Protein 4DO7 (pdb70)

Sequence (568 aa):
ALRIDSHQHFWRYRAADYPWIGAGMGVLARDYLPDDALHPLMHAQALGASIAVQARAGRDETAFLLELACDEARIAAVVGWEDLRAPQLAERVAEWRGTKLRGFRHQLQDEADVRAFVDDADFARGVAWLQANDYVYDVLVFERQLPDVQAFCARHDAHWLVLDHAGKPALAEFDTALARWRAALRELAALPHVVCKLSGLVTEADWRRGLRASDLRHIEQCLDAALDDAFGPQRLMMFGSDWPVCLLAASYDDEVASLVERWAESRLSAAERSSALWGGTAARCYALPALRIDSHQHFWRYRAADYPWIGAGMGVLARDYLPDDALHPLMHAQALGASIAVQARAGRDETAFLLEELACDEARIAAVVGWEDLRAPQLAERVAEWRGTKLRGFRHQLQDEADVRAFVDDADFARGVAWLQANDYVYDVLVFERQLPDVQAFCARHDAHWLVLDHAGKPALAEFDTALARWRAALRELAALPHVVCKLSGLVTEADWRRGLRASDLRHIEQCLDAALDAFGPQRLMFGSDWPVCLLAASYDEVASLVERWAESRLSAAERSSALWGGTAARCYALP

Organism: Burkholderia multivorans (strain ATCC 17616 / 249) (NCBI:txid395019)

Foldseek 3Di:
DAFEQEEEEWDQADCVQQVVCDPLNVVVRHGGAPVNCVVLCVVVVHQAYEYEQRGADQVSVVVVVVSPPVPVRHQAYAAHDPLLDPCLVVSVVPDDDDRHQAYEDQLQPDPQSLCVLVDPSNLNSLLVCLVVRHEYEDHHALVCLVSCLVSLVPSQSAAYEYPQLRLQQLQVPCVRLVSSLVSSLSNLVRLRYAYENEDQQVSHPQSVADDPSSLVSSLSSVVSNCVRNNLQRYEYHYHPPVCVSHDDSCVSVVSVVVSCVPPHDPVSVVSHRPVSSCVRSVGD/DAFEQEEEEWDQADCVQQVVCDPLNVVVRHGDAVVNCVVLCVVVVHQAYEYEQRGADVVSVVVVLVSCVVPVRHQAYAAHDDLLDPCLVVSVVPDDDDRHQAYEDQLQPDPQSLCVLVDPSNLVSLLVCLVVRHEYEDHHALVCLVSCLVSLVVNQSAAYEYEQLRLQQLQPPCVRLVSSLVSSLSNLVRLRYAYENEDQQVSHPLSVADDPSSLVVSLVSVVSNCVRNNLQRYEYHHHPPSCVSHDDSVVSVVSVVVSCVVPHDPVSVVNHRPVNSCVRSVGD

B-factor: mean 25.81, std 10.6, range [9.23, 74.25]

Nearest PDB structures (foldseek):
  4do7-assembly2_B  TM=1.003E+00  e=1.966E-54  Burkholderia multivorans ATCC 17616
  4dnm-assembly1_A  TM=9.983E-01  e=3.423E-52  Burkholderia multivorans ATCC 17616
  6uvz-assembly3_C  TM=8.158E-01  e=6.978E-14  Bifidobacterium longum subsp. infantis ATCC 15697 = JCM 1222 = DSM 20088
  4i6k-assembly1_A  TM=8.015E-01  e=9.205E-12  Acinetobacter baumannii AB0057
  5w3w-assembly2_B  TM=6.053E-01  e=1.318E-04  Saccharolobus solfataricus

CATH classification: 3.20.20.140

Secondary structure (DSSP, 8-state):
---EEEEE--B---GGG-TT--TT-GGGSS-B-HHHHHHHHHHTT--EEEEE--SSSHHHHHHHHHHHTT-TTEEEEEE---TT-TTHHHHHTT--SS-EEEEE--GGGSS-HHHHHH-HHHHHHHHHHHHTT-EEEE---GGGHHHHHHHHHH--SS-EEEGGGG---GGG---HHHHHHHHHHHHHTSTTEEEEE-S-GGGS-TTT---HHHHHHHHHHHHHHHHHH-GGGEEE---BTGGGGT--HHHHHHHHHHHHHHH--HHHHHIIIIIHHHHHTT--/---EEEEE--B---GGG-TT--TT-GGGSS-B-HHHHHHHHHHTT--EEEEE--SSSHHHHHHHHHHHTT-TTEEEEEE---TTSTTHHHHHHT--SS-EEEEEE-GGGSS-HHHHHH-HHHHHHHHHHHHTT-EEEE---GGGHHHHHHHHHH--SS-EEEGGGG---GGG---HHHHHHHHHHHHHTSTTEEEEE-S-TTTS-TTT---HHHHHHHHHHHHHHHHHH-GGGEEE---BTGGGGT--HHHHHHHHHHHHHHHS-HHHHHIIIIIHHHHHTT--

InterPro domains:
  IPR006680 Amidohydrolase-related [PF04909] (6-287)
  IPR032466 Metal-dependent hydrolase [SSF51556] (5-287)
  IPR052350 Metallo-dependent Lactonases [PTHR43569] (5-290)

GO terms:
  GO:0047815 D-arabinonolactonase activity (F, EXP)

Radius of gyration: 26.88 Å; Cα contacts (8 Å, |Δi|>4): 1112; chains: 2; bounding box: 64×62×82 Å

Solvent-accessible surface area: 22540 Å² total; per-residue (Å²): 103,79,95,3,0,0,0,0,9,0,0,144,58,146,61,72,51,9,112,81,15,44,86,60,32,41,1,0,38,60,76,16,33,19,30,24,0,8,12,25,3,105,42,28,68,8,49,10,0,0,0,0,0,3,56,56,11,71,88,5,0,28,34,1,20,125,37,0,93,155,34,89,98,0,17,0,0,0,0,30,2,52,4,94,9,100,89,6,27,127,71,5,82,103,50,217,69,100,51,16,56,0,1,11,26,28,0,29,92,55,117,84,5,112,59,41,0,54,45,82,48,2,18,110,3,0,48,70,0,4,82,68,100,42,1,0,0,2,10,0,87,8,162,27,1,84,44,0,34,38,0,1,48,116,9,91,71,35,58,0,0,1,0,7,1,0,25,0,20,3,64,101,36,157,148,5,44,65,68,0,57,62,15,0,126,103,1,4,83,34,104,16,1,0,0,0,1,5,5,9,7,19,43,4,43,41,144,199,24,39,147,87,48,17,68,144,6,0,54,61,1,0,45,1,0,30,98,23,9,19,38,93,36,0,1,2,0,1,6,4,0,24,0,16,12,24,15,44,3,30,102,11,0,28,14,5,76,140,0,0,102,75,96,11,58,70,77,46,59,46,11,1,16,1,20,2,2,18,115,1,2,58,18,129,59,79,67,4,0,0,0,0,8,0,0,143,58,146,65,72,50,8,113,88,16,45,91,64,19,45,60,0,41,132,76,17,39,17,123,49,0,13,83,60,3,81,17,21,25,6,50,12,0,0,0,0,0,4,57,57,12,66,90,4,0,45,37,0,21,108,23,0,93,154,32,89,107,0,17,0,0,0,0,31,2,57,5,95,12,105,74,6,31,113,76,6,81,105,49,215,69,101,51,16,58,0,0,12,28,30,0,30,96,55,117,78,3,122,59,39,0,58,42,82,46,2,19,109,3,0,50,71,0,5,80,66,100,41,1,0,0,1,10,0,84,12,149,29,0,80,41,0,31,43,0,1,48,99,9,94,70,37,61,0,0,2,0,7,1,0,27,0,16,1,59,104,35,143,139,6,36,51,59,0,92,64,16,0,120,110,1,4,81,31,105,18,1,0,0,0,1,4,4,8,7,20,44,3,55,43,156,190,28,48,156,86,41,13,67,139,8,0,53,64,1,0,42,5,0,29,106,20,9,21,37,90,40,0,0,1,0,0,6,3,0,26,0,50,24,23,12,47,4,59,100,10,1,26,11,5,58,132,0,0,71,84,93,7,58,12,36,43,21,18,12,1,16,1,23,0,0,17,119,1,1,60,18,132

Structure (mmCIF, N/CA/C/O backbone):
data_4DO7
#
_entry.id   4DO7
#
_cell.length_a   103.332
_cell.length_b   76.728
_cell.length_c   82.862
_cell.angle_alpha   90.000
_cell.angle_beta   117.670
_cell.angle_gamma   90.000
#
_symmetry.space_group_name_H-M   'C 1 2 1'
#
loop_
_entity.id
_entity.type
_entity.pdbx_description
1 polymer 'Amidohydrolase 2'
2 non-polymer 'ZINC ION'
3 non-polymer 'SULFATE ION'
4 water water
#
loop_
_atom_site.group_PDB
_atom_site.id
_atom_site.type_symbol
_atom_site.label_atom_id
_atom_site.label_alt_id
_atom_site.label_comp_id
_atom_site.label_asym_id
_atom_site.label_entity_id
_atom_site.label_seq_id
_atom_site.pdbx_PDB_ins_code
_atom_site.Cartn_x
_atom_site.Cartn_y
_atom_site.Cartn_z
_atom_site.occupancy
_atom_site.B_iso_or_equiv
_atom_site.auth_seq_id
_atom_site.auth_comp_id
_atom_site.auth_asym_id
_atom_site.auth_atom_id
_atom_site.pdbx_PDB_model_num
ATOM 1 N N . ALA A 1 3 ? 16.551 16.956 23.860 1.00 39.32 3 ALA A N 1
ATOM 2 C CA . ALA A 1 3 ? 16.259 16.015 24.940 1.00 39.18 3 ALA A CA 1
ATOM 3 C C . ALA A 1 3 ? 16.906 14.660 24.694 1.00 35.22 3 ALA A C 1
ATOM 4 O O . ALA A 1 3 ? 17.048 14.231 23.549 1.00 39.03 3 ALA A O 1
ATOM 6 N N . LEU A 1 4 ? 17.274 13.982 25.777 1.00 27.49 4 LEU A N 1
ATOM 7 C CA . LEU A 1 4 ? 17.796 12.622 25.693 1.00 29.20 4 LEU A CA 1
ATOM 8 C C . LEU A 1 4 ? 16.739 11.713 25.072 1.00 25.71 4 LEU A C 1
ATOM 9 O O . LEU A 1 4 ? 15.548 11.967 25.220 1.00 25.70 4 LEU A O 1
ATOM 14 N N . ARG A 1 5 ? 17.169 10.690 24.338 1.00 22.77 5 ARG A N 1
ATOM 15 C CA . ARG A 1 5 ? 16.247 9.633 23.912 1.00 18.14 5 ARG A CA 1
ATOM 16 C C . ARG A 1 5 ? 16.559 8.386 24.717 1.00 19.17 5 ARG A C 1
ATOM 17 O O . ARG A 1 5 ? 17.649 7.809 24.603 1.00 17.41 5 ARG A O 1
ATOM 25 N N . ILE A 1 6 ? 15.596 7.974 25.539 1.00 16.02 6 ILE A N 1
ATOM 26 C CA . ILE A 1 6 ? 15.855 6.999 26.591 1.00 13.03 6 ILE A CA 1
ATOM 27 C C . ILE A 1 6 ? 14.871 5.843 26.493 1.00 10.73 6 ILE A C 1
ATOM 28 O O . ILE A 1 6 ? 13.673 6.064 26.359 1.00 14.52 6 ILE A O 1
ATOM 33 N N . ASP A 1 7 ? 15.376 4.615 26.555 1.00 11.89 7 ASP A N 1
ATOM 34 C CA . ASP A 1 7 ? 14.507 3.465 26.811 1.00 15.12 7 ASP A CA 1
ATOM 35 C C . ASP A 1 7 ? 14.395 3.361 28.328 1.00 11.81 7 ASP A C 1
ATOM 36 O O . ASP A 1 7 ? 15.331 2.916 28.992 1.00 13.01 7 ASP A O 1
ATOM 41 N N . SER A 1 8 ? 13.249 3.748 28.890 1.00 10.79 8 SER A N 1
ATOM 42 C CA . SER A 1 8 ? 13.137 3.862 30.349 1.00 13.18 8 SER A CA 1
ATOM 43 C C . SER A 1 8 ? 12.894 2.560 31.102 1.00 15.30 8 SER A C 1
ATOM 44 O O . SER A 1 8 ? 12.803 2.572 32.331 1.00 12.85 8 SER A O 1
ATOM 47 N N . HIS A 1 9 ? 12.795 1.437 30.400 1.00 12.03 9 HIS A N 1
ATOM 48 C CA . HIS A 1 9 ? 12.488 0.194 31.108 1.00 10.80 9 HIS A CA 1
ATOM 49 C C . HIS A 1 9 ? 13.013 -1.025 30.381 1.00 9.77 9 HIS A C 1
ATOM 50 O O . HIS A 1 9 ? 12.416 -1.500 29.415 1.00 13.88 9 HIS A O 1
ATOM 57 N N . GLN A 1 10 ? 14.141 -1.534 30.855 1.00 12.15 10 GLN A N 1
ATOM 58 C CA . GLN A 1 10 ? 14.658 -2.794 30.347 1.00 11.49 10 GLN A CA 1
ATOM 59 C C . GLN A 1 10 ? 15.354 -3.557 31.446 1.00 12.34 10 GLN A C 1
ATOM 60 O O . GLN A 1 10 ? 15.653 -3.005 32.511 1.00 14.09 10 GLN A O 1
ATOM 66 N N . HIS A 1 11 ? 15.569 -4.843 31.197 1.00 12.44 11 HIS A N 1
ATOM 67 C CA . HIS A 1 11 ? 16.201 -5.727 32.180 1.00 14.03 11 HIS A CA 1
ATOM 68 C C . HIS A 1 11 ? 17.472 -6.331 31.588 1.00 12.56 11 HIS A C 1
ATOM 69 O O . HIS A 1 11 ? 17.661 -6.331 30.367 1.00 14.30 11 HIS A O 1
ATOM 76 N N . PHE A 1 12 ? 18.354 -6.829 32.456 1.00 12.46 12 PHE A N 1
ATOM 77 C CA . PHE A 1 12 ? 19.493 -7.649 32.028 1.00 12.20 12 PHE A CA 1
ATOM 78 C C . PHE A 1 12 ? 19.536 -8.850 32.950 1.00 14.73 12 PHE A C 1
ATOM 79 O O . PHE A 1 12 ? 19.104 -8.766 34.101 1.00 16.15 12 PHE A O 1
ATOM 87 N N . TRP A 1 13 ? 20.105 -9.955 32.480 1.00 15.47 13 TRP A N 1
ATOM 88 C CA . TRP A 1 13 ? 20.380 -11.078 33.372 1.00 15.56 13 TRP A CA 1
ATOM 89 C C . TRP A 1 13 ? 21.363 -12.100 32.838 1.00 15.12 13 TRP A C 1
ATOM 90 O O . TRP A 1 13 ? 21.463 -12.314 31.627 1.00 18.08 13 TRP A O 1
ATOM 101 N N . ARG A 1 14 ? 22.092 -12.706 33.767 1.00 17.51 14 ARG A N 1
ATOM 102 C CA . ARG A 1 14 ? 22.780 -13.964 33.518 1.00 14.82 14 ARG A CA 1
ATOM 103 C C . ARG A 1 14 ? 21.781 -15.004 33.966 1.00 19.43 14 ARG A C 1
ATOM 104 O O . ARG A 1 14 ? 21.477 -15.122 35.163 1.00 17.65 14 ARG A O 1
ATOM 112 N N . TYR A 1 15 ? 21.241 -15.732 33.000 1.00 18.84 15 TYR A N 1
ATOM 113 C CA . TYR A 1 15 ? 20.121 -16.620 33.278 1.00 22.83 15 TYR A CA 1
ATOM 114 C C . TYR A 1 15 ? 20.481 -17.869 34.089 1.00 19.90 15 TYR A C 1
ATOM 115 O O . TYR A 1 15 ? 21.436 -18.605 33.779 1.00 20.65 15 TYR A O 1
ATOM 124 N N . ARG A 1 16 ? 19.709 -18.091 35.150 1.00 19.79 16 ARG A N 1
ATOM 125 C CA . ARG A 1 16 ? 19.706 -19.352 35.875 1.00 21.25 16 ARG A CA 1
ATOM 126 C C . ARG A 1 16 ? 18.261 -19.589 36.283 1.00 19.26 16 ARG A C 1
ATOM 127 O O . ARG A 1 16 ? 17.661 -18.737 36.934 1.00 21.15 16 ARG A O 1
ATOM 135 N N . ALA A 1 17 ? 17.708 -20.737 35.899 1.00 24.95 17 ALA A N 1
ATOM 136 C CA . ALA A 1 17 ? 16.265 -20.951 35.996 1.00 20.05 17 ALA A CA 1
ATOM 137 C C . ALA A 1 17 ? 15.707 -20.685 37.392 1.00 20.12 17 ALA A C 1
ATOM 138 O O . ALA A 1 17 ? 14.734 -19.952 37.538 1.00 21.07 17 ALA A O 1
ATOM 140 N N . ALA A 1 18 ? 16.337 -21.264 38.411 1.00 25.12 18 ALA A N 1
ATOM 141 C CA . ALA A 1 18 ? 15.876 -21.097 39.789 1.00 25.98 18 ALA A CA 1
ATOM 142 C C . ALA A 1 18 ? 15.894 -19.643 40.277 1.00 24.45 18 ALA A C 1
ATOM 143 O O . ALA A 1 18 ? 15.121 -19.280 41.169 1.00 29.93 18 ALA A O 1
ATOM 145 N N . ASP A 1 19 ? 16.764 -18.812 39.701 1.00 20.81 19 ASP A N 1
ATOM 146 C CA . ASP A 1 19 ? 16.874 -17.416 40.126 1.00 22.88 19 ASP A CA 1
ATOM 147 C C . ASP A 1 19 ? 15.786 -16.524 39.529 1.00 21.56 19 ASP A C 1
ATOM 148 O O . ASP A 1 19 ? 15.611 -15.377 39.953 1.00 22.42 19 ASP A O 1
ATOM 153 N N . TYR A 1 20 ? 15.080 -17.038 38.524 1.00 21.43 20 TYR A N 1
ATOM 154 C CA . TYR A 1 20 ? 14.040 -16.275 37.833 1.00 20.29 20 TYR A CA 1
ATOM 155 C C . TYR A 1 20 ? 12.768 -17.111 37.720 1.00 19.35 20 TYR A C 1
ATOM 156 O O . TYR A 1 20 ? 12.435 -17.601 36.645 1.00 19.21 20 TYR A O 1
ATOM 165 N N . PRO A 1 21 ? 12.056 -17.291 38.847 1.00 18.66 21 PRO A N 1
ATOM 166 C CA . PRO A 1 21 ? 10.891 -18.181 38.903 1.00 24.19 21 PRO A CA 1
ATOM 167 C C . PRO A 1 21 ? 9.767 -17.748 37.968 1.00 20.91 21 PRO A C 1
ATOM 168 O O . PRO A 1 21 ? 8.944 -18.591 37.598 1.00 23.98 21 PRO A O 1
ATOM 172 N N . TRP A 1 22 ? 9.733 -16.467 37.602 1.00 19.59 22 TRP A N 1
ATOM 173 C CA . TRP A 1 22 ? 8.676 -15.943 36.737 1.00 21.23 22 TRP A CA 1
ATOM 174 C C . TRP A 1 22 ? 8.900 -16.286 35.265 1.00 21.64 22 TRP A C 1
ATOM 175 O O . TRP A 1 22 ? 7.992 -16.124 34.441 1.00 21.43 22 TRP A O 1
ATOM 186 N N . ILE A 1 23 ? 10.101 -16.751 34.932 1.00 14.97 23 ILE A N 1
ATOM 187 C CA . ILE A 1 23 ? 10.334 -17.318 33.597 1.00 15.20 23 ILE A CA 1
ATOM 188 C C . ILE A 1 23 ? 9.939 -18.791 33.662 1.00 18.69 23 ILE A C 1
ATOM 189 O O . ILE A 1 23 ? 10.646 -19.620 34.256 1.00 21.47 23 ILE A O 1
ATOM 194 N N . GLY A 1 24 ? 8.785 -19.109 33.076 1.00 20.96 24 GLY A N 1
ATOM 195 C CA . GLY A 1 24 ? 8.188 -20.423 33.209 1.00 19.26 24 GLY A CA 1
ATOM 196 C C . GLY A 1 24 ? 8.148 -21.151 31.879 1.00 23.02 24 GLY A C 1
ATOM 197 O O . GLY A 1 24 ? 9.090 -21.066 31.094 1.00 27.77 24 GLY A O 1
ATOM 198 N N . ALA A 1 25 ? 7.052 -21.856 31.617 1.00 22.85 25 ALA A N 1
ATOM 199 C CA . ALA A 1 25 ? 6.926 -22.637 30.387 1.00 19.05 25 ALA A CA 1
ATOM 200 C C . ALA A 1 25 ? 6.457 -21.760 29.226 1.00 28.29 25 ALA A C 1
ATOM 201 O O . ALA A 1 25 ? 5.757 -20.766 29.432 1.00 27.28 25 ALA A O 1
ATOM 203 N N . GLY A 1 26 ? 6.853 -22.123 28.008 1.00 24.69 26 GLY A N 1
ATOM 204 C CA . GLY A 1 26 ? 6.447 -21.373 26.827 1.00 24.03 26 GLY A CA 1
ATOM 205 C C . GLY A 1 26 ? 7.153 -20.045 26.704 1.00 23.15 26 GLY A C 1
ATOM 206 O O . GLY A 1 26 ? 6.729 -19.164 25.937 1.00 20.87 26 GLY A O 1
ATOM 207 N N . MET A 1 27 ? 8.245 -19.898 27.452 1.00 17.83 27 MET A N 1
ATOM 208 C CA . MET A 1 27 ? 8.989 -18.655 27.480 1.00 16.21 27 MET A CA 1
ATOM 209 C C . MET A 1 27 ? 10.457 -18.839 27.118 1.00 21.37 27 MET A C 1
ATOM 210 O O . MET A 1 27 ? 11.312 -18.124 27.633 1.00 18.63 27 MET A O 1
ATOM 215 N N . GLY A 1 28 ? 10.738 -19.778 26.215 1.00 19.40 28 GLY A N 1
ATOM 216 C CA . GLY A 1 28 ? 12.102 -20.134 25.856 1.00 19.80 28 GLY A CA 1
ATOM 217 C C . GLY A 1 28 ? 13.012 -18.993 25.462 1.00 16.19 28 GLY A C 1
ATOM 218 O O . GLY A 1 28 ? 14.209 -19.014 25.779 1.00 16.26 28 GLY A O 1
ATOM 219 N N . VAL A 1 29 ? 12.458 -17.983 24.792 1.00 17.98 29 VAL A N 1
ATOM 220 C CA . VAL A 1 29 ? 13.260 -16.830 24.379 1.00 16.84 29 VAL A CA 1
ATOM 221 C C . VAL A 1 29 ? 13.923 -16.138 25.575 1.00 15.95 29 VAL A C 1
ATOM 222 O O . VAL A 1 29 ? 15.011 -15.570 25.452 1.00 16.30 29 VAL A O 1
ATOM 226 N N . LEU A 1 30 ? 13.297 -16.210 26.745 1.00 13.77 30 LEU A N 1
ATOM 227 C CA . LEU A 1 30 ? 13.853 -15.504 27.895 1.00 15.34 30 LEU A CA 1
ATOM 228 C C . LEU A 1 30 ? 14.917 -16.310 28.641 1.00 18.03 30 LEU A C 1
ATOM 229 O O . LEU A 1 30 ? 15.681 -15.753 29.436 1.00 16.15 30 LEU A O 1
ATOM 234 N N . ALA A 1 31 ? 14.966 -17.611 28.371 1.00 15.67 31 ALA A N 1
ATOM 235 C CA . ALA A 1 31 ? 15.795 -18.551 29.136 1.00 15.95 31 ALA A CA 1
ATOM 236 C C . ALA A 1 31 ? 17.237 -18.597 28.634 1.00 15.99 31 ALA A C 1
ATOM 237 O O . ALA A 1 31 ? 17.749 -19.658 28.241 1.00 18.81 31 ALA A O 1
ATOM 239 N N . ARG A 1 32 ? 17.882 -17.432 28.676 1.00 18.71 32 ARG A N 1
ATOM 240 C CA . ARG A 1 32 ? 19.262 -17.265 28.229 1.00 17.58 32 ARG A CA 1
ATOM 241 C C . ARG A 1 32 ? 19.760 -15.917 28.733 1.00 17.36 32 ARG A C 1
ATOM 242 O O . ARG A 1 32 ? 18.973 -15.097 29.229 1.00 15.89 32 ARG A O 1
ATOM 250 N N . ASP A 1 33 ? 21.065 -15.682 28.626 1.00 18.96 33 ASP A N 1
ATOM 251 C CA . ASP A 1 33 ? 21.611 -14.403 29.077 1.00 21.32 33 ASP A CA 1
ATOM 252 C C . ASP A 1 33 ? 21.135 -13.249 28.211 1.00 19.62 33 ASP A C 1
ATOM 253 O O . ASP A 1 33 ? 21.046 -13.371 26.982 1.00 18.98 33 ASP A O 1
ATOM 258 N N . TYR A 1 34 ? 20.825 -12.128 28.859 1.00 16.85 34 TYR A N 1
ATOM 259 C CA . TYR A 1 34 ? 20.583 -10.876 28.160 1.00 15.85 34 TYR A CA 1
ATOM 260 C C . TYR A 1 34 ? 21.448 -9.798 28.796 1.00 15.23 34 TYR A C 1
ATOM 261 O O . TYR A 1 34 ? 21.227 -9.404 29.944 1.00 16.66 34 TYR A O 1
ATOM 270 N N . LEU A 1 35 ? 22.457 -9.357 28.052 1.00 17.13 35 LEU A N 1
ATOM 271 C CA . LEU A 1 35 ? 23.461 -8.438 28.584 1.00 18.50 35 LEU A CA 1
ATOM 272 C C . LEU A 1 35 ? 23.516 -7.215 27.685 1.00 16.32 35 LEU A C 1
ATOM 273 O O . LEU A 1 35 ? 22.858 -7.198 26.648 1.00 15.39 35 LEU A O 1
ATOM 278 N N . PRO A 1 36 ? 24.255 -6.166 28.095 1.00 17.12 36 PRO A N 1
ATOM 279 C CA . PRO A 1 36 ? 24.195 -4.924 27.317 1.00 16.38 36 PRO A CA 1
ATOM 280 C C . PRO A 1 36 ? 24.543 -5.072 25.834 1.00 14.22 36 PRO A C 1
ATOM 281 O O . PRO A 1 36 ? 23.956 -4.384 25.014 1.00 17.00 36 PRO A O 1
ATOM 285 N N A ASP A 1 37 ? 25.469 -5.968 25.506 0.52 15.17 37 ASP A N 1
ATOM 286 N N B ASP A 1 37 ? 25.475 -5.952 25.483 0.48 15.51 37 ASP A N 1
ATOM 287 C CA A ASP A 1 37 ? 25.838 -6.202 24.111 0.52 17.69 37 ASP A CA 1
ATOM 288 C CA B ASP A 1 37 ? 25.821 -6.100 24.068 0.48 16.31 37 ASP A CA 1
ATOM 289 C C A ASP A 1 37 ? 24.628 -6.530 23.241 0.52 17.77 37 ASP A C 1
ATOM 290 C C B ASP A 1 37 ? 24.640 -6.571 23.208 0.48 17.98 37 ASP A C 1
ATOM 291 O O A ASP A 1 37 ? 24.588 -6.181 22.065 0.52 17.64 37 ASP A O 1
ATOM 292 O O B ASP A 1 37 ? 24.621 -6.337 22.002 0.48 17.53 37 ASP A O 1
ATOM 301 N N . ALA A 1 38 ? 23.652 -7.223 23.817 1.00 17.63 38 ALA A N 1
ATOM 302 C CA . ALA A 1 38 ? 22.505 -7.706 23.051 1.00 16.70 38 ALA A CA 1
ATOM 303 C C . ALA A 1 38 ? 21.507 -6.579 22.802 1.00 17.25 38 ALA A C 1
ATOM 304 O O . ALA A 1 38 ? 20.765 -6.608 21.816 1.00 17.59 38 ALA A O 1
ATOM 306 N N . LEU A 1 39 ? 21.485 -5.602 23.707 1.00 15.18 39 LEU A N 1
ATOM 307 C CA . LEU A 1 39 ? 20.507 -4.511 23.658 1.00 11.54 39 LEU A CA 1
ATOM 308 C C . LEU A 1 39 ? 20.965 -3.371 22.773 1.00 14.15 39 LEU A C 1
ATOM 309 O O . LEU A 1 39 ? 20.165 -2.755 22.066 1.00 14.15 39 LEU A O 1
ATOM 314 N N . HIS A 1 40 ? 22.257 -3.087 22.814 1.00 11.03 40 HIS A N 1
ATOM 315 C CA . HIS A 1 40 ? 22.776 -1.916 22.119 1.00 13.07 40 HIS A CA 1
ATOM 316 C C . HIS A 1 40 ? 22.505 -1.821 20.610 1.00 15.82 40 HIS A C 1
ATOM 317 O O . HIS A 1 40 ? 22.263 -0.719 20.110 1.00 17.22 40 HIS A O 1
ATOM 324 N N . PRO A 1 41 ? 22.548 -2.951 19.875 1.00 16.54 41 PRO A N 1
ATOM 325 C CA . PRO A 1 41 ? 22.220 -2.783 18.452 1.00 16.35 41 PRO A CA 1
ATOM 326 C C . PRO A 1 41 ? 20.762 -2.379 18.256 1.00 16.11 41 PRO A C 1
ATOM 327 O O . PRO A 1 41 ? 20.442 -1.638 17.329 1.00 16.43 41 PRO A O 1
ATOM 331 N N . LEU A 1 42 ? 19.890 -2.862 19.131 1.00 16.20 42 LEU A N 1
ATOM 332 C CA . LEU A 1 42 ? 18.467 -2.576 19.014 1.00 14.04 42 LEU A CA 1
ATOM 333 C C . LEU A 1 42 ? 18.210 -1.113 19.318 1.00 14.35 42 LEU A C 1
ATOM 334 O O . LEU A 1 42 ? 17.388 -0.473 18.656 1.00 15.63 42 LEU A O 1
ATOM 339 N N . MET A 1 43 ? 18.909 -0.584 20.321 1.00 14.81 43 MET A N 1
ATOM 340 C CA . MET A 1 43 ? 18.792 0.829 20.657 1.00 13.85 43 MET A CA 1
ATOM 341 C C . MET A 1 43 ? 19.337 1.679 19.528 1.00 15.55 43 MET A C 1
ATOM 342 O O . MET A 1 43 ? 18.770 2.724 19.200 1.00 19.28 43 MET A O 1
ATOM 347 N N . HIS A 1 44 ? 20.437 1.234 18.927 1.00 14.37 44 HIS A N 1
ATOM 348 C CA . HIS A 1 44 ? 21.014 1.973 17.806 1.00 17.83 44 HIS A CA 1
ATOM 349 C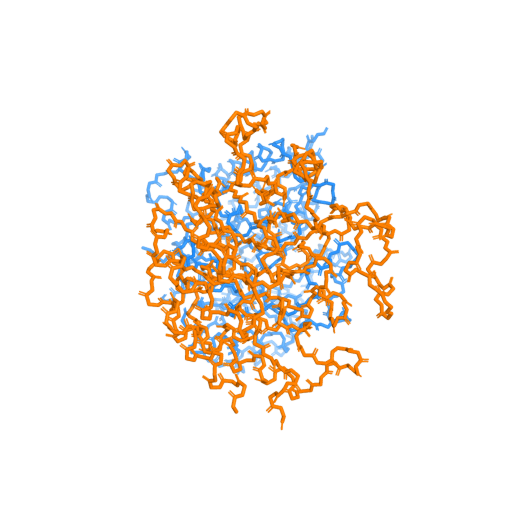 C . HIS A 1 44 ? 20.015 2.102 16.654 1.00 18.39 44 HIS A C 1
ATOM 350 O O . HIS A 1 44 ? 19.884 3.171 16.050 1.00 19.23 44 HIS A O 1
ATOM 357 N N . ALA A 1 45 ? 19.321 1.009 16.346 1.00 18.45 45 ALA A N 1
ATOM 358 C CA . ALA A 1 45 ? 18.372 0.991 15.233 1.00 17.55 45 ALA A CA 1
ATOM 359 C C . ALA A 1 45 ? 17.191 1.918 15.495 1.00 15.97 45 ALA A C 1
ATOM 360 O O . ALA A 1 45 ? 16.543 2.379 14.546 1.00 18.68 45 ALA A O 1
ATOM 362 N N . GLN A 1 46 ? 16.915 2.171 16.773 1.00 16.09 46 GLN A N 1
ATOM 363 C CA . GLN A 1 46 ? 15.834 3.069 17.181 1.00 14.42 46 GLN A CA 1
ATOM 364 C C . GLN A 1 46 ? 16.324 4.450 17.563 1.00 18.96 46 GLN A C 1
ATOM 365 O O . GLN A 1 46 ? 15.529 5.303 17.981 1.00 20.49 46 GLN A O 1
ATOM 371 N N . ALA A 1 47 ? 17.630 4.669 17.407 1.00 19.56 47 ALA A N 1
ATOM 372 C CA . ALA A 1 47 ? 18.264 5.947 17.747 1.00 20.04 47 ALA A CA 1
ATOM 373 C C . ALA A 1 47 ? 17.995 6.360 19.190 1.00 19.21 47 ALA A C 1
ATOM 374 O O . ALA A 1 47 ? 17.832 7.552 19.485 1.00 18.20 47 ALA A O 1
ATOM 376 N N . LEU A 1 48 ? 17.984 5.365 20.078 1.00 16.31 48 LEU A N 1
ATOM 377 C CA . LEU A 1 48 ? 17.888 5.595 21.513 1.00 12.38 48 LEU A CA 1
ATOM 378 C C . LEU A 1 48 ? 19.294 5.599 22.093 1.00 18.05 48 LEU A C 1
ATOM 379 O O . LEU A 1 48 ? 20.066 4.653 21.897 1.00 20.93 48 LEU A O 1
ATOM 384 N N . GLY A 1 49 ? 19.624 6.674 22.806 1.00 15.71 49 GLY A N 1
ATOM 385 C CA . GLY A 1 49 ? 20.984 6.896 23.274 1.00 16.45 49 GLY A CA 1
ATOM 386 C C . GLY A 1 49 ? 21.336 6.190 24.560 1.00 17.85 49 GLY A C 1
ATOM 387 O O . GLY A 1 49 ? 22.508 5.886 24.794 1.00 18.27 49 GLY A O 1
ATOM 388 N N . ALA A 1 50 ? 20.333 5.930 25.400 1.00 15.57 50 ALA A N 1
ATOM 389 C CA . ALA A 1 50 ? 20.570 5.325 26.700 1.00 15.70 50 ALA A CA 1
ATOM 390 C C . ALA A 1 50 ? 19.327 4.613 27.217 1.00 16.66 50 ALA A C 1
ATOM 391 O O . ALA A 1 50 ? 18.214 4.867 26.752 1.00 18.88 50 ALA A O 1
ATOM 393 N N . SER A 1 51 ? 19.528 3.730 28.182 1.00 13.38 51 SER A N 1
ATOM 394 C CA . SER A 1 51 ? 18.427 2.970 28.764 1.00 13.53 51 SER A CA 1
ATOM 395 C C . SER A 1 51 ? 18.468 3.027 30.289 1.00 15.72 51 SER A C 1
ATOM 396 O O . SER A 1 51 ? 19.472 3.432 30.890 1.00 15.60 51 SER A O 1
ATOM 399 N N . ILE A 1 52 ? 17.364 2.636 30.916 1.00 15.12 52 ILE A N 1
ATOM 400 C CA . ILE A 1 52 ? 17.323 2.498 32.370 1.00 11.34 52 ILE A CA 1
ATOM 401 C C . ILE A 1 52 ? 17.097 1.033 32.689 1.00 14.78 52 ILE A C 1
ATOM 402 O O . ILE A 1 52 ? 16.107 0.434 32.254 1.00 13.51 52 ILE A O 1
ATOM 407 N N . ALA A 1 53 ? 18.026 0.446 33.436 1.00 12.31 53 ALA A N 1
ATOM 408 C CA . ALA A 1 53 ? 17.974 -0.982 33.730 1.00 11.81 53 ALA A CA 1
ATOM 409 C C . ALA A 1 53 ? 17.295 -1.198 35.065 1.00 14.20 53 ALA A C 1
ATOM 410 O O . ALA A 1 53 ? 17.680 -0.593 36.062 1.00 16.18 53 ALA A O 1
ATOM 412 N N . VAL A 1 54 ? 16.312 -2.092 35.077 1.00 10.90 54 VAL A N 1
ATOM 413 C CA . VAL A 1 54 ? 15.425 -2.264 36.214 1.00 11.42 54 VAL A CA 1
ATOM 414 C C . VAL A 1 54 ? 15.586 -3.661 36.795 1.00 13.28 54 VAL A C 1
ATOM 415 O O . VAL A 1 54 ? 15.711 -4.626 36.048 1.00 13.88 54 VAL A O 1
ATOM 419 N N . GLN A 1 55 ? 15.584 -3.764 38.121 1.00 11.40 55 GLN A N 1
ATOM 420 C CA . GLN A 1 55 ? 15.728 -5.057 38.797 1.00 12.55 55 GLN A CA 1
ATOM 421 C C . GLN A 1 55 ? 14.773 -6.110 38.242 1.00 18.15 55 GLN A C 1
ATOM 422 O O . GLN A 1 55 ? 13.581 -5.853 38.038 1.00 15.93 55 GLN A O 1
ATOM 428 N N . ALA A 1 56 ? 15.316 -7.299 37.989 1.00 14.79 56 ALA A N 1
ATOM 429 C CA . ALA A 1 56 ? 14.532 -8.401 37.425 1.00 14.55 56 ALA A CA 1
ATOM 430 C C . ALA A 1 56 ? 14.294 -9.513 38.438 1.00 17.75 56 ALA A C 1
ATOM 431 O O . ALA A 1 56 ? 13.560 -10.469 38.163 1.00 20.56 56 ALA A O 1
ATOM 433 N N . ARG A 1 57 ? 14.934 -9.395 39.590 1.00 19.31 57 ARG A N 1
ATOM 434 C CA . ARG A 1 57 ? 14.723 -10.334 40.693 1.00 19.87 57 ARG A CA 1
ATOM 435 C C . ARG A 1 57 ? 14.994 -9.645 42.009 1.00 16.92 57 ARG A C 1
ATOM 436 O O . ARG A 1 57 ? 15.613 -8.570 42.037 1.00 18.67 57 ARG A O 1
ATOM 444 N N . ALA A 1 58 ? 14.542 -10.256 43.098 1.00 18.12 58 ALA A N 1
ATOM 445 C CA . ALA A 1 58 ? 14.563 -9.617 44.412 1.00 20.79 58 ALA A CA 1
ATOM 446 C C . ALA A 1 58 ? 15.771 -9.974 45.252 1.00 27.81 58 ALA A C 1
ATOM 447 O O . ALA A 1 58 ? 15.702 -10.881 46.082 1.00 34.60 58 ALA A O 1
ATOM 449 N N . GLY A 1 59 ? 16.859 -9.234 45.081 1.00 23.54 59 GLY A N 1
ATOM 450 C CA . GLY A 1 59 ? 18.033 -9.421 45.918 1.00 24.94 59 GLY A CA 1
ATOM 451 C C . GLY A 1 59 ? 18.997 -8.265 45.757 1.00 24.07 59 GLY A C 1
ATOM 452 O O . GLY A 1 59 ? 19.028 -7.627 44.705 1.00 23.33 59 GLY A O 1
ATOM 453 N N . ARG A 1 60 ? 19.790 -7.996 46.795 1.00 26.35 60 ARG A N 1
ATOM 454 C CA . ARG A 1 60 ? 20.770 -6.909 46.734 1.00 22.39 60 ARG A CA 1
ATOM 455 C C . ARG A 1 60 ? 21.783 -7.161 45.624 1.00 22.79 60 ARG A C 1
ATOM 456 O O . ARG A 1 60 ? 22.291 -6.219 45.002 1.00 23.16 60 ARG A O 1
ATOM 464 N N . ASP A 1 61 ? 22.068 -8.433 45.365 1.00 22.52 61 ASP A N 1
ATOM 465 C CA . ASP A 1 61 ? 23.038 -8.786 44.334 1.00 21.60 61 ASP A CA 1
ATOM 466 C C . ASP A 1 61 ? 22.560 -8.392 42.941 1.00 24.51 61 ASP A C 1
ATOM 467 O O . ASP A 1 61 ? 23.375 -8.203 42.038 1.00 20.96 61 ASP A O 1
ATOM 472 N N . GLU A 1 62 ? 21.250 -8.231 42.768 1.00 22.04 62 GLU A N 1
ATOM 473 C CA . GLU A 1 62 ? 20.719 -7.714 41.506 1.00 21.21 62 GLU A CA 1
ATOM 474 C C . GLU A 1 62 ? 21.106 -6.249 41.349 1.00 18.53 62 GLU A C 1
ATOM 475 O O . GLU A 1 62 ? 21.505 -5.807 40.277 1.00 18.02 62 GLU A O 1
ATOM 481 N N . THR A 1 63 ? 21.006 -5.491 42.434 1.00 16.83 63 THR A N 1
ATOM 482 C CA . THR A 1 63 ? 21.461 -4.105 42.404 1.00 15.30 63 THR A CA 1
ATOM 483 C C . THR A 1 63 ? 22.955 -4.011 42.053 1.00 17.99 63 THR A C 1
ATOM 484 O O . THR A 1 63 ? 23.344 -3.222 41.179 1.00 19.37 63 THR A O 1
ATOM 488 N N . ALA A 1 64 ? 23.781 -4.814 42.722 1.00 19.60 64 ALA A N 1
ATOM 489 C CA . ALA A 1 64 ? 25.217 -4.809 42.455 1.00 22.55 64 ALA A CA 1
ATOM 490 C C . ALA A 1 64 ? 25.503 -5.156 40.994 1.00 21.44 64 ALA A C 1
ATOM 491 O O . ALA A 1 64 ? 26.334 -4.520 40.348 1.00 19.68 64 ALA A O 1
ATOM 493 N N . PHE A 1 65 ? 24.808 -6.173 40.493 1.00 20.39 65 PHE A N 1
ATOM 494 C CA . PHE A 1 65 ? 24.947 -6.622 39.110 1.00 18.52 65 PHE A CA 1
ATOM 495 C C . PHE A 1 65 ? 24.630 -5.518 38.111 1.00 17.33 65 PHE A C 1
ATOM 496 O O . PHE A 1 65 ? 25.406 -5.272 37.179 1.00 18.61 65 PHE A O 1
ATOM 504 N N . LEU A 1 66 ? 23.506 -4.834 38.307 1.00 15.03 66 LEU A N 1
ATOM 505 C CA . LEU A 1 66 ? 23.103 -3.790 37.371 1.00 18.25 66 LEU A CA 1
ATOM 506 C C . LEU A 1 66 ? 24.034 -2.576 37.435 1.00 18.06 66 LEU A C 1
ATOM 507 O O . LEU A 1 66 ? 24.393 -2.014 36.399 1.00 16.38 66 LEU A O 1
ATOM 512 N N . LEU A 1 67 ? 24.436 -2.176 38.639 1.00 15.79 67 LEU A N 1
ATOM 513 C CA . LEU A 1 67 ? 25.364 -1.055 38.779 1.00 19.32 67 LEU A CA 1
ATOM 514 C C . LEU A 1 67 ? 26.724 -1.360 38.153 1.00 20.92 67 LEU A C 1
ATOM 515 O O . LEU A 1 67 ? 27.371 -0.459 37.611 1.00 18.86 67 LEU A O 1
ATOM 520 N N . GLU A 1 68 ? 27.158 -2.620 38.223 1.00 19.23 68 GLU A N 1
ATOM 521 C CA . GLU A 1 68 ? 28.421 -3.020 37.599 1.00 19.96 68 GLU A CA 1
ATOM 522 C C . GLU A 1 68 ? 28.324 -2.911 36.079 1.00 19.44 68 GLU A C 1
ATOM 523 O O . GLU A 1 68 ? 29.251 -2.427 35.425 1.00 19.01 68 GLU A O 1
ATOM 529 N N . LEU A 1 69 ? 27.202 -3.353 35.520 1.00 15.21 69 LEU A N 1
ATOM 530 C CA . LEU A 1 69 ? 26.981 -3.238 34.078 1.00 16.87 69 LEU A CA 1
ATOM 531 C C . LEU A 1 69 ? 26.960 -1.777 33.655 1.00 18.32 69 LEU A C 1
ATOM 532 O O . LEU A 1 69 ? 27.478 -1.416 32.589 1.00 18.51 69 LEU A O 1
ATOM 537 N N . ALA A 1 70 ? 26.387 -0.936 34.510 1.00 17.53 70 ALA A N 1
ATOM 538 C CA . ALA A 1 70 ? 26.211 0.478 34.184 1.00 17.10 70 ALA A CA 1
ATOM 539 C C . ALA A 1 70 ? 27.486 1.290 34.336 1.00 18.17 70 ALA A C 1
ATOM 540 O O . ALA A 1 70 ? 27.613 2.370 33.758 1.00 17.47 70 ALA A O 1
ATOM 542 N N . CYS A 1 71 ? 28.447 0.783 35.097 1.00 18.58 71 CYS A N 1
ATOM 543 C CA . CYS A 1 71 ? 29.656 1.560 35.351 1.00 19.86 71 CYS A CA 1
ATOM 544 C C . CYS A 1 71 ? 30.492 1.701 34.068 1.00 22.52 71 CYS A C 1
ATOM 545 O O . CYS A 1 71 ? 30.755 0.712 33.385 1.00 26.31 71 CYS A O 1
ATOM 548 N N . ASP A 1 72 ? 30.886 2.935 33.746 1.00 26.16 72 ASP A N 1
ATOM 549 C CA . ASP A 1 72 ? 31.636 3.241 32.517 1.00 27.64 72 ASP A CA 1
ATOM 550 C C . ASP A 1 72 ? 30.843 2.978 31.233 1.00 23.17 72 ASP A C 1
ATOM 551 O O . ASP A 1 72 ? 31.406 3.024 30.139 1.00 30.30 72 ASP A O 1
ATOM 556 N N . GLU A 1 73 ? 29.549 2.690 31.350 1.00 20.65 73 GLU A N 1
ATOM 557 C CA . GLU A 1 73 ? 28.732 2.495 30.152 1.00 18.28 73 GLU A CA 1
ATOM 558 C C . GLU A 1 73 ? 27.707 3.614 30.025 1.00 20.20 73 GLU A C 1
ATOM 559 O O . GLU A 1 73 ? 26.652 3.588 30.667 1.00 18.63 73 GLU A O 1
ATOM 565 N N . ALA A 1 74 ? 28.033 4.608 29.204 1.00 20.45 74 ALA A N 1
ATOM 566 C CA . ALA A 1 74 ? 27.165 5.768 29.020 1.00 19.05 74 ALA A CA 1
ATOM 567 C C . ALA A 1 74 ? 25.778 5.405 28.503 1.00 17.05 74 ALA A C 1
ATOM 568 O O . ALA A 1 74 ? 24.810 6.155 28.721 1.00 21.55 74 ALA A O 1
ATOM 570 N N . ARG A 1 75 ? 25.669 4.267 27.815 1.00 17.36 75 ARG A N 1
ATOM 571 C CA . ARG A 1 75 ? 24.388 3.844 27.257 1.00 17.94 75 ARG A CA 1
ATOM 572 C C . ARG A 1 75 ? 23.428 3.297 28.311 1.00 20.60 75 ARG A C 1
ATOM 573 O O . ARG A 1 75 ? 22.264 3.048 28.021 1.00 17.70 75 ARG A O 1
ATOM 581 N N . ILE A 1 76 ? 23.908 3.118 29.537 1.00 16.38 76 ILE A N 1
ATOM 582 C CA . ILE A 1 76 ? 22.989 2.806 30.626 1.00 13.92 76 ILE A CA 1
ATOM 583 C C . ILE A 1 76 ? 22.922 4.042 31.513 1.00 15.17 76 ILE A C 1
ATOM 584 O O . ILE A 1 76 ? 23.865 4.344 32.246 1.00 17.07 76 ILE A O 1
ATOM 589 N N . ALA A 1 77 ? 21.821 4.785 31.418 1.00 13.16 77 ALA A N 1
ATOM 590 C CA . ALA A 1 77 ? 21.740 6.088 32.072 1.00 13.65 77 ALA A CA 1
ATOM 591 C C . ALA A 1 77 ? 21.454 6.009 33.566 1.00 16.56 77 ALA A C 1
ATOM 592 O O . ALA A 1 77 ? 21.855 6.903 34.326 1.00 18.56 77 ALA A O 1
ATOM 594 N N . ALA A 1 78 ? 20.740 4.971 33.979 1.00 17.62 78 ALA A N 1
ATOM 595 C CA . ALA A 1 78 ? 20.377 4.820 35.390 1.00 15.10 78 ALA A CA 1
ATOM 596 C C . ALA A 1 78 ? 20.024 3.388 35.672 1.00 15.55 78 ALA A C 1
ATOM 597 O O . ALA A 1 78 ? 19.826 2.582 34.756 1.00 13.37 78 ALA A O 1
ATOM 599 N N . VAL A 1 79 ? 19.956 3.081 36.964 1.00 15.45 79 VAL A N 1
ATOM 600 C CA . VAL A 1 79 ? 19.546 1.775 37.448 1.00 14.63 79 VAL A CA 1
ATOM 601 C C . VAL A 1 79 ? 18.397 1.967 38.430 1.00 16.75 79 VAL A C 1
ATOM 602 O O . VAL A 1 79 ? 18.438 2.861 39.262 1.00 15.57 79 VAL A O 1
ATOM 606 N N . VAL A 1 80 ? 17.360 1.143 38.298 1.00 13.73 80 VAL A N 1
ATOM 607 C CA . VAL A 1 80 ? 16.327 1.044 39.311 1.00 14.61 80 VAL A CA 1
ATOM 608 C C . VAL A 1 80 ? 16.606 -0.272 40.026 1.00 15.71 80 VAL A C 1
ATOM 609 O O . VAL A 1 80 ? 16.474 -1.349 39.434 1.00 15.83 80 VAL A O 1
ATOM 613 N N . GLY A 1 81 ? 17.046 -0.191 41.280 1.00 16.94 81 GLY A N 1
ATOM 614 C CA . GLY A 1 81 ? 17.591 -1.359 41.944 1.00 18.1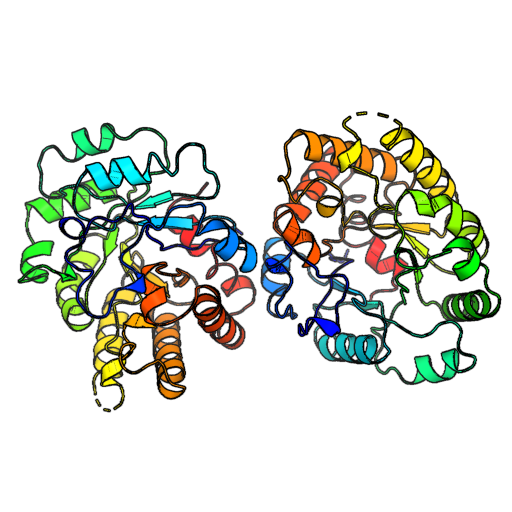6 81 GLY A CA 1
ATOM 615 C C . GLY A 1 81 ? 16.598 -2.052 42.848 1.00 19.03 81 GLY A C 1
ATOM 616 O O . GLY A 1 81 ? 15.403 -1.734 42.839 1.00 17.28 81 GLY A O 1
ATOM 617 N N . TRP A 1 82 ? 17.094 -3.008 43.625 1.00 17.98 82 TRP A N 1
ATOM 618 C CA . TRP A 1 82 ? 16.283 -3.669 44.631 1.00 19.25 82 TRP A CA 1
ATOM 619 C C . TRP A 1 82 ? 16.966 -3.578 45.982 1.00 21.02 82 TRP A C 1
ATOM 620 O O . TRP A 1 82 ? 18.177 -3.806 46.097 1.00 22.32 82 TRP A O 1
ATOM 631 N N . GLU A 1 83 ? 16.184 -3.238 47.002 1.00 19.99 83 GLU A N 1
ATOM 632 C CA . GLU A 1 83 ? 16.596 -3.370 48.394 1.00 25.36 83 GLU A CA 1
ATOM 633 C C . GLU A 1 83 ? 15.380 -3.851 49.167 1.00 22.46 83 GLU A C 1
ATOM 634 O O . GLU A 1 83 ? 14.246 -3.673 48.703 1.00 22.34 83 GLU A O 1
ATOM 640 N N . ASP A 1 84 ? 15.609 -4.452 50.333 1.00 25.41 84 ASP A N 1
ATOM 641 C CA . ASP A 1 84 ? 14.516 -4.743 51.254 1.00 27.55 84 ASP A CA 1
ATOM 642 C C . ASP A 1 84 ? 14.133 -3.435 51.925 1.00 27.60 84 ASP A C 1
ATOM 643 O O . ASP A 1 84 ? 14.807 -2.969 52.846 1.00 28.80 84 ASP A O 1
ATOM 648 N N . LEU A 1 85 ? 13.046 -2.842 51.447 1.00 30.00 85 LEU A N 1
ATOM 649 C CA . LEU A 1 85 ? 12.617 -1.531 51.916 1.00 30.58 85 LEU A CA 1
ATOM 650 C C . LEU A 1 85 ? 12.109 -1.540 53.347 1.00 31.68 85 LEU A C 1
ATOM 651 O O . LEU A 1 85 ? 11.946 -0.478 53.951 1.00 31.51 85 LEU A O 1
ATOM 656 N N . ARG A 1 86 ? 11.880 -2.733 53.896 1.00 30.37 86 ARG A N 1
ATOM 657 C CA . ARG A 1 86 ? 11.352 -2.860 55.253 1.00 32.21 86 ARG A CA 1
ATOM 658 C C . ARG A 1 86 ? 12.444 -2.915 56.321 1.00 34.18 86 ARG A C 1
ATOM 659 O O . ARG A 1 86 ? 12.155 -2.847 57.514 1.00 38.65 86 ARG A O 1
ATOM 667 N N . ALA A 1 87 ? 13.695 -3.040 55.896 1.00 38.27 87 ALA A N 1
ATOM 668 C CA . ALA A 1 87 ? 14.799 -3.176 56.841 1.00 42.31 87 ALA A CA 1
ATOM 669 C C . ALA A 1 87 ? 15.144 -1.851 57.508 1.00 41.10 87 ALA A C 1
ATOM 670 O O . ALA A 1 87 ? 15.176 -0.812 56.853 1.00 41.09 87 ALA A O 1
ATOM 672 N N . PRO A 1 88 ? 15.412 -1.887 58.824 1.00 39.47 88 PRO A N 1
ATOM 673 C CA . PRO A 1 88 ? 15.853 -0.690 59.549 1.00 41.41 88 PRO A CA 1
ATOM 674 C C . PRO A 1 88 ? 17.198 -0.235 58.997 1.00 44.41 88 PRO A C 1
ATOM 675 O O . PRO A 1 88 ? 17.547 0.948 59.055 1.00 46.98 88 PRO A O 1
ATOM 679 N N . GLN A 1 89 ? 17.936 -1.196 58.452 1.00 43.05 89 GLN A N 1
ATOM 680 C CA . GLN A 1 89 ? 19.259 -0.973 57.889 1.00 45.16 89 GLN A CA 1
ATOM 681 C C . GLN A 1 89 ? 19.238 -0.283 56.525 1.00 40.43 89 GLN A C 1
ATOM 682 O O . GLN A 1 89 ? 20.301 -0.008 55.967 1.00 40.17 89 GLN A O 1
ATOM 688 N N . LEU A 1 90 ? 18.048 -0.012 55.988 1.00 36.49 90 LEU A N 1
ATOM 689 C CA . LEU A 1 90 ? 17.911 0.481 54.611 1.00 32.87 90 LEU A CA 1
ATOM 690 C C . LEU A 1 90 ? 18.850 1.634 54.253 1.00 30.63 90 LEU A C 1
ATOM 691 O O . LEU A 1 90 ? 19.565 1.572 53.249 1.00 28.65 90 LEU A O 1
ATOM 696 N N . ALA A 1 91 ? 18.859 2.676 55.079 1.00 32.97 91 ALA A N 1
ATOM 697 C CA . ALA A 1 91 ? 19.642 3.868 54.769 1.00 33.57 91 ALA A CA 1
ATOM 698 C C . ALA A 1 91 ? 21.131 3.569 54.618 1.00 32.94 91 ALA A C 1
ATOM 699 O O . ALA A 1 91 ? 21.758 3.979 53.639 1.00 36.60 91 ALA A O 1
ATOM 701 N N . GLU A 1 92 ? 21.696 2.856 55.584 1.00 37.17 92 GLU A N 1
ATOM 702 C CA . GLU A 1 92 ? 23.115 2.518 55.535 1.00 38.59 92 GLU A CA 1
ATOM 703 C C . GLU A 1 92 ? 23.440 1.522 54.415 1.00 38.51 92 GLU A C 1
ATOM 704 O O . GLU A 1 92 ? 24.568 1.485 53.913 1.00 38.33 92 GLU A O 1
ATOM 710 N N . ARG A 1 93 ? 22.458 0.719 54.020 1.00 35.94 93 ARG A N 1
ATOM 711 C CA . ARG A 1 93 ? 22.653 -0.197 52.901 1.00 36.63 93 ARG A CA 1
ATOM 712 C C . ARG A 1 93 ? 22.703 0.536 51.571 1.00 33.93 93 ARG A C 1
ATOM 713 O O . ARG A 1 93 ? 23.517 0.209 50.709 1.00 35.56 93 ARG A O 1
ATOM 721 N N . VAL A 1 94 ? 21.818 1.515 51.406 1.00 33.53 94 VAL A N 1
ATOM 722 C CA . VAL A 1 94 ? 21.754 2.292 50.171 1.00 33.19 94 VAL A CA 1
ATOM 723 C C . VAL A 1 94 ? 23.032 3.110 50.015 1.00 31.04 94 VAL A C 1
ATOM 724 O O . VAL A 1 94 ? 23.526 3.307 48.898 1.00 30.66 94 VAL A O 1
ATOM 728 N N . ALA A 1 95 ? 23.585 3.551 51.143 1.00 36.43 95 ALA A N 1
ATOM 729 C CA . ALA A 1 95 ? 24.809 4.343 51.133 1.00 33.16 95 ALA A CA 1
ATOM 730 C C . ALA A 1 95 ? 26.010 3.549 50.627 1.00 36.64 95 ALA A C 1
ATOM 731 O O . ALA A 1 95 ? 26.999 4.135 50.188 1.00 43.70 95 ALA A O 1
ATOM 733 N N . GLU A 1 96 ? 25.928 2.222 50.703 1.00 36.65 96 GLU A N 1
ATOM 734 C CA . GLU A 1 96 ? 27.003 1.353 50.222 1.00 37.22 96 GLU A CA 1
ATOM 735 C C . GLU A 1 96 ? 27.201 1.481 48.715 1.00 35.45 96 GLU A C 1
ATOM 736 O O . GLU A 1 96 ? 28.319 1.342 48.213 1.00 38.13 96 GLU A O 1
ATOM 742 N N . TRP A 1 97 ? 26.116 1.729 47.991 1.00 32.32 97 TRP A N 1
ATOM 743 C CA . TRP A 1 97 ? 26.191 1.773 46.535 1.00 28.68 97 TRP A CA 1
ATOM 744 C C . TRP A 1 97 ? 27.012 2.964 46.059 1.00 40.53 97 TRP A C 1
ATOM 745 O O . TRP A 1 97 ? 26.810 4.102 46.503 1.00 39.15 97 TRP A O 1
ATOM 756 N N . ARG A 1 98 ? 27.956 2.683 45.168 1.00 38.35 98 ARG A N 1
ATOM 757 C CA . ARG A 1 98 ? 28.894 3.689 44.697 1.00 39.11 98 ARG A CA 1
ATOM 758 C C . ARG A 1 98 ? 28.470 4.163 43.318 1.00 36.62 98 ARG A C 1
ATOM 759 O O . ARG A 1 98 ? 27.698 3.488 42.626 1.00 37.01 98 ARG A O 1
ATOM 767 N N . GLY A 1 99 ? 28.962 5.331 42.922 1.00 42.28 99 GLY A N 1
ATOM 768 C CA . GLY A 1 99 ? 28.523 5.946 41.684 1.00 41.11 99 GLY A CA 1
ATOM 769 C C . GLY A 1 99 ? 27.220 6.700 41.885 1.00 36.19 99 GLY A C 1
ATOM 770 O O . GLY A 1 99 ? 26.714 6.792 43.005 1.00 30.70 99 GLY A O 1
ATOM 771 N N . THR A 1 100 ? 26.665 7.225 40.798 1.00 29.07 100 THR A N 1
ATOM 772 C CA . THR A 1 100 ? 25.490 8.087 40.879 1.00 30.74 100 THR A CA 1
ATOM 773 C C . THR A 1 100 ? 24.306 7.535 40.096 1.00 26.50 100 THR A C 1
ATOM 774 O O . THR A 1 100 ? 23.242 8.164 40.045 1.00 27.09 100 THR A O 1
ATOM 778 N N . LYS A 1 101 ? 24.482 6.364 39.486 1.00 27.17 101 LYS A N 1
ATOM 779 C CA . LYS A 1 101 ? 23.459 5.838 38.583 1.00 21.73 101 LYS A CA 1
ATOM 780 C C . LYS A 1 101 ? 22.278 5.144 39.252 1.00 19.37 101 LYS A C 1
ATOM 781 O O . LYS A 1 101 ? 21.286 4.863 38.595 1.00 18.90 101 LYS A O 1
ATOM 787 N N . LEU A 1 102 ? 22.375 4.871 40.550 1.00 21.52 102 LEU A N 1
ATOM 788 C CA . LEU A 1 102 ? 21.223 4.324 41.273 1.00 19.35 102 LEU A CA 1
ATOM 789 C C . LEU A 1 102 ? 20.203 5.440 41.508 1.00 20.15 102 LEU A C 1
ATOM 790 O O . LEU A 1 102 ? 20.397 6.308 42.371 1.00 22.50 102 LEU A O 1
ATOM 795 N N . ARG A 1 103 ? 19.115 5.420 40.746 1.00 15.59 103 ARG A N 1
ATOM 796 C CA . ARG A 1 103 ? 18.163 6.523 40.777 1.00 18.01 103 ARG A CA 1
ATOM 797 C C . ARG A 1 103 ? 16.810 6.145 41.338 1.00 17.76 103 ARG A C 1
ATOM 798 O O . ARG A 1 103 ? 15.961 7.012 41.546 1.00 21.71 103 ARG A O 1
ATOM 806 N N . GLY A 1 104 ? 16.592 4.861 41.588 1.00 18.96 104 GLY A N 1
ATOM 807 C CA . GLY A 1 104 ? 15.320 4.454 42.148 1.00 22.61 104 GLY A CA 1
ATOM 808 C C . GLY A 1 104 ? 15.304 2.998 42.549 1.00 18.63 104 GLY A C 1
ATOM 809 O O . GLY A 1 104 ? 16.301 2.288 42.376 1.00 18.04 104 GLY A O 1
ATOM 810 N N . PHE A 1 105 ? 14.175 2.555 43.097 1.00 16.76 105 PHE A N 1
ATOM 811 C CA . PHE A 1 105 ? 14.006 1.165 43.501 1.00 16.07 105 PHE A CA 1
ATOM 812 C C . PHE A 1 105 ? 12.669 0.629 43.031 1.00 16.00 105 PHE A C 1
ATOM 813 O O . PHE A 1 105 ? 11.764 1.394 42.673 1.00 17.64 105 PHE A O 1
ATOM 821 N N . ARG A 1 106 ? 12.553 -0.694 43.025 1.00 14.09 106 ARG A N 1
ATOM 822 C CA . ARG A 1 106 ? 11.300 -1.343 42.684 1.00 16.53 106 ARG A CA 1
ATOM 823 C C . ARG A 1 106 ? 11.181 -2.644 43.456 1.00 17.21 106 ARG A C 1
ATOM 824 O O . ARG A 1 106 ? 12.163 -3.386 43.591 1.00 20.69 106 ARG A O 1
ATOM 832 N N . HIS A 1 107 ? 9.993 -2.910 43.995 1.00 16.66 107 HIS A N 1
ATOM 833 C CA . HIS A 1 107 ? 9.699 -4.234 44.530 1.00 20.61 107 HIS A CA 1
ATOM 834 C C . HIS A 1 107 ? 8.637 -4.845 43.621 1.00 21.28 107 HIS A C 1
ATOM 835 O O . HIS A 1 107 ? 7.800 -4.119 43.076 1.00 20.75 107 HIS A O 1
ATOM 842 N N . GLN A 1 108 ? 8.668 -6.163 43.446 1.00 23.12 108 GLN A N 1
ATOM 843 C CA . GLN A 1 108 ? 7.694 -6.835 42.591 1.00 20.10 108 GLN A CA 1
ATOM 844 C C . GLN A 1 108 ? 6.382 -7.054 43.355 1.00 16.26 108 GLN A C 1
ATOM 845 O O . GLN A 1 108 ? 6.050 -8.179 43.742 1.00 24.16 108 GLN A O 1
ATOM 851 N N . LEU A 1 109 ? 5.650 -5.960 43.575 1.00 19.60 109 LEU A N 1
ATOM 852 C CA . LEU A 1 109 ? 4.430 -5.986 44.380 1.00 19.93 109 LEU A CA 1
ATOM 853 C C . LEU A 1 109 ? 3.389 -6.953 43.822 1.00 24.05 109 LEU A C 1
ATOM 854 O O . LEU A 1 109 ? 2.658 -7.592 44.585 1.00 25.65 109 LEU A O 1
ATOM 859 N N . GLN A 1 110 ? 3.332 -7.056 42.494 1.00 19.01 110 GLN A N 1
ATOM 860 C CA . GLN A 1 110 ? 2.321 -7.876 41.816 1.00 21.22 110 GLN A CA 1
ATOM 861 C C . GLN A 1 110 ? 2.327 -9.336 42.263 1.00 25.69 110 GLN A C 1
ATOM 862 O O . GLN A 1 110 ? 1.313 -10.036 42.143 1.00 26.61 110 GLN A O 1
ATOM 868 N N . ASP A 1 111 ? 3.461 -9.795 42.787 1.00 26.48 111 ASP A N 1
ATOM 869 C CA . ASP A 1 111 ? 3.606 -11.203 43.139 1.00 26.03 111 ASP A CA 1
ATOM 870 C C . ASP A 1 111 ? 3.293 -11.478 44.606 1.00 27.36 111 ASP A C 1
ATOM 871 O O . ASP A 1 111 ? 3.406 -12.616 45.067 1.00 34.78 111 ASP A O 1
ATOM 876 N N . GLU A 1 112 ? 2.893 -10.439 45.334 1.00 27.94 112 GLU A N 1
ATOM 877 C CA . GLU A 1 112 ? 2.523 -10.592 46.740 1.00 31.47 112 GLU A CA 1
ATOM 878 C C . GLU A 1 112 ? 1.075 -11.057 46.884 1.00 31.87 112 GLU A C 1
ATOM 879 O O . GLU A 1 112 ? 0.210 -10.650 46.107 1.00 38.34 112 GLU A O 1
ATOM 885 N N . ALA A 1 113 ? 0.818 -11.895 47.888 1.00 32.13 113 ALA A N 1
ATOM 886 C CA . ALA A 1 113 ? -0.512 -12.453 48.130 1.00 35.96 113 ALA A CA 1
ATOM 887 C C . ALA A 1 113 ? -1.542 -11.398 48.519 1.00 41.55 113 ALA A C 1
ATOM 888 O O . ALA A 1 113 ? -2.712 -11.497 48.144 1.00 46.49 113 ALA A O 1
ATOM 890 N N . ASP A 1 114 ? -1.109 -10.408 49.296 1.00 38.46 114 ASP A N 1
ATOM 891 C CA . ASP A 1 114 ? -1.981 -9.308 49.689 1.00 35.72 114 ASP A CA 1
ATOM 892 C C . ASP A 1 114 ? -1.233 -8.003 49.490 1.00 28.77 114 ASP A C 1
ATOM 893 O O . ASP A 1 114 ? -0.553 -7.516 50.396 1.00 37.79 114 ASP A O 1
ATOM 898 N N . VAL A 1 115 ? -1.367 -7.451 48.288 1.00 27.38 115 VAL A N 1
ATOM 899 C CA . VAL A 1 115 ? -0.671 -6.231 47.890 1.00 26.10 115 VAL A CA 1
ATOM 900 C C . VAL A 1 115 ? -0.997 -5.060 48.811 1.00 29.20 115 VAL A C 1
ATOM 901 O O . VAL A 1 115 ? -0.106 -4.298 49.210 1.00 30.86 115 VAL A O 1
ATOM 905 N N . ARG A 1 116 ? -2.273 -4.930 49.161 1.00 32.96 116 ARG A N 1
ATOM 906 C CA . ARG A 1 116 ? -2.721 -3.821 49.987 1.00 32.70 116 ARG A CA 1
ATOM 907 C C . ARG A 1 116 ? -2.104 -3.902 51.380 1.00 34.78 116 ARG A C 1
ATOM 908 O O . ARG A 1 116 ? -1.666 -2.893 51.943 1.00 37.78 116 ARG A O 1
ATOM 916 N N . ALA A 1 117 ? -2.076 -5.109 51.934 1.00 32.75 117 ALA A N 1
ATOM 917 C CA . ALA A 1 117 ? -1.459 -5.325 53.233 1.00 37.35 117 ALA A CA 1
ATOM 918 C C . ALA A 1 117 ? 0.039 -5.069 53.147 1.00 32.43 117 ALA A C 1
ATOM 919 O O . ALA A 1 117 ? 0.638 -4.518 54.071 1.00 36.50 117 ALA A O 1
ATOM 921 N N . PHE A 1 118 ? 0.638 -5.463 52.030 1.00 34.40 118 PHE A N 1
ATOM 922 C CA . PHE A 1 118 ? 2.069 -5.286 51.837 1.00 31.52 118 PHE A CA 1
ATOM 923 C C . PHE A 1 118 ? 2.454 -3.805 51.811 1.00 32.63 118 PHE A C 1
ATOM 924 O O . PHE A 1 118 ? 3.379 -3.383 52.508 1.00 31.56 118 PHE A O 1
ATOM 932 N N . VAL A 1 119 ? 1.740 -3.012 51.020 1.00 29.36 119 VAL A N 1
ATOM 933 C CA . VAL A 1 119 ? 2.135 -1.621 50.826 1.00 30.66 119 VAL A CA 1
ATOM 934 C C . VAL A 1 119 ? 1.777 -0.714 52.004 1.00 34.41 119 VAL A C 1
ATOM 935 O O . VAL A 1 119 ? 2.435 0.307 52.221 1.00 35.44 119 VAL A O 1
ATOM 939 N N . ASP A 1 120 ? 0.751 -1.082 52.768 1.00 37.11 120 ASP A N 1
ATOM 940 C CA . ASP A 1 120 ? 0.341 -0.279 53.918 1.00 39.74 120 ASP A CA 1
ATOM 941 C C . ASP A 1 120 ? 1.130 -0.633 55.182 1.00 42.50 120 ASP A C 1
ATOM 942 O O . ASP A 1 120 ? 1.033 0.053 56.207 1.00 40.30 120 ASP A O 1
ATOM 947 N N . ASP A 1 121 ? 1.905 -1.711 55.091 1.00 40.88 121 ASP A N 1
ATOM 948 C CA . ASP A 1 121 ? 2.800 -2.155 56.161 1.00 39.34 121 ASP A CA 1
ATOM 949 C C . ASP A 1 121 ? 3.720 -1.035 56.649 1.00 36.73 121 ASP A C 1
ATOM 950 O O . ASP A 1 121 ? 4.365 -0.357 55.848 1.00 31.69 121 ASP A O 1
ATOM 955 N N . ALA A 1 122 ? 3.781 -0.863 57.966 1.00 35.34 122 ALA A N 1
ATOM 956 C CA . ALA A 1 122 ? 4.525 0.230 58.589 1.00 36.56 122 ALA A CA 1
ATOM 957 C C . ALA A 1 122 ? 5.992 0.281 58.182 1.00 33.71 122 ALA A C 1
ATOM 958 O O . ALA A 1 122 ? 6.532 1.355 57.905 1.00 33.35 122 ALA A O 1
ATOM 960 N N . ASP A 1 123 ? 6.641 -0.877 58.166 1.00 34.63 123 ASP A N 1
ATOM 961 C CA . ASP A 1 123 ? 8.054 -0.928 57.831 1.00 32.21 123 ASP A CA 1
ATOM 962 C C . ASP A 1 123 ? 8.305 -0.612 56.353 1.00 28.96 123 ASP A C 1
ATOM 963 O O . ASP A 1 123 ? 9.294 0.032 56.022 1.00 30.71 123 ASP A O 1
ATOM 968 N N . PHE A 1 124 ? 7.412 -1.059 55.474 1.00 32.50 124 PHE A N 1
ATOM 969 C CA . PHE A 1 124 ? 7.538 -0.742 54.053 1.00 28.12 124 PHE A CA 1
ATOM 970 C C . PHE A 1 124 ? 7.339 0.756 53.839 1.00 29.47 124 PHE A C 1
ATOM 971 O O . PHE A 1 124 ? 8.081 1.389 53.093 1.00 27.97 124 PHE A O 1
ATOM 979 N N . ALA A 1 125 ? 6.342 1.320 54.514 1.00 30.49 125 ALA A N 1
ATOM 980 C CA . ALA A 1 125 ? 6.056 2.749 54.396 1.00 31.48 125 ALA A CA 1
ATOM 981 C C . ALA A 1 125 ? 7.235 3.599 54.865 1.00 30.51 125 ALA A C 1
ATOM 982 O O . ALA A 1 125 ? 7.542 4.635 54.265 1.00 30.64 125 ALA A O 1
ATOM 984 N N . ARG A 1 126 ? 7.886 3.158 55.937 1.00 34.26 126 ARG A N 1
ATOM 985 C CA . ARG A 1 126 ? 9.072 3.830 56.467 1.00 30.19 126 ARG A CA 1
ATOM 986 C C . ARG A 1 126 ? 10.187 3.873 55.424 1.00 31.23 126 ARG A C 1
ATOM 987 O O . ARG A 1 126 ? 10.818 4.914 55.218 1.00 31.84 126 ARG A O 1
ATOM 995 N N . GLY A 1 127 ? 10.425 2.732 54.778 1.00 27.16 127 GLY A N 1
ATOM 996 C CA . GLY A 1 127 ? 11.418 2.632 53.719 1.00 29.13 127 GLY A CA 1
ATOM 997 C C . GLY A 1 127 ? 11.123 3.522 52.528 1.00 26.97 127 GLY A C 1
ATOM 998 O O . GLY A 1 127 ? 11.994 4.263 52.064 1.00 26.68 127 GLY A O 1
ATOM 999 N N . VAL A 1 128 ? 9.892 3.453 52.027 1.00 26.52 128 VAL A N 1
ATOM 1000 C CA . VAL A 1 128 ? 9.495 4.272 50.884 1.00 23.19 128 VAL A CA 1
ATOM 1001 C C . VAL A 1 128 ? 9.623 5.756 51.244 1.00 21.15 128 VAL A C 1
ATOM 1002 O O . VAL A 1 128 ? 10.095 6.559 50.439 1.00 24.46 128 VAL A O 1
ATOM 1006 N N . ALA A 1 129 ? 9.226 6.106 52.467 1.00 26.88 129 ALA A N 1
ATOM 1007 C CA . ALA A 1 129 ? 9.342 7.484 52.937 1.00 25.15 129 ALA A CA 1
ATOM 1008 C C . ALA A 1 129 ? 10.797 7.941 52.924 1.00 29.30 129 ALA A C 1
ATOM 1009 O O . ALA A 1 129 ? 11.100 9.064 52.509 1.00 26.23 129 ALA A O 1
ATOM 1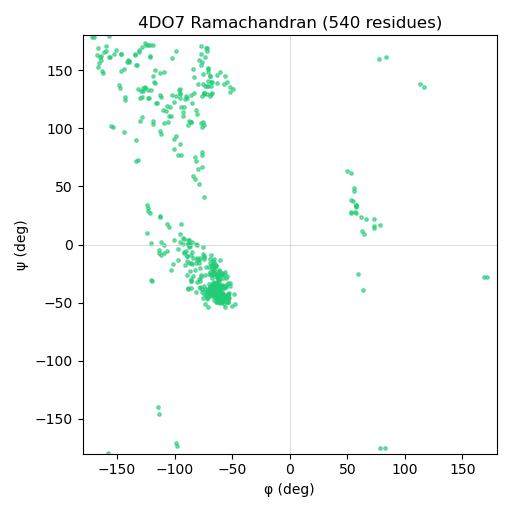011 N N . TRP A 1 130 ? 11.697 7.068 53.366 1.00 29.19 130 TRP A N 1
ATOM 1012 C CA . TRP A 1 130 ? 13.118 7.384 53.325 1.00 27.87 130 TRP A CA 1
ATOM 1013 C C . TRP A 1 130 ? 13.602 7.553 51.888 1.00 28.07 130 TRP A C 1
ATOM 1014 O O . TRP A 1 130 ? 14.352 8.486 51.594 1.00 23.19 130 TRP A O 1
ATOM 1025 N N . LEU A 1 131 ? 13.180 6.655 50.997 1.00 26.94 131 LEU A N 1
ATOM 1026 C CA . LEU A 1 131 ? 13.539 6.775 49.583 1.00 23.86 131 LEU A CA 1
ATOM 1027 C C . LEU A 1 131 ? 13.155 8.144 49.045 1.00 21.04 131 LEU A C 1
ATOM 1028 O O . LEU A 1 131 ? 13.957 8.812 48.378 1.00 26.29 131 LEU A O 1
ATOM 1033 N N . GLN A 1 132 ? 11.929 8.568 49.346 1.00 19.98 132 GLN A N 1
ATOM 1034 C CA . GLN A 1 132 ? 11.414 9.817 48.804 1.00 25.92 132 GLN A CA 1
ATOM 1035 C C . GLN A 1 132 ? 12.106 11.032 49.407 1.00 25.28 132 GLN A C 1
ATOM 1036 O O . GLN A 1 132 ? 12.356 12.012 48.708 1.00 28.44 132 GLN A O 1
ATOM 1042 N N . ALA A 1 133 ? 12.414 10.965 50.698 1.00 27.21 133 ALA A N 1
ATOM 1043 C CA . ALA A 1 133 ? 13.127 12.047 51.369 1.00 29.79 133 ALA A CA 1
ATOM 1044 C C . ALA A 1 133 ? 14.533 12.196 50.797 1.00 34.59 133 ALA A C 1
ATOM 1045 O O . ALA A 1 133 ? 15.169 13.239 50.953 1.00 36.69 133 ALA A O 1
ATOM 1047 N N . ASN A 1 134 ? 15.010 11.143 50.139 1.00 28.50 134 ASN A N 1
ATOM 1048 C CA . ASN A 1 134 ? 16.341 11.136 49.552 1.00 26.51 134 ASN A CA 1
ATOM 1049 C C . ASN A 1 134 ? 16.318 11.103 48.032 1.00 24.16 134 ASN A C 1
ATOM 1050 O O . ASN A 1 134 ? 17.286 10.683 47.399 1.00 25.99 134 ASN A O 1
ATOM 1055 N N . ASP A 1 135 ? 15.209 11.571 47.460 1.00 24.44 135 ASP A N 1
ATOM 1056 C CA . ASP A 1 135 ? 15.065 11.753 46.015 1.00 23.05 135 ASP A CA 1
ATOM 1057 C C . ASP A 1 135 ? 15.292 10.498 45.184 1.00 21.77 135 ASP A C 1
ATOM 1058 O O . ASP A 1 135 ? 15.813 10.575 44.067 1.00 21.28 135 ASP A O 1
ATOM 1063 N N . TYR A 1 136 ? 14.926 9.343 45.733 1.00 21.16 136 TYR A N 1
ATOM 1064 C CA . TYR A 1 136 ? 14.912 8.121 44.938 1.00 17.90 136 TYR A CA 1
ATOM 1065 C C . TYR A 1 136 ? 13.504 7.889 44.416 1.00 15.85 136 TYR A C 1
ATOM 1066 O O . TYR A 1 136 ? 12.528 8.005 45.156 1.00 19.40 136 TYR A O 1
ATOM 1075 N N . VAL A 1 137 ? 13.412 7.565 43.133 1.00 17.90 137 VAL A N 1
ATOM 1076 C CA . VAL A 1 137 ? 12.155 7.189 42.508 1.00 17.52 137 VAL A CA 1
ATOM 1077 C C . VAL A 1 137 ? 11.724 5.800 43.009 1.00 18.67 137 VAL A C 1
ATOM 1078 O O . VAL A 1 137 ? 12.562 4.976 43.395 1.00 18.92 137 VAL A O 1
ATOM 1082 N N . TYR A 1 138 ? 10.420 5.542 43.030 1.00 15.50 138 TYR A N 1
ATOM 1083 C CA . TYR A 1 138 ? 9.930 4.192 43.288 1.00 18.67 138 TYR A CA 1
ATOM 1084 C C . TYR A 1 138 ? 9.064 3.762 42.105 1.00 19.06 138 TYR A C 1
ATOM 1085 O O . TYR A 1 138 ? 8.141 4.491 41.724 1.00 20.12 138 TYR A O 1
ATOM 1094 N N . ASP A 1 139 ? 9.377 2.607 41.506 1.00 17.53 139 ASP A N 1
ATOM 1095 C CA . ASP A 1 139 ? 8.569 2.066 40.410 1.00 15.96 139 ASP A CA 1
ATOM 1096 C C . ASP A 1 139 ? 7.477 1.151 40.955 1.00 16.71 139 ASP A C 1
ATOM 1097 O O . ASP A 1 139 ? 7.753 0.220 41.715 1.00 16.60 139 ASP A O 1
ATOM 1102 N N . VAL A 1 140 ? 6.242 1.414 40.551 1.00 14.98 140 VAL A N 1
ATOM 1103 C CA . VAL A 1 140 ? 5.095 0.621 40.985 1.00 18.47 140 VAL A CA 1
ATOM 1104 C C . VAL A 1 140 ? 4.786 -0.481 39.961 1.00 19.90 140 VAL A C 1
ATOM 1105 O O . VAL A 1 140 ? 4.490 -0.186 38.797 1.00 16.83 140 VAL A O 1
ATOM 1109 N N . LEU A 1 141 ? 4.875 -1.747 40.379 1.00 18.86 141 LEU A N 1
ATOM 1110 C CA . LEU A 1 141 ? 4.598 -2.866 39.473 1.00 15.61 141 LEU A CA 1
ATOM 1111 C C . LEU A 1 141 ? 3.426 -3.701 39.979 1.00 21.38 141 LEU A C 1
ATOM 1112 O O . LEU A 1 141 ? 3.563 -4.437 40.952 1.00 22.71 141 LEU A O 1
ATOM 1117 N N . VAL A 1 142 ? 2.275 -3.574 39.317 1.00 19.97 142 VAL A N 1
ATOM 1118 C CA . VAL A 1 142 ? 1.060 -4.283 39.702 1.00 18.27 142 VAL A CA 1
ATOM 1119 C C . VAL A 1 142 ? 0.282 -4.751 38.479 1.00 23.36 142 VAL A C 1
ATOM 1120 O O . VAL A 1 142 ? 0.436 -4.199 37.379 1.00 22.81 142 VAL A O 1
ATOM 1124 N N . PHE A 1 143 ? -0.540 -5.780 38.675 1.00 24.77 143 PHE A N 1
ATOM 1125 C CA . PHE A 1 143 ? -1.543 -6.163 37.691 1.00 22.20 143 PHE A CA 1
ATOM 1126 C C . PHE A 1 143 ? -2.691 -5.165 37.777 1.00 27.08 143 PHE A C 1
ATOM 1127 O O . PHE A 1 143 ? -2.867 -4.505 38.805 1.00 24.66 143 PHE A O 1
ATOM 1135 N N . GLU A 1 144 ? -3.465 -5.044 36.702 1.00 24.60 144 GLU A N 1
ATOM 1136 C CA . GLU A 1 144 ? -4.602 -4.113 36.658 1.00 22.69 144 GLU A CA 1
ATOM 1137 C C . GLU A 1 144 ? -5.531 -4.195 37.873 1.00 27.93 144 GLU A C 1
ATOM 1138 O O . GLU A 1 144 ? -5.981 -3.171 38.411 1.00 29.42 144 GLU A O 1
ATOM 1144 N N . ARG A 1 145 ? -5.825 -5.411 38.313 1.00 26.44 145 ARG A N 1
ATOM 1145 C CA . ARG A 1 145 ? -6.784 -5.577 39.397 1.00 29.54 145 ARG A CA 1
ATOM 1146 C C . ARG A 1 145 ? -6.218 -5.184 40.759 1.00 30.45 145 ARG A C 1
ATOM 1147 O O . ARG A 1 145 ? -6.967 -5.055 41.739 1.00 34.74 145 ARG A O 1
ATOM 1155 N N . GLN A 1 146 ? -4.908 -4.978 40.807 1.00 25.70 146 GLN A N 1
ATOM 1156 C CA . GLN A 1 146 ? -4.228 -4.573 42.032 1.00 28.93 146 GLN A CA 1
ATOM 1157 C C . GLN A 1 146 ? -4.108 -3.054 42.164 1.00 28.52 146 GLN A C 1
ATOM 1158 O O . GLN A 1 146 ? -3.675 -2.551 43.201 1.00 27.50 146 GLN A O 1
ATOM 1164 N N . LEU A 1 147 ? -4.477 -2.325 41.115 1.00 29.16 147 LEU A N 1
ATOM 1165 C CA . LEU A 1 147 ? -4.412 -0.859 41.152 1.00 26.24 147 LEU A CA 1
ATOM 1166 C C . LEU A 1 147 ? -5.143 -0.202 42.346 1.00 24.20 147 LEU A C 1
ATOM 1167 O O . LEU A 1 147 ? -4.604 0.738 42.947 1.00 26.50 147 LEU A O 1
ATOM 1172 N N . PRO A 1 148 ? -6.359 -0.676 42.690 1.00 31.07 148 PRO A N 1
ATOM 1173 C CA . PRO A 1 148 ? -7.024 -0.130 43.886 1.00 33.46 148 PRO A CA 1
ATOM 1174 C C . PRO A 1 148 ? -6.255 -0.420 45.172 1.00 35.17 148 PRO A C 1
ATOM 1175 O O . PRO A 1 148 ? -6.410 0.321 46.147 1.00 33.57 148 PRO A O 1
ATOM 1179 N N . ASP A 1 149 ? -5.450 -1.482 45.174 1.00 32.54 149 ASP A N 1
ATOM 1180 C CA . ASP A 1 149 ? -4.676 -1.869 46.351 1.00 30.94 149 ASP A CA 1
ATOM 1181 C C . ASP A 1 149 ? -3.500 -0.935 46.612 1.00 26.29 149 ASP A C 1
ATOM 1182 O O . ASP A 1 149 ? -2.958 -0.905 47.713 1.00 29.46 149 ASP A O 1
ATOM 1187 N N . VAL A 1 150 ? -3.092 -0.183 45.598 1.00 24.94 150 VAL A N 1
ATOM 1188 C CA . VAL A 1 150 ? -1.960 0.725 45.773 1.00 31.26 150 VAL A CA 1
ATOM 1189 C C . VAL A 1 150 ? -2.354 2.193 45.713 1.00 26.79 150 VAL A C 1
ATOM 1190 O O . VAL A 1 150 ? -1.497 3.064 45.812 1.00 28.61 150 VAL A O 1
ATOM 1194 N N . GLN A 1 151 ? -3.644 2.465 45.562 1.00 26.52 151 GLN A N 1
ATOM 1195 C CA . GLN A 1 151 ? -4.109 3.849 45.454 1.00 27.86 151 GLN A CA 1
ATOM 1196 C C . GLN A 1 151 ? -3.733 4.673 46.686 1.00 29.29 151 GLN A C 1
ATOM 1197 O O . GLN A 1 151 ? -3.166 5.767 46.572 1.00 25.39 151 GLN A O 1
ATOM 1203 N N . ALA A 1 152 ? -4.026 4.135 47.866 1.00 28.44 152 ALA A N 1
ATOM 1204 C CA . ALA A 1 152 ? -3.736 4.834 49.112 1.00 31.31 152 ALA A CA 1
ATOM 1205 C C . ALA A 1 152 ? -2.232 4.970 49.339 1.00 27.67 152 ALA A C 1
ATOM 1206 O O . ALA A 1 152 ? -1.759 6.002 49.829 1.00 28.92 152 ALA A O 1
ATOM 1208 N N . PHE A 1 153 ? -1.493 3.919 48.999 1.00 22.75 153 PHE A N 1
ATOM 1209 C CA . PHE A 1 153 ? -0.043 3.928 49.068 1.00 21.36 153 PHE A CA 1
ATOM 1210 C C . PHE A 1 153 ? 0.510 5.079 48.221 1.00 24.66 153 PHE A C 1
ATOM 1211 O O . PHE A 1 153 ? 1.379 5.827 48.663 1.00 25.39 153 PHE A O 1
ATOM 1219 N N . CYS A 1 154 ? 0.012 5.214 46.999 1.00 22.77 154 CYS A N 1
ATOM 1220 C CA . CYS A 1 154 ? 0.514 6.258 46.104 1.00 24.62 154 CYS A CA 1
ATOM 1221 C C . CYS A 1 154 ? 0.105 7.654 46.582 1.00 27.00 154 CYS A C 1
ATOM 1222 O O . CYS A 1 154 ? 0.867 8.617 46.457 1.00 27.36 154 CYS A O 1
ATOM 1225 N N . ALA A 1 155 ? -1.097 7.763 47.135 1.00 27.22 155 ALA A N 1
ATOM 1226 C CA . ALA A 1 155 ? -1.567 9.051 47.638 1.00 27.07 155 ALA A CA 1
ATOM 1227 C C . ALA A 1 155 ? -0.738 9.496 48.832 1.00 29.82 155 ALA A C 1
ATOM 1228 O O . ALA A 1 155 ? -0.499 10.695 49.029 1.00 28.34 155 ALA A O 1
ATOM 1230 N N . ARG A 1 156 ? -0.311 8.526 49.632 1.00 29.39 156 ARG A N 1
ATOM 1231 C CA . ARG A 1 156 ? 0.422 8.806 50.861 1.00 32.86 156 ARG A CA 1
ATOM 1232 C C . ARG A 1 156 ? 1.865 9.200 50.584 1.00 29.87 156 ARG A C 1
ATOM 1233 O O . ARG A 1 156 ? 2.403 10.113 51.221 1.00 29.71 156 ARG A O 1
ATOM 1241 N N . HIS A 1 157 ? 2.492 8.507 49.640 1.00 25.98 157 HIS A N 1
ATOM 1242 C CA . HIS A 1 157 ? 3.896 8.756 49.350 1.00 24.84 157 HIS A CA 1
ATOM 1243 C C . HIS A 1 157 ? 4.044 9.736 48.204 1.00 21.79 157 HIS A C 1
ATOM 1244 O O . HIS A 1 157 ? 4.352 9.360 47.074 1.00 23.91 157 HIS A O 1
ATOM 1251 N N . ASP A 1 158 ? 3.818 11.011 48.535 1.00 21.00 158 ASP A N 1
ATOM 1252 C CA 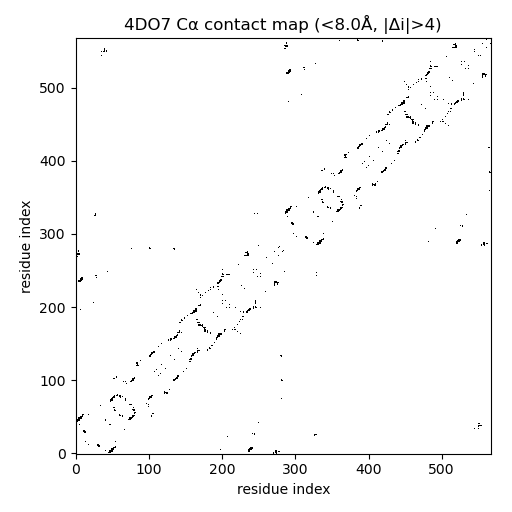. ASP A 1 158 ? 3.792 12.089 47.553 1.00 27.15 158 ASP A CA 1
ATOM 1253 C C . ASP A 1 158 ? 5.033 12.976 47.564 1.00 26.19 158 ASP A C 1
ATOM 1254 O O . ASP A 1 158 ? 5.015 14.062 46.985 1.00 29.25 158 ASP A O 1
ATOM 1259 N N . ALA A 1 159 ? 6.106 12.513 48.207 1.00 22.94 159 ALA A N 1
ATOM 1260 C CA . ALA A 1 159 ? 7.300 13.338 48.406 1.00 23.83 159 ALA A CA 1
ATOM 1261 C C . ALA A 1 159 ? 8.276 13.310 47.228 1.00 24.15 159 ALA A C 1
ATOM 1262 O O . ALA A 1 159 ? 9.162 14.165 47.127 1.00 23.81 159 ALA A O 1
ATOM 1264 N N . HIS A 1 160 ? 8.124 12.324 46.347 1.00 20.19 160 HIS A N 1
ATOM 1265 C CA . HIS A 1 160 ? 8.956 12.223 45.148 1.00 16.62 160 HIS A CA 1
ATOM 1266 C C . HIS A 1 160 ? 8.204 11.402 44.119 1.00 18.04 160 HIS A C 1
ATOM 1267 O O . HIS A 1 160 ? 7.089 10.957 44.386 1.00 17.53 160 HIS A O 1
ATOM 1274 N N . TRP A 1 161 ? 8.804 11.211 42.949 1.00 19.50 161 TRP A N 1
ATOM 1275 C CA . TRP A 1 161 ? 8.098 10.587 41.833 1.00 20.16 161 TRP A CA 1
ATOM 1276 C C . TRP A 1 161 ? 7.802 9.106 42.069 1.00 15.81 161 TRP A C 1
ATOM 1277 O O . TRP A 1 161 ? 8.662 8.356 42.553 1.00 18.23 161 TRP A O 1
ATOM 1288 N N . LEU A 1 162 ? 6.576 8.704 41.728 1.00 14.17 162 LEU A N 1
ATOM 1289 C CA . LEU A 1 162 ? 6.191 7.298 41.640 1.00 16.47 162 LEU A CA 1
ATOM 1290 C C . LEU A 1 162 ? 5.938 6.970 40.174 1.00 17.56 162 LEU A C 1
ATOM 1291 O O . LEU A 1 162 ? 5.151 7.646 39.509 1.00 18.49 162 LEU A O 1
ATOM 1296 N N . VAL A 1 163 ? 6.594 5.930 39.667 1.00 18.94 163 VAL A N 1
ATOM 1297 C CA . VAL A 1 163 ? 6.439 5.552 38.265 1.00 17.91 163 VAL A CA 1
ATOM 1298 C C . VAL A 1 163 ? 5.548 4.316 38.122 1.00 17.26 163 VAL A C 1
ATOM 1299 O O . VAL A 1 163 ? 5.873 3.249 38.659 1.00 19.15 163 VAL A O 1
ATOM 1303 N N . LEU A 1 164 ? 4.412 4.459 37.432 1.00 16.87 164 LEU A N 1
ATOM 1304 C CA . LEU A 1 164 ? 3.535 3.314 37.176 1.00 17.91 164 LEU A CA 1
ATOM 1305 C C . LEU A 1 164 ? 4.071 2.506 36.010 1.00 15.50 164 LEU A C 1
ATOM 1306 O O . LEU A 1 164 ? 4.057 2.972 34.860 1.00 18.21 164 LEU A O 1
ATOM 1311 N N . ASP A 1 165 ? 4.534 1.290 36.297 1.00 14.36 165 ASP A N 1
ATOM 1312 C CA . ASP A 1 165 ? 5.097 0.427 35.249 1.00 14.52 165 ASP A CA 1
ATOM 1313 C C . ASP A 1 165 ? 4.029 -0.111 34.307 1.00 18.73 165 ASP A C 1
ATOM 1314 O O . ASP A 1 165 ? 2.952 -0.553 34.731 1.00 18.63 165 ASP A O 1
ATOM 1319 N N . HIS A 1 166 ? 4.339 -0.074 33.020 1.00 13.73 166 HIS A N 1
ATOM 1320 C CA . HIS A 1 166 ? 3.499 -0.720 32.009 1.00 14.75 166 HIS A CA 1
ATOM 1321 C C . HIS A 1 166 ? 2.057 -0.238 31.974 1.00 18.93 166 HIS A C 1
ATOM 1322 O O . HIS A 1 166 ? 1.146 -1.011 31.652 1.00 19.54 166 HIS A O 1
ATOM 1329 N N . ALA A 1 167 ? 1.859 1.042 32.289 1.00 17.71 167 ALA A N 1
ATOM 1330 C CA . ALA A 1 167 ? 0.538 1.653 32.303 1.00 18.52 167 ALA A CA 1
ATOM 1331 C C . ALA A 1 167 ? -0.456 0.870 33.165 1.00 19.64 167 ALA A C 1
ATOM 1332 O O . ALA A 1 167 ? -1.660 0.913 32.927 1.00 22.64 167 ALA A O 1
ATOM 1334 N N . GLY A 1 168 ? 0.059 0.156 34.163 1.00 19.92 168 GLY A N 1
ATOM 1335 C CA . GLY A 1 168 ? -0.792 -0.541 35.115 1.00 18.77 168 GLY A CA 1
ATOM 1336 C C . GLY A 1 168 ? -1.362 -1.841 34.583 1.00 22.29 168 GLY A C 1
ATOM 1337 O O . GLY A 1 168 ? -2.337 -2.363 35.123 1.00 20.72 168 GLY A O 1
ATOM 1338 N N . LYS A 1 169 ? -0.761 -2.351 33.509 1.00 19.54 169 LYS A N 1
ATOM 1339 C CA . LYS A 1 169 ? -1.105 -3.663 32.952 1.00 18.45 169 LYS A CA 1
ATOM 1340 C C . LYS A 1 169 ? -2.585 -3.902 32.637 1.00 21.50 169 LYS A C 1
ATOM 1341 O O . LYS A 1 169 ? -3.200 -4.824 33.189 1.00 24.69 169 LYS A O 1
ATOM 1347 N N . PRO A 1 170 ? -3.158 -3.093 31.719 1.00 25.02 170 PRO A N 1
ATOM 1348 C CA . PRO A 1 170 ? -4.537 -3.349 31.288 1.00 26.38 170 PRO A CA 1
ATOM 1349 C C . PRO A 1 170 ? -4.682 -4.787 30.794 1.00 27.72 170 PRO A C 1
ATOM 1350 O O . PRO A 1 170 ? -3.775 -5.291 30.128 1.00 27.02 170 PRO A O 1
ATOM 1354 N N . ALA A 1 171 ? -5.794 -5.436 31.127 1.00 27.38 171 ALA A N 1
ATOM 1355 C CA . ALA A 1 171 ? -6.019 -6.828 30.744 1.00 27.49 171 ALA A CA 1
ATOM 1356 C C . ALA A 1 171 ? -6.390 -6.937 29.273 1.00 33.06 171 ALA A C 1
ATOM 1357 O O . ALA A 1 171 ? -7.509 -7.326 28.938 1.00 30.05 171 ALA A O 1
ATOM 1359 N N . LEU A 1 172 ? -5.438 -6.608 28.405 1.00 27.61 172 LEU A N 1
ATOM 1360 C CA . LEU A 1 172 ? -5.666 -6.567 26.963 1.00 29.08 172 LEU A CA 1
ATOM 1361 C C . LEU A 1 172 ? -6.244 -7.855 26.383 1.00 30.45 172 LEU A C 1
ATOM 1362 O O . LEU A 1 172 ? -7.023 -7.814 25.432 1.00 30.64 172 LEU A O 1
ATOM 1367 N N . ALA A 1 173 ? -5.880 -8.995 26.961 1.00 31.84 173 ALA A N 1
ATOM 1368 C CA . ALA A 1 173 ? -6.385 -10.280 26.478 1.00 34.69 173 ALA A CA 1
ATOM 1369 C C . ALA A 1 173 ? -7.880 -10.452 26.741 1.00 37.54 173 ALA A C 1
ATOM 1370 O O . ALA A 1 173 ? -8.494 -11.406 26.253 1.00 37.55 173 ALA A O 1
ATOM 1372 N N . GLU A 1 174 ? -8.466 -9.531 27.505 1.00 33.44 174 GLU A N 1
ATOM 1373 C CA . GLU A 1 174 ? -9.892 -9.593 27.824 1.00 35.58 174 GLU A CA 1
ATOM 1374 C C . GLU A 1 174 ? -10.728 -8.555 27.073 1.00 33.66 174 GLU A C 1
ATOM 1375 O O . GLU A 1 174 ? -11.956 -8.560 27.175 1.00 42.09 174 GLU A O 1
ATOM 1381 N N . PHE A 1 175 ? -10.074 -7.663 26.334 1.00 32.30 175 PHE A N 1
ATOM 1382 C CA . PHE A 1 175 ? -10.779 -6.541 25.702 1.00 31.19 175 PHE A CA 1
ATOM 1383 C C . PHE A 1 175 ? -11.880 -6.997 24.750 1.00 34.49 175 PHE A C 1
ATOM 1384 O O . PHE A 1 175 ? -12.858 -6.279 24.533 1.00 42.86 175 PHE A O 1
ATOM 1392 N N . ASP A 1 176 ? -11.730 -8.196 24.199 1.00 33.75 176 ASP A N 1
ATOM 1393 C CA . ASP A 1 176 ? -12.847 -8.854 23.525 1.00 41.51 176 ASP A CA 1
ATOM 1394 C C . ASP A 1 176 ? -13.793 -9.474 24.552 1.00 37.94 176 ASP A C 1
ATOM 1395 O O . ASP A 1 176 ? -14.944 -9.791 24.250 1.00 45.74 176 ASP A O 1
ATOM 1400 N N . THR A 1 180 ? -15.840 -4.286 29.801 1.00 45.57 180 THR A N 1
ATOM 1401 C CA . THR A 1 180 ? -15.643 -4.034 31.225 1.00 45.50 180 THR A CA 1
ATOM 1402 C C . THR A 1 180 ? -14.166 -3.893 31.583 1.00 42.04 180 THR A C 1
ATOM 1403 O O . THR A 1 180 ? -13.824 -3.244 32.572 1.00 37.86 180 THR A O 1
ATOM 1407 N N . ALA A 1 181 ? -13.292 -4.498 30.781 1.00 39.41 181 ALA A N 1
ATOM 1408 C CA . ALA A 1 181 ? -11.858 -4.482 31.070 1.00 39.18 181 ALA A CA 1
ATOM 1409 C C . ALA A 1 181 ? -11.238 -3.104 30.852 1.00 35.60 181 ALA A C 1
ATOM 1410 O O . ALA A 1 181 ? -10.577 -2.568 31.748 1.00 32.31 181 ALA A O 1
ATOM 1412 N N . LEU A 1 182 ? -11.437 -2.541 29.660 1.00 33.28 182 LEU A N 1
ATOM 1413 C CA . LEU A 1 182 ? -10.953 -1.189 29.358 1.00 31.48 182 LEU A CA 1
ATOM 1414 C C . LEU A 1 182 ? -11.524 -0.184 30.353 1.00 30.76 182 LEU A C 1
ATOM 1415 O O . LEU A 1 182 ? -10.800 0.670 30.866 1.00 27.96 182 LEU A O 1
ATOM 1420 N N . ALA A 1 183 ? -12.821 -0.306 30.628 1.00 36.06 183 ALA A N 1
ATOM 1421 C CA . ALA A 1 183 ? -13.524 0.596 31.538 1.00 42.86 183 ALA A CA 1
ATOM 1422 C C . ALA A 1 183 ? -12.959 0.584 32.959 1.00 34.85 183 ALA A C 1
ATOM 1423 O O . ALA A 1 183 ? -12.700 1.638 33.550 1.00 32.78 183 ALA A O 1
ATOM 1425 N N . ARG A 1 184 ? -12.807 -0.618 33.503 1.00 31.21 184 ARG A N 1
ATOM 1426 C CA . ARG A 1 184 ? -12.284 -0.828 34.851 1.00 36.04 184 ARG A CA 1
ATOM 1427 C C . ARG A 1 184 ? -10.853 -0.311 35.023 1.00 29.60 184 ARG A C 1
ATOM 1428 O O . ARG A 1 184 ? -10.563 0.409 35.979 1.00 33.02 184 ARG A O 1
ATOM 1436 N N . TRP A 1 185 ? -9.964 -0.688 34.103 1.00 27.59 185 TRP A N 1
ATOM 1437 C CA . TRP A 1 185 ? -8.576 -0.230 34.134 1.00 23.69 185 TRP A CA 1
ATOM 1438 C C . TRP A 1 185 ? -8.513 1.291 34.024 1.00 26.46 185 TRP A C 1
ATOM 1439 O O . TRP A 1 185 ? -7.766 1.951 34.749 1.00 24.63 185 TRP A O 1
ATOM 1450 N N . ARG A 1 186 ? -9.319 1.847 33.130 1.00 26.56 186 ARG A N 1
ATOM 1451 C CA . ARG A 1 186 ? -9.309 3.286 32.891 1.00 25.07 186 ARG A CA 1
ATOM 1452 C C . ARG A 1 186 ? -9.705 4.065 34.139 1.00 30.54 186 ARG A C 1
ATOM 1453 O O . ARG A 1 186 ? -9.102 5.091 34.457 1.00 29.77 186 ARG A O 1
ATOM 1461 N N . ALA A 1 187 ? -10.732 3.590 34.838 1.00 28.32 187 ALA A N 1
ATOM 1462 C CA . ALA A 1 187 ? -11.174 4.259 36.060 1.00 29.41 187 ALA A CA 1
ATOM 1463 C C . ALA A 1 187 ? -10.069 4.241 37.115 1.00 32.80 187 ALA A C 1
ATOM 1464 O O . ALA A 1 187 ? -9.843 5.237 37.804 1.00 30.46 187 ALA A O 1
ATOM 1466 N N . ALA A 1 188 ? -9.381 3.107 37.236 1.00 26.55 188 ALA A N 1
ATOM 1467 C CA . ALA A 1 188 ? -8.282 2.989 38.187 1.00 28.17 188 ALA A CA 1
ATOM 1468 C C . ALA A 1 188 ? -7.127 3.885 37.761 1.00 25.15 188 ALA A C 1
ATOM 1469 O O . ALA A 1 188 ? -6.484 4.525 38.598 1.00 28.97 188 ALA A O 1
ATOM 1471 N N . LEU A 1 189 ? -6.862 3.927 36.456 1.00 22.71 189 LEU A N 1
ATOM 1472 C CA . LEU A 1 189 ? -5.763 4.726 35.930 1.00 24.33 189 LEU A CA 1
ATOM 1473 C C . LEU A 1 189 ? -6.000 6.211 36.176 1.00 24.58 189 LEU A C 1
ATOM 1474 O O . LEU A 1 189 ? -5.076 6.930 36.550 1.00 22.80 189 LEU A O 1
ATOM 1479 N N . ARG A 1 190 ? -7.230 6.670 35.959 1.00 29.19 190 ARG A N 1
ATOM 1480 C CA . ARG A 1 190 ? -7.550 8.080 36.170 1.00 27.57 190 ARG A CA 1
ATOM 1481 C C . ARG A 1 190 ? -7.381 8.482 37.623 1.00 28.71 190 ARG A C 1
ATOM 1482 O O . ARG A 1 190 ? -6.933 9.592 37.925 1.00 25.11 190 ARG A O 1
ATOM 1490 N N . GLU A 1 191 ? -7.738 7.576 38.526 1.00 25.33 191 GLU A N 1
ATOM 1491 C CA . GLU A 1 191 ? -7.654 7.868 39.948 1.00 26.84 191 GLU A CA 1
ATOM 1492 C C . GLU A 1 191 ? -6.201 8.038 40.379 1.00 25.52 191 GLU A C 1
ATOM 1493 O O . GLU A 1 191 ? -5.891 8.881 41.224 1.00 30.67 191 GLU A O 1
ATOM 1499 N N . LEU A 1 192 ? -5.313 7.239 39.793 1.00 23.54 192 LEU A N 1
ATOM 1500 C CA . LEU A 1 192 ? -3.883 7.362 40.071 1.00 21.14 192 LEU A CA 1
ATOM 1501 C C . LEU A 1 192 ? -3.310 8.600 39.412 1.00 23.44 192 LEU A C 1
ATOM 1502 O O . LEU A 1 192 ? -2.526 9.330 40.016 1.00 26.89 192 LEU A O 1
ATOM 1507 N N . ALA A 1 193 ? -3.701 8.840 38.166 1.00 25.36 193 ALA A N 1
ATOM 1508 C CA . ALA A 1 193 ? -3.147 9.967 37.420 1.00 31.00 193 ALA A CA 1
ATOM 1509 C C . ALA A 1 193 ? -3.562 11.310 38.023 1.00 27.08 193 ALA A C 1
ATOM 1510 O O . ALA A 1 193 ? -2.930 12.331 37.759 1.00 24.99 193 ALA A O 1
ATOM 1512 N N . ALA A 1 194 ? -4.619 11.312 38.832 1.00 23.09 194 ALA A N 1
ATOM 1513 C CA . ALA A 1 194 ? -5.052 12.540 39.494 1.00 22.46 194 ALA A CA 1
ATOM 1514 C C . ALA A 1 194 ? -3.990 13.062 40.469 1.00 23.22 194 ALA A C 1
ATOM 1515 O O . ALA A 1 194 ? -4.028 14.232 40.875 1.00 23.53 194 ALA A O 1
ATOM 1517 N N . LEU A 1 195 ? -3.065 12.189 40.860 1.00 23.95 195 LEU A N 1
ATOM 1518 C CA . LEU A 1 195 ? -1.970 12.561 41.757 1.00 22.61 195 LEU A CA 1
ATOM 1519 C C . LEU A 1 195 ? -0.790 13.062 40.928 1.00 22.41 195 LEU A C 1
ATOM 1520 O O . LEU A 1 195 ? -0.325 12.360 40.036 1.00 20.85 195 LEU A O 1
ATOM 1525 N N . PRO A 1 196 ? -0.293 14.278 41.227 1.00 20.57 196 PRO A N 1
ATOM 1526 C CA . PRO A 1 196 ? 0.714 14.903 40.356 1.00 21.18 196 PRO A CA 1
ATOM 1527 C C . PRO A 1 196 ? 2.051 14.182 40.331 1.00 23.02 196 PRO A C 1
ATOM 1528 O O . PRO A 1 196 ? 2.786 14.292 39.345 1.00 19.70 196 PRO A O 1
ATOM 1532 N N . HIS A 1 197 ? 2.356 13.446 41.391 1.00 20.48 197 HIS A N 1
ATOM 1533 C CA . HIS A 1 197 ? 3.670 12.827 41.518 1.00 21.23 197 HIS A CA 1
ATOM 1534 C C . HIS A 1 197 ? 3.748 11.447 40.887 1.00 25.28 197 HIS A C 1
ATOM 1535 O O . HIS A 1 197 ? 4.798 10.814 40.947 1.00 19.89 197 HIS A O 1
ATOM 1542 N N . VAL A 1 198 ? 2.641 10.978 40.306 1.00 17.60 198 VAL A N 1
ATOM 1543 C CA . VAL A 1 198 ? 2.625 9.698 39.614 1.00 17.20 198 VAL A CA 1
ATOM 1544 C C . VAL A 1 198 ? 2.776 9.919 38.110 1.00 18.02 198 VAL A C 1
ATOM 1545 O O . VAL A 1 198 ? 2.040 10.716 37.513 1.00 19.97 198 VAL A O 1
ATOM 1549 N N . VAL A 1 199 ? 3.742 9.228 37.506 1.00 15.27 199 VAL A N 1
ATOM 1550 C CA . VAL A 1 199 ? 3.920 9.285 36.057 1.00 17.93 199 VAL A CA 1
ATOM 1551 C C . VAL A 1 199 ? 3.729 7.897 35.465 1.00 17.59 199 VAL A C 1
ATOM 1552 O O . VAL A 1 199 ? 3.624 6.908 36.195 1.00 17.90 199 VAL A O 1
ATOM 1556 N N . CYS A 1 200 ? 3.684 7.809 34.141 1.00 15.76 200 CYS A N 1
ATOM 1557 C CA . CYS A 1 200 ? 3.245 6.566 33.513 1.00 12.77 200 CYS A CA 1
ATOM 1558 C C . CYS A 1 200 ? 4.226 6.058 32.469 1.00 16.14 200 CYS A C 1
ATOM 1559 O O . CYS A 1 200 ? 4.580 6.783 31.527 1.00 17.94 200 CYS A O 1
ATOM 1562 N N . LYS A 1 201 ? 4.638 4.802 32.613 1.00 14.49 201 LYS A N 1
ATOM 1563 C CA . LYS A 1 201 ? 5.463 4.163 31.589 1.00 15.97 201 LYS A CA 1
ATOM 1564 C C . LYS A 1 201 ? 4.584 3.571 30.504 1.00 17.84 201 LYS A C 1
ATOM 1565 O O . LYS A 1 201 ? 3.642 2.829 30.792 1.00 19.88 201 LYS A O 1
ATOM 1571 N N . LEU A 1 202 ? 4.885 3.905 29.252 1.00 15.83 202 LEU A N 1
ATOM 1572 C CA . LEU A 1 202 ? 4.181 3.303 28.130 1.00 15.90 202 LEU A CA 1
ATOM 1573 C C . LEU A 1 202 ? 5.090 2.189 27.622 1.00 17.09 202 LEU A C 1
ATOM 1574 O O . LEU A 1 202 ? 6.014 2.417 26.830 1.00 18.83 202 LEU A O 1
ATOM 1579 N N . SER A 1 203 ? 4.837 0.986 28.134 1.00 12.73 203 SER A N 1
ATOM 1580 C CA . SER A 1 203 ? 5.776 -0.119 28.044 1.00 12.05 203 SER A CA 1
ATOM 1581 C C . SER A 1 203 ? 5.006 -1.361 28.444 1.00 12.34 203 SER A C 1
ATOM 1582 O O . SER A 1 203 ? 3.926 -1.249 29.033 1.00 18.01 203 SER A O 1
ATOM 1585 N N . GLY A 1 204 ? 5.532 -2.539 28.126 1.00 11.66 204 GLY A N 1
ATOM 1586 C CA . GLY A 1 204 ? 4.942 -3.761 28.650 1.00 13.42 204 GLY A CA 1
ATOM 1587 C C . GLY A 1 204 ? 3.513 -4.043 28.250 1.00 19.94 204 GLY A C 1
ATOM 1588 O O . GLY A 1 204 ? 2.816 -4.791 28.937 1.00 18.09 204 GLY A O 1
ATOM 1589 N N . LEU A 1 205 ? 3.074 -3.472 27.131 1.00 15.97 205 LEU A N 1
ATOM 1590 C CA . LEU A 1 205 ? 1.707 -3.669 26.672 1.00 15.97 205 LEU A CA 1
ATOM 1591 C C . LEU A 1 205 ? 1.550 -4.892 25.782 1.00 16.90 205 LEU A C 1
ATOM 1592 O O . LEU A 1 205 ? 0.540 -5.592 25.864 1.00 16.77 205 LEU A O 1
ATOM 1597 N N . VAL A 1 206 ? 2.535 -5.165 24.931 1.00 18.63 206 VAL A N 1
ATOM 1598 C CA . VAL A 1 206 ? 2.372 -6.279 24.000 1.00 16.33 206 VAL A CA 1
ATOM 1599 C C . VAL A 1 206 ? 2.227 -7.608 24.730 1.00 15.97 206 VAL A C 1
ATOM 1600 O O . VAL A 1 206 ? 1.577 -8.521 24.233 1.00 18.90 206 VAL A O 1
ATOM 1604 N N . THR A 1 207 ? 2.834 -7.716 25.905 1.00 14.52 207 THR A N 1
ATOM 1605 C CA . THR A 1 207 ? 2.789 -8.978 26.641 1.00 19.12 207 THR A CA 1
ATOM 1606 C C . THR A 1 207 ? 1.580 -9.097 27.566 1.00 20.78 207 THR A C 1
ATOM 1607 O O . THR A 1 207 ? 1.458 -10.082 28.295 1.00 19.46 207 THR A O 1
ATOM 1611 N N . GLU A 1 208 ? 0.682 -8.113 27.535 1.00 17.91 208 GLU A N 1
ATOM 1612 C CA . GLU A 1 208 ? -0.593 -8.251 28.243 1.00 18.77 208 GLU A CA 1
ATOM 1613 C C . GLU A 1 208 ? -1.685 -8.707 27.284 1.00 21.36 208 GLU A C 1
ATOM 1614 O O . GLU A 1 208 ? -2.769 -9.127 27.698 1.00 25.79 208 GLU A O 1
ATOM 1620 N N . ALA A 1 209 ? -1.393 -8.637 25.992 1.00 24.55 209 ALA A N 1
ATOM 1621 C CA . ALA A 1 209 ? -2.251 -9.278 25.003 1.00 24.50 209 ALA A CA 1
ATOM 1622 C C . ALA A 1 209 ? -1.940 -10.771 25.041 1.00 21.68 209 ALA A C 1
ATOM 1623 O O . ALA A 1 209 ? -0.974 -11.186 25.695 1.00 23.61 209 ALA A O 1
ATOM 1625 N N . ASP A 1 210 ? -2.742 -11.569 24.342 1.00 25.63 210 ASP A N 1
ATOM 1626 C CA . ASP A 1 210 ? -2.536 -13.017 24.310 1.00 27.26 210 ASP A CA 1
ATOM 1627 C C . ASP A 1 210 ? -1.364 -13.375 23.402 1.00 26.99 210 ASP A C 1
ATOM 1628 O O . ASP A 1 210 ? -1.556 -13.794 22.258 1.00 33.14 210 ASP A O 1
ATOM 1633 N N . TRP A 1 211 ? -0.147 -13.229 23.921 1.00 24.10 211 TRP A N 1
ATOM 1634 C CA . TRP A 1 211 ? 1.044 -13.454 23.110 1.00 21.85 211 TRP A CA 1
ATOM 1635 C C . TRP A 1 211 ? 1.293 -14.937 22.844 1.00 25.66 211 TRP A C 1
ATOM 1636 O O . TRP A 1 211 ? 1.916 -15.296 21.838 1.00 26.53 211 TRP A O 1
ATOM 1647 N N . ARG A 1 212 ? 0.808 -15.796 23.738 1.00 31.31 212 ARG A N 1
ATOM 1648 C CA . ARG A 1 212 ? 0.967 -17.240 23.564 1.00 29.98 212 ARG A CA 1
ATOM 1649 C C . ARG A 1 212 ? 0.299 -17.719 22.284 1.00 35.42 212 ARG A C 1
ATOM 1650 O O . ARG A 1 212 ? 0.830 -18.580 21.582 1.00 35.83 212 ARG A O 1
ATOM 1658 N N . ARG A 1 213 ? -0.866 -17.158 21.976 1.00 35.48 213 ARG A N 1
ATOM 1659 C CA . ARG A 1 213 ? -1.546 -17.488 20.731 1.00 37.44 213 ARG A CA 1
ATOM 1660 C C . ARG A 1 213 ? -1.059 -16.596 19.589 1.00 38.51 213 ARG A C 1
ATOM 1661 O O . ARG A 1 213 ? -1.153 -16.967 18.420 1.00 41.81 213 ARG A O 1
ATOM 1669 N N . GLY A 1 214 ? -0.525 -15.429 19.935 1.00 34.39 214 GLY A N 1
ATOM 1670 C CA . GLY A 1 214 ? 0.050 -14.531 18.946 1.00 30.70 214 GLY A CA 1
ATOM 1671 C C . GLY A 1 214 ? -0.726 -13.234 18.780 1.00 34.67 214 GLY A C 1
ATOM 1672 O O . GLY A 1 214 ? -1.963 -13.238 18.751 1.00 34.76 214 GLY A O 1
ATOM 1673 N N . LEU A 1 215 ? -0.007 -12.121 18.657 1.00 32.83 215 LEU A N 1
ATOM 1674 C CA . LEU A 1 215 ? -0.669 -10.825 18.538 1.00 29.10 215 LEU A CA 1
ATOM 1675 C C . LEU A 1 215 ? -1.371 -10.654 17.193 1.00 32.64 215 LEU A C 1
ATOM 1676 O O . LEU A 1 215 ? -0.942 -11.198 16.172 1.00 33.13 215 LEU A O 1
ATOM 1681 N N . ARG A 1 216 ? -2.469 -9.907 17.221 1.00 33.18 216 ARG A N 1
ATOM 1682 C CA . ARG A 1 216 ? -3.293 -9.662 16.045 1.00 38.92 216 ARG A CA 1
ATOM 1683 C C . ARG A 1 216 ? -3.557 -8.168 15.923 1.00 37.59 216 ARG A C 1
ATOM 1684 O O . ARG A 1 216 ? -3.305 -7.412 16.862 1.00 34.70 216 ARG A O 1
ATOM 1692 N N . ALA A 1 217 ? -4.071 -7.750 14.770 1.00 37.75 217 ALA A N 1
ATOM 1693 C CA . ALA A 1 217 ? -4.364 -6.343 14.520 1.00 34.79 217 ALA A CA 1
ATOM 1694 C C . ALA A 1 217 ? -5.284 -5.780 15.596 1.00 34.65 217 ALA A C 1
ATOM 1695 O O . ALA A 1 217 ? -5.140 -4.628 16.004 1.00 38.83 217 ALA A O 1
ATOM 1697 N N . SER A 1 218 ? -6.226 -6.600 16.054 1.00 37.28 218 SER A N 1
ATOM 1698 C CA . SER A 1 218 ? -7.167 -6.186 17.092 1.00 35.04 218 SER A CA 1
ATOM 1699 C C . SER A 1 218 ? -6.456 -5.853 18.405 1.00 32.06 218 SER A C 1
ATOM 1700 O O . SER A 1 218 ? -6.921 -5.005 19.173 1.00 32.65 218 SER A O 1
ATOM 1703 N N . ASP A 1 219 ? -5.340 -6.523 18.670 1.00 32.59 219 ASP A N 1
ATOM 1704 C CA . ASP A 1 219 ? -4.558 -6.213 19.862 1.00 29.34 219 ASP A CA 1
ATOM 1705 C C . ASP A 1 219 ? -3.896 -4.849 19.719 1.00 29.65 219 ASP A C 1
ATOM 1706 O O . ASP A 1 219 ? -3.828 -4.076 20.677 1.00 27.91 219 ASP A O 1
ATOM 1711 N N . LEU A 1 220 ? -3.416 -4.553 18.515 1.00 28.79 220 LEU A N 1
ATOM 1712 C CA . LEU A 1 220 ? -2.726 -3.292 18.271 1.00 30.51 220 LEU A CA 1
ATOM 1713 C C . LEU A 1 220 ? -3.685 -2.119 18.428 1.00 35.81 220 LEU A C 1
ATOM 1714 O O . LEU A 1 220 ? -3.301 -1.061 18.931 1.00 30.28 220 LEU A O 1
ATOM 1719 N N . ARG A 1 221 ? -4.931 -2.307 17.996 1.00 34.62 221 ARG A N 1
ATOM 1720 C CA . ARG A 1 221 ? -5.937 -1.262 18.155 1.00 34.60 221 ARG A CA 1
ATOM 1721 C C . ARG A 1 221 ? -6.301 -1.089 19.634 1.00 31.31 221 ARG A C 1
ATOM 1722 O O . ARG A 1 221 ? -6.472 0.033 20.109 1.00 30.29 221 ARG A O 1
ATOM 1730 N N . HIS A 1 222 ? -6.386 -2.199 20.359 1.00 28.34 222 HIS A N 1
ATOM 1731 C CA . HIS A 1 222 ? -6.637 -2.166 21.796 1.00 32.24 222 HIS A CA 1
ATOM 1732 C C . HIS A 1 222 ? -5.500 -1.477 22.547 1.00 29.50 222 HIS A C 1
ATOM 1733 O O . HIS A 1 222 ? -5.730 -0.737 23.510 1.00 30.56 222 HIS A O 1
ATOM 1740 N N . ILE A 1 223 ? -4.268 -1.725 22.115 1.00 27.09 223 ILE A N 1
ATOM 1741 C CA . ILE A 1 223 ? -3.124 -1.055 22.721 1.00 21.52 223 ILE A CA 1
ATOM 1742 C C . ILE A 1 223 ? -3.223 0.462 22.526 1.00 22.68 223 ILE A C 1
ATOM 1743 O O . ILE A 1 223 ? -3.049 1.226 23.481 1.00 24.72 223 ILE A O 1
ATOM 1748 N N . GLU A 1 224 ? -3.541 0.893 21.308 1.00 24.13 224 GLU A N 1
ATOM 1749 C CA . GLU A 1 224 ? -3.722 2.318 21.025 1.00 28.28 224 GLU A CA 1
ATOM 1750 C C . GLU A 1 224 ? -4.800 2.963 21.900 1.00 29.56 224 GLU A C 1
ATOM 1751 O O . GLU A 1 224 ? -4.654 4.116 22.311 1.00 28.79 224 GLU A O 1
ATOM 1757 N N . GLN A 1 225 ? -5.878 2.224 22.174 1.00 28.49 225 GLN A N 1
ATOM 1758 C CA . GLN A 1 225 ? -6.900 2.678 23.122 1.00 30.77 225 GLN A CA 1
ATOM 1759 C C . GLN A 1 225 ? -6.294 2.953 24.491 1.00 28.83 225 GLN A C 1
ATOM 1760 O O . GLN A 1 225 ? -6.636 3.944 25.141 1.00 31.35 225 GLN A O 1
ATOM 1766 N N . CYS A 1 226 ? -5.404 2.068 24.935 1.00 23.37 226 CYS A N 1
ATOM 1767 C CA . CYS A 1 226 ? -4.758 2.237 26.233 1.00 24.75 226 CYS A CA 1
ATOM 1768 C C . CYS A 1 226 ? -3.784 3.401 26.205 1.00 26.90 226 CYS A C 1
ATOM 1769 O O . CYS A 1 226 ? -3.704 4.165 27.163 1.00 25.03 226 CYS A O 1
ATOM 1772 N N . LEU A 1 227 ? -3.043 3.532 25.105 1.00 25.51 227 LEU A N 1
ATOM 1773 C CA . LEU A 1 227 ? -2.164 4.682 24.926 1.00 21.58 227 LEU A CA 1
ATOM 1774 C C . LEU A 1 227 ? -2.967 5.975 24.977 1.00 22.88 227 LEU A C 1
ATOM 1775 O O . LEU A 1 227 ? -2.573 6.923 25.657 1.00 24.01 227 LEU A O 1
ATOM 1780 N N . ASP A 1 228 ? -4.100 6.012 24.274 1.00 24.10 228 ASP A N 1
ATOM 1781 C CA . ASP A 1 228 ? -4.980 7.176 24.299 1.00 23.83 228 ASP A CA 1
ATOM 1782 C C . ASP A 1 228 ? -5.516 7.482 25.702 1.00 27.26 228 ASP A C 1
ATOM 1783 O O . ASP A 1 228 ? -5.570 8.639 26.112 1.00 25.73 228 ASP A O 1
ATOM 1788 N N . ALA A 1 229 ? -5.909 6.445 26.437 1.00 26.07 229 ALA A N 1
ATOM 1789 C CA . ALA A 1 229 ? -6.414 6.630 27.801 1.00 27.44 229 ALA A CA 1
ATOM 1790 C C . ALA A 1 229 ? -5.336 7.167 28.748 1.00 26.65 229 ALA A C 1
ATOM 1791 O O . ALA A 1 229 ? -5.610 8.014 29.608 1.00 28.28 229 ALA A O 1
ATOM 1793 N N . ALA A 1 230 ? -4.117 6.663 28.595 1.00 25.21 230 ALA A N 1
ATOM 1794 C CA . ALA A 1 230 ? -2.985 7.134 29.388 1.00 21.54 230 ALA A CA 1
ATOM 1795 C C . ALA A 1 230 ? -2.705 8.615 29.120 1.00 24.83 230 ALA A C 1
ATOM 1796 O O . ALA A 1 230 ? -2.508 9.399 30.050 1.00 22.63 230 ALA A O 1
ATOM 1798 N N . LEU A 1 231 ? -2.679 8.990 27.846 1.00 26.17 231 LEU A N 1
ATOM 1799 C CA . LEU A 1 231 ? -2.477 10.388 27.462 1.00 24.61 231 LEU A CA 1
ATOM 1800 C C . LEU A 1 231 ? -3.552 11.318 28.041 1.00 26.52 231 LEU A C 1
ATOM 1801 O O . LEU A 1 231 ? -3.241 12.406 28.532 1.00 30.27 231 LEU A O 1
ATOM 1806 N N A ASP A 1 232 ? -4.807 10.879 27.980 0.56 23.96 232 ASP A N 1
ATOM 1807 N N B ASP A 1 232 ? -4.809 10.892 28.002 0.44 25.85 232 ASP A N 1
ATOM 1808 C CA A ASP A 1 232 ? -5.927 11.672 28.488 0.56 29.73 232 ASP A CA 1
ATOM 1809 C CA B ASP A 1 232 ? -5.887 11.739 28.500 0.44 29.96 232 ASP A CA 1
ATOM 1810 C C A ASP A 1 232 ? -5.798 11.921 29.989 0.56 31.98 232 ASP A C 1
ATOM 1811 C C B ASP A 1 232 ? -5.793 11.937 30.011 0.44 32.14 232 ASP A C 1
ATOM 1812 O O A ASP A 1 232 ? -6.012 13.037 30.467 0.56 33.07 232 ASP A O 1
ATOM 1813 O O B ASP A 1 232 ? -6.031 13.034 30.521 0.44 33.01 232 ASP A O 1
ATOM 1822 N N . ALA A 1 233 ? -5.432 10.873 30.719 1.00 29.40 233 ALA A N 1
ATOM 1823 C CA . ALA A 1 233 ? -5.372 10.916 32.176 1.00 30.54 233 ALA A CA 1
ATOM 1824 C C . ALA A 1 233 ? -4.110 11.594 32.688 1.00 29.16 233 ALA A C 1
ATOM 1825 O O . ALA A 1 233 ? -4.160 12.449 33.579 1.00 28.95 233 ALA A O 1
ATOM 1827 N N . PHE A 1 234 ? -2.972 11.198 32.135 1.00 24.63 234 PHE A N 1
ATOM 1828 C CA . PHE A 1 234 ? -1.695 11.712 32.606 1.00 22.49 234 PHE A CA 1
ATOM 1829 C C . PHE A 1 234 ? -1.285 13.026 31.953 1.00 25.01 234 PHE A C 1
ATOM 1830 O O . PHE A 1 234 ? -0.630 13.854 32.585 1.00 26.25 234 PHE A O 1
ATOM 1838 N N . GLY A 1 235 ? -1.679 13.222 30.698 1.00 25.24 235 GLY A N 1
ATOM 1839 C CA . GLY A 1 235 ? -1.203 14.364 29.942 1.00 25.32 235 GLY A CA 1
ATOM 1840 C C . GLY A 1 235 ? 0.145 14.043 29.329 1.00 23.55 235 GLY A C 1
ATOM 1841 O O . GLY A 1 235 ? 0.830 13.112 29.772 1.00 23.90 235 GLY A O 1
ATOM 1842 N N . PRO A 1 236 ? 0.547 14.817 28.311 1.00 24.04 236 PRO A N 1
ATOM 1843 C CA . PRO A 1 236 ? 1.745 14.462 27.540 1.00 25.84 236 PRO A CA 1
ATOM 1844 C C . PRO A 1 236 ? 3.055 14.612 28.303 1.00 30.85 236 PRO A C 1
ATOM 1845 O O . PRO A 1 236 ? 4.056 14.040 27.869 1.00 38.29 236 PRO A O 1
ATOM 1849 N N . GLN A 1 237 ? 3.058 15.334 29.423 1.00 22.75 237 GLN A N 1
ATOM 1850 C CA . GLN A 1 237 ? 4.304 15.533 30.169 1.00 20.44 237 GLN A CA 1
ATOM 1851 C C . GLN A 1 237 ? 4.587 14.449 31.210 1.00 21.34 237 GLN A C 1
ATOM 1852 O O . GLN A 1 237 ? 5.598 14.513 31.898 1.00 19.87 237 GLN A O 1
ATOM 1858 N N . ARG A 1 238 ? 3.704 13.461 31.334 1.00 19.90 238 ARG A N 1
ATOM 1859 C CA . ARG A 1 238 ? 3.935 12.378 32.299 1.00 17.64 238 ARG A CA 1
ATOM 1860 C C . ARG A 1 238 ? 3.950 10.996 31.659 1.00 17.44 238 ARG A C 1
ATOM 1861 O O . ARG A 1 238 ? 3.634 10.003 32.314 1.00 20.13 238 ARG A O 1
ATOM 1869 N N . LEU A 1 239 ? 4.344 10.932 30.387 1.00 16.51 239 LEU A N 1
ATOM 1870 C CA . LEU A 1 239 ? 4.433 9.660 29.668 1.00 13.87 239 LEU A CA 1
ATOM 1871 C C . LEU A 1 239 ? 5.887 9.379 29.296 1.00 16.69 239 LEU A C 1
ATOM 1872 O O . LEU A 1 239 ? 6.591 10.269 28.808 1.00 18.79 239 LEU A O 1
ATOM 1877 N N A MET A 1 240 ? 6.334 8.147 29.540 0.42 17.51 240 MET A N 1
ATOM 1878 N N B MET A 1 240 ? 6.354 8.168 29.550 0.58 17.62 240 MET A N 1
ATOM 1879 C CA A MET A 1 240 ? 7.705 7.725 29.224 0.42 16.45 240 MET A CA 1
ATOM 1880 C CA B MET A 1 240 ? 7.699 7.816 29.115 0.58 15.80 240 MET A CA 1
ATOM 1881 C C A MET A 1 240 ? 7.709 6.428 28.424 0.42 17.01 240 MET A C 1
ATOM 1882 C C B MET A 1 240 ? 7.734 6.458 28.433 0.58 17.24 240 MET A C 1
ATOM 1883 O O A MET A 1 240 ? 7.101 5.438 28.836 0.42 15.95 240 MET A O 1
ATOM 1884 O O B MET A 1 240 ? 7.161 5.479 28.912 0.58 16.38 240 MET A O 1
ATOM 1893 N N . PHE A 1 241 ? 8.405 6.416 27.290 1.00 13.48 241 PHE A N 1
ATOM 1894 C CA . PHE A 1 241 ? 8.566 5.176 26.559 1.00 12.56 241 PHE A CA 1
ATOM 1895 C C . PHE A 1 241 ? 9.489 4.221 27.302 1.00 14.28 241 PHE A C 1
ATOM 1896 O O . PHE A 1 241 ? 10.516 4.624 27.858 1.00 12.65 241 PHE A O 1
ATOM 1904 N N . GLY A 1 242 ? 9.137 2.942 27.277 1.00 12.41 242 GLY A N 1
ATOM 1905 C CA . GLY A 1 242 ? 10.044 1.885 27.687 1.00 13.68 242 GLY A CA 1
ATOM 1906 C C . GLY A 1 242 ? 9.774 0.655 26.840 1.00 11.95 242 GLY A C 1
ATOM 1907 O O . GLY A 1 242 ? 8.644 0.418 26.404 1.00 12.38 242 GLY A O 1
ATOM 1908 N N . SER A 1 243 ? 10.812 -0.137 26.598 1.00 11.88 243 SER A N 1
ATOM 1909 C CA . SER A 1 243 ? 10.649 -1.316 25.756 1.00 11.60 243 SER A CA 1
ATOM 1910 C C . SER A 1 243 ? 10.168 -2.538 26.518 1.00 10.27 243 SER A C 1
ATOM 1911 O O . SER A 1 243 ? 9.521 -3.415 25.935 1.00 13.61 243 SER A O 1
ATOM 1914 N N . ASP A 1 244 ? 10.533 -2.614 27.793 1.00 11.05 244 ASP A N 1
ATOM 1915 C CA . ASP A 1 244 ? 10.398 -3.838 28.592 1.00 11.51 244 ASP A CA 1
ATOM 1916 C C . ASP A 1 244 ? 11.146 -5.029 27.952 1.00 12.91 244 ASP A C 1
ATOM 1917 O O . ASP A 1 244 ? 10.766 -6.190 28.136 1.00 13.46 244 ASP A O 1
ATOM 1922 N N . TRP A 1 245 ? 12.202 -4.738 27.206 1.00 10.77 245 TRP A N 1
ATOM 1923 C CA . TRP A 1 245 ? 13.107 -5.778 26.709 1.00 10.72 245 TRP A CA 1
ATOM 1924 C C . TRP A 1 245 ? 13.880 -6.348 27.896 1.00 14.65 245 TRP A C 1
ATOM 1925 O O . TRP A 1 245 ? 14.202 -5.622 28.838 1.00 13.20 245 TRP A O 1
ATOM 1936 N N . PRO A 1 246 ? 14.180 -7.656 27.871 1.00 11.55 246 PRO A N 1
ATOM 1937 C CA . PRO A 1 246 ? 13.808 -8.633 26.840 1.00 12.25 246 PRO A CA 1
ATOM 1938 C C . PRO A 1 246 ? 12.444 -9.296 27.007 1.00 13.91 246 PRO A C 1
ATOM 1939 O O . PRO A 1 246 ? 12.112 -10.135 26.164 1.00 14.26 246 PRO A O 1
ATOM 1943 N N . VAL A 1 247 ? 11.697 -8.980 28.060 1.00 14.06 247 VAL A N 1
ATOM 1944 C CA . VAL A 1 247 ? 10.399 -9.610 28.281 1.00 11.59 247 VAL A CA 1
ATOM 1945 C C . VAL A 1 247 ? 9.480 -9.415 27.062 1.00 13.27 247 VAL A C 1
ATOM 1946 O O . VAL A 1 247 ? 8.714 -10.319 26.686 1.00 13.69 247 VAL A O 1
ATOM 1950 N N . CYS A 1 248 ? 9.590 -8.253 26.425 1.00 13.92 248 CYS A N 1
ATOM 1951 C CA . CYS A 1 248 ? 8.752 -7.942 25.267 1.00 14.12 248 CYS A CA 1
ATOM 1952 C C . CYS A 1 248 ? 8.895 -8.965 24.138 1.00 12.43 248 CYS A C 1
ATOM 1953 O O . CYS A 1 248 ? 7.971 -9.144 23.349 1.00 15.77 248 CYS A O 1
ATOM 1956 N N . LEU A 1 249 ? 10.040 -9.643 24.076 1.00 11.07 249 LEU A N 1
ATOM 1957 C CA . LEU A 1 249 ? 10.308 -10.610 22.994 1.00 11.80 249 LEU A CA 1
ATOM 1958 C C . LEU A 1 249 ? 9.393 -11.849 23.005 1.00 14.09 249 LEU A C 1
ATOM 1959 O O . LEU A 1 249 ? 9.350 -12.612 22.035 1.00 16.28 249 LEU A O 1
ATOM 1964 N N . LEU A 1 250 ? 8.651 -12.046 24.089 1.00 13.46 250 LEU A N 1
ATOM 1965 C CA . LEU A 1 250 ? 7.621 -13.082 24.112 1.00 14.77 250 LEU A CA 1
ATOM 1966 C C . LEU A 1 250 ? 6.553 -12.770 23.065 1.00 14.17 250 LEU A C 1
ATOM 1967 O O . LEU A 1 250 ? 5.911 -13.672 22.519 1.00 16.65 250 LEU A O 1
ATOM 1972 N N . ALA A 1 251 ? 6.379 -11.482 22.772 1.00 15.10 251 ALA A N 1
ATOM 1973 C CA . ALA A 1 251 ? 5.263 -11.039 21.940 1.00 16.15 251 ALA A CA 1
ATOM 1974 C C . ALA A 1 251 ? 5.675 -10.307 20.663 1.00 15.87 251 ALA A C 1
ATOM 1975 O O . ALA A 1 251 ? 4.949 -10.338 19.665 1.00 17.03 251 ALA A O 1
ATOM 1977 N N . ALA A 1 252 ? 6.808 -9.608 20.701 1.00 17.22 252 ALA A N 1
ATOM 1978 C CA . ALA A 1 252 ? 7.174 -8.735 19.584 1.00 19.17 252 ALA A CA 1
ATOM 1979 C C . ALA A 1 252 ? 8.638 -8.338 19.642 1.00 16.68 252 ALA A C 1
ATOM 1980 O O . ALA A 1 252 ? 9.263 -8.391 20.701 1.00 16.49 252 ALA A O 1
ATOM 1982 N N . SER A 1 253 ? 9.173 -7.933 18.493 1.00 18.95 253 SER A N 1
ATOM 1983 C CA . SER A 1 253 ? 10.558 -7.492 18.424 1.00 15.70 253 SER A CA 1
ATOM 1984 C C . SER A 1 253 ? 10.719 -6.124 19.067 1.00 16.19 253 SER A C 1
ATOM 1985 O O . SER A 1 253 ? 9.741 -5.387 19.236 1.00 18.24 253 SER A O 1
ATOM 1988 N N . TYR A 1 254 ? 11.954 -5.773 19.416 1.00 15.84 254 TYR A N 1
ATOM 1989 C CA . TYR A 1 254 ? 12.248 -4.440 19.927 1.00 15.41 254 TYR A CA 1
ATOM 1990 C C . TYR A 1 254 ? 11.736 -3.375 18.953 1.00 14.17 254 TYR A C 1
ATOM 1991 O O . TYR A 1 254 ? 11.122 -2.388 19.374 1.00 15.41 254 TYR A O 1
ATOM 2000 N N A ASP A 1 255 ? 11.987 -3.584 17.663 0.40 16.32 255 ASP A N 1
ATOM 2001 N N B ASP A 1 255 ? 11.971 -3.584 17.662 0.60 16.38 255 ASP A N 1
ATOM 2002 C CA A ASP A 1 255 ? 11.542 -2.645 16.635 0.40 18.04 255 ASP A CA 1
ATOM 2003 C CA B ASP A 1 255 ? 11.548 -2.621 16.646 0.60 18.27 255 ASP A CA 1
ATOM 2004 C C A ASP A 1 255 ? 10.032 -2.483 16.655 0.40 17.38 255 ASP A C 1
ATOM 2005 C C B ASP A 1 255 ? 10.031 -2.482 16.624 0.60 17.43 255 ASP A C 1
ATOM 2006 O O A ASP A 1 255 ? 9.519 -1.368 16.594 0.40 19.41 255 ASP A O 1
ATOM 2007 O O B ASP A 1 255 ? 9.507 -1.375 16.499 0.60 19.19 255 ASP A O 1
ATOM 2016 N N . GLU A 1 256 ? 9.323 -3.604 16.739 1.00 16.37 256 GLU A N 1
ATOM 2017 C CA . GLU A 1 256 ? 7.856 -3.582 16.717 1.00 20.04 256 GLU A CA 1
ATOM 2018 C C . GLU A 1 256 ? 7.293 -2.840 17.920 1.00 17.93 256 GLU A C 1
ATOM 2019 O O . GLU A 1 256 ? 6.334 -2.058 17.800 1.00 18.08 256 GLU A O 1
ATOM 2025 N N . VAL A 1 257 ? 7.906 -3.068 19.079 1.00 16.05 257 VAL A N 1
ATOM 2026 C CA . VAL A 1 257 ? 7.509 -2.384 20.311 1.00 15.73 257 VAL A CA 1
ATOM 2027 C C . VAL A 1 257 ? 7.665 -0.868 20.197 1.00 17.80 257 VAL A C 1
ATOM 2028 O O . VAL A 1 257 ? 6.738 -0.104 20.504 1.00 17.42 257 VAL A O 1
ATOM 2032 N N . ALA A 1 258 ? 8.827 -0.428 19.727 1.00 17.68 258 ALA A N 1
ATOM 2033 C CA . ALA A 1 258 ? 9.083 1.003 19.582 1.00 14.08 258 ALA A CA 1
ATOM 2034 C C . ALA A 1 258 ? 8.202 1.618 18.492 1.00 17.50 258 ALA A C 1
ATOM 2035 O O . ALA A 1 258 ? 7.687 2.719 18.654 1.00 20.00 258 ALA A O 1
ATOM 2037 N N . SER A 1 259 ? 8.036 0.907 17.380 1.00 19.94 259 SER A N 1
ATOM 2038 C CA . SER A 1 259 ? 7.307 1.454 16.234 1.00 23.21 259 SER A CA 1
ATOM 2039 C C . SER A 1 259 ? 5.834 1.684 16.552 1.00 23.72 259 SER A C 1
ATOM 2040 O O . SER A 1 259 ? 5.225 2.641 16.088 1.00 25.73 259 SER A O 1
ATOM 2043 N N . LEU A 1 260 ? 5.272 0.781 17.344 1.00 20.20 260 LEU A N 1
ATOM 2044 C CA . LEU A 1 260 ? 3.887 0.878 17.792 1.00 24.90 260 LEU A CA 1
ATOM 2045 C C . LEU A 1 260 ? 3.658 2.218 18.506 1.00 25.34 260 LEU A C 1
ATOM 2046 O O . LEU A 1 260 ? 2.699 2.948 18.209 1.00 23.37 260 LEU A O 1
ATOM 2051 N N . VAL A 1 261 ? 4.556 2.550 19.431 1.00 20.13 261 VAL A N 1
ATOM 2052 C CA . VAL A 1 261 ? 4.469 3.817 20.162 1.00 19.44 261 VAL A CA 1
ATOM 2053 C C . VAL A 1 261 ? 4.801 5.010 19.256 1.00 21.62 261 VAL A C 1
ATOM 2054 O O . VAL A 1 261 ? 4.165 6.058 19.339 1.00 21.68 261 VAL A O 1
ATOM 2058 N N . GLU A 1 262 ? 5.791 4.840 18.384 1.00 17.71 262 GLU A N 1
ATOM 2059 C CA . GLU A 1 262 ? 6.173 5.880 17.426 1.00 22.73 262 GLU A CA 1
ATOM 2060 C C . GLU A 1 262 ? 5.004 6.309 16.529 1.00 24.56 262 GLU A C 1
ATOM 2061 O O . GLU A 1 262 ? 4.709 7.503 16.411 1.00 25.21 262 GLU A O 1
ATOM 2067 N N . ARG A 1 263 ? 4.333 5.336 15.915 1.00 23.88 263 ARG A N 1
ATOM 2068 C CA . ARG A 1 263 ? 3.182 5.622 15.058 1.00 26.94 263 ARG A CA 1
ATOM 2069 C C . ARG A 1 263 ? 2.052 6.305 15.829 1.00 29.13 263 ARG A C 1
ATOM 2070 O O . ARG A 1 263 ? 1.425 7.241 15.329 1.00 27.87 263 ARG A O 1
ATOM 2078 N N . TRP A 1 264 ? 1.793 5.829 17.045 1.00 28.66 264 TRP A N 1
ATOM 2079 C CA . TRP A 1 264 ? 0.782 6.448 17.901 1.00 28.55 264 TRP A CA 1
ATOM 2080 C C . TRP A 1 264 ? 1.154 7.896 18.228 1.00 25.66 264 TRP A C 1
ATOM 2081 O O . TRP A 1 264 ? 0.326 8.797 18.108 1.00 28.50 264 TRP A O 1
ATOM 2092 N N . ALA A 1 265 ? 2.410 8.116 18.610 1.00 24.48 265 ALA A N 1
ATOM 2093 C CA . ALA A 1 265 ? 2.855 9.447 19.035 1.00 24.48 265 ALA A CA 1
ATOM 2094 C C . ALA A 1 265 ? 2.861 10.450 17.885 1.00 28.35 265 ALA A C 1
ATOM 2095 O O . ALA A 1 265 ? 2.517 11.623 18.078 1.00 27.83 265 ALA A O 1
ATOM 2097 N N . GLU A 1 266 ? 3.248 9.990 16.694 1.00 25.55 266 GLU A N 1
ATOM 2098 C CA . GLU A 1 266 ? 3.223 10.837 15.500 1.00 28.06 266 GLU A CA 1
ATOM 2099 C C . GLU A 1 266 ? 1.822 11.383 15.268 1.00 35.61 266 GLU A C 1
ATOM 2100 O O . GLU A 1 266 ? 1.641 12.520 14.829 1.00 36.86 266 GLU A O 1
ATOM 2106 N N . SER A 1 267 ? 0.831 10.549 15.562 1.00 30.52 267 SER A N 1
ATOM 2107 C CA . SER A 1 267 ? -0.566 10.902 15.359 1.00 33.70 267 SER A CA 1
ATOM 2108 C C . SER A 1 267 ? -1.068 11.866 16.432 1.00 27.59 267 SER A C 1
ATOM 2109 O O . SER A 1 267 ? -1.707 12.873 16.122 1.00 32.07 267 SER A O 1
ATOM 2112 N N . ARG A 1 268 ? -0.765 11.568 17.690 1.00 32.99 268 ARG A N 1
ATOM 2113 C CA . ARG A 1 268 ? -1.415 12.263 18.804 1.00 36.80 268 ARG A CA 1
ATOM 2114 C C . ARG A 1 268 ? -0.597 13.372 19.475 1.00 40.43 268 ARG A C 1
ATOM 2115 O O . ARG A 1 268 ? -1.161 14.192 20.205 1.00 38.13 268 ARG A O 1
ATOM 2123 N N . LEU A 1 269 ? 0.715 13.406 19.249 1.00 32.76 269 LEU A N 1
ATOM 2124 C CA . LEU A 1 269 ? 1.574 14.352 19.974 1.00 29.22 269 LEU A CA 1
ATOM 2125 C C . LEU A 1 269 ? 2.267 15.384 19.092 1.00 29.84 269 LEU A C 1
ATOM 2126 O O . LEU A 1 269 ? 2.593 15.107 17.937 1.00 29.78 269 LEU A O 1
ATOM 2131 N N . SER A 1 270 ? 2.522 16.566 19.658 1.00 29.84 270 SER A N 1
ATOM 2132 C CA . SER A 1 270 ? 3.359 17.565 18.997 1.00 34.25 270 SER A CA 1
ATOM 2133 C C . SER A 1 270 ? 4.811 17.112 19.039 1.00 31.42 270 SER A C 1
ATOM 2134 O O . SER A 1 270 ? 5.147 16.147 19.736 1.00 29.46 270 SER A O 1
ATOM 2137 N N . ALA A 1 271 ? 5.671 17.801 18.293 1.00 27.93 271 ALA A N 1
ATOM 2138 C CA . ALA A 1 271 ? 7.099 17.482 18.281 1.00 29.73 271 ALA A CA 1
ATOM 2139 C C . ALA A 1 271 ? 7.696 17.581 19.684 1.00 27.53 271 ALA A C 1
ATOM 2140 O O . ALA A 1 271 ? 8.474 16.726 20.105 1.00 28.32 271 ALA A O 1
ATOM 2142 N N . ALA A 1 272 ? 7.337 18.640 20.397 1.00 28.47 272 ALA A N 1
ATOM 2143 C CA . ALA A 1 272 ? 7.827 18.851 21.754 1.00 31.44 272 ALA A CA 1
ATOM 2144 C C . ALA A 1 272 ? 7.339 17.751 22.685 1.00 25.00 272 ALA A C 1
ATOM 2145 O O . ALA A 1 272 ? 8.090 17.268 23.543 1.00 24.21 272 ALA A O 1
ATOM 2147 N N . GLU A 1 273 ? 6.080 17.352 22.523 1.00 23.54 273 GLU A N 1
ATOM 2148 C CA . GLU A 1 273 ? 5.505 16.300 23.360 1.00 23.82 273 GLU A CA 1
ATOM 2149 C C . GLU A 1 273 ? 6.149 14.948 23.070 1.00 23.58 273 GLU A C 1
ATOM 2150 O O . GLU A 1 273 ? 6.353 14.134 23.983 1.00 23.47 273 GLU A O 1
ATOM 2156 N N . ARG A 1 274 ? 6.475 14.698 21.806 1.00 24.12 274 ARG A N 1
ATOM 2157 C CA . ARG A 1 274 ? 7.174 13.462 21.470 1.00 21.11 274 ARG A CA 1
ATOM 2158 C C . ARG A 1 274 ? 8.560 13.413 22.111 1.00 23.90 274 ARG A C 1
ATOM 2159 O O . ARG A 1 274 ? 9.001 12.358 22.556 1.00 22.70 274 ARG A O 1
ATOM 2167 N N A SER A 1 275 ? 9.230 14.561 22.165 0.42 23.59 275 SER A N 1
ATOM 2168 N N B SER A 1 275 ? 9.247 14.548 22.157 0.58 23.41 275 SER A N 1
ATOM 2169 C CA A SER A 1 275 ? 10.550 14.655 22.788 0.42 25.13 275 SER A CA 1
ATOM 2170 C CA B SER A 1 275 ? 10.565 14.582 22.788 0.58 24.29 275 SER A CA 1
ATOM 2171 C C A SER A 1 275 ? 10.480 14.281 24.267 0.42 22.21 275 SER A C 1
ATOM 2172 C C B SER A 1 275 ? 10.463 14.231 24.270 0.58 22.38 275 SER A C 1
ATOM 2173 O O A SER A 1 275 ? 11.376 13.627 24.802 0.42 21.44 275 SER A O 1
ATOM 2174 O O B SER A 1 275 ? 11.318 13.525 24.807 0.58 20.58 275 SER A O 1
ATOM 2179 N N . ALA A 1 276 ? 9.405 14.700 24.924 1.00 18.54 276 ALA A N 1
ATOM 2180 C CA . ALA A 1 276 ? 9.162 14.327 26.322 1.00 19.15 276 ALA A CA 1
ATOM 2181 C C . ALA A 1 276 ? 8.914 12.814 26.437 1.00 19.31 276 ALA A C 1
ATOM 2182 O O . ALA A 1 276 ? 9.549 12.114 27.237 1.00 17.99 276 ALA A O 1
ATOM 2184 N N . LEU A 1 277 ? 8.010 12.300 25.608 1.00 16.45 277 LEU A N 1
ATOM 2185 C CA . LEU A 1 277 ? 7.725 10.865 25.578 1.00 14.01 277 LEU A CA 1
ATOM 2186 C C . LEU A 1 277 ? 8.952 10.000 25.391 1.00 18.63 277 LEU A C 1
ATOM 2187 O O . LEU A 1 277 ? 9.112 8.980 26.071 1.00 18.10 277 LEU A O 1
ATOM 2192 N N . TRP A 1 278 ? 9.814 10.396 24.462 1.00 18.31 278 TRP A N 1
ATOM 2193 C CA . TRP A 1 278 ? 10.901 9.526 24.042 1.00 16.97 278 TRP A CA 1
ATOM 2194 C C . TRP A 1 278 ? 12.145 9.674 24.900 1.00 17.79 278 TRP A C 1
ATOM 2195 O O . TRP A 1 278 ? 13.139 8.997 24.660 1.00 17.17 278 TRP A O 1
ATOM 2206 N N . GLY A 1 279 ? 12.097 10.551 25.899 1.00 18.44 279 GLY A N 1
ATOM 2207 C CA . GLY A 1 279 ? 13.228 10.655 26.809 1.00 18.47 279 GLY A CA 1
ATOM 2208 C C . GLY A 1 279 ? 13.233 11.801 27.807 1.00 20.69 279 GLY A C 1
ATOM 2209 O O . GLY A 1 279 ? 13.849 11.676 28.871 1.00 17.93 279 GLY A O 1
ATOM 2210 N N . GLY A 1 280 ? 12.583 12.918 27.473 1.00 18.15 280 GLY A N 1
ATOM 2211 C CA . GLY A 1 280 ? 12.628 14.100 28.318 1.00 22.29 280 GLY A CA 1
ATOM 2212 C C . GLY A 1 280 ? 11.999 13.867 29.681 1.00 22.76 280 GLY A C 1
ATOM 2213 O O . GLY A 1 280 ? 12.494 14.358 30.709 1.00 19.82 280 GLY A O 1
ATOM 2214 N N . THR A 1 281 ? 10.909 13.106 29.690 1.00 17.71 281 THR A N 1
ATOM 2215 C CA . THR A 1 281 ? 10.162 12.873 30.920 1.00 19.99 281 THR A CA 1
ATOM 2216 C C . THR A 1 281 ? 10.941 11.897 31.802 1.00 15.87 281 THR A C 1
ATOM 2217 O O . THR A 1 281 ? 11.087 12.109 33.016 1.00 15.89 281 THR A O 1
ATOM 2221 N N . ALA A 1 282 ? 11.490 10.863 31.183 1.00 14.86 282 ALA A N 1
ATOM 2222 C CA . ALA A 1 282 ? 12.397 9.955 31.891 1.00 16.36 282 ALA A CA 1
ATOM 2223 C C . ALA A 1 282 ? 13.551 10.704 32.517 1.00 14.79 282 ALA A C 1
ATOM 2224 O O . ALA A 1 282 ? 13.893 10.456 33.673 1.00 18.40 282 ALA A O 1
ATOM 2226 N N . ALA A 1 283 ? 14.168 11.619 31.769 1.00 14.12 283 ALA A N 1
ATOM 2227 C CA . ALA A 1 283 ? 15.324 12.340 32.293 1.00 18.54 283 ALA A CA 1
ATOM 2228 C C . ALA A 1 283 ? 14.968 13.209 33.491 1.00 22.61 283 ALA A C 1
ATOM 2229 O O . ALA A 1 283 ? 15.741 13.313 34.446 1.00 20.95 283 ALA A O 1
ATOM 2231 N N . ARG A 1 284 ? 13.813 13.862 33.446 1.00 18.92 284 ARG A N 1
ATOM 2232 C CA . ARG A 1 284 ? 13.491 14.770 34.532 1.00 22.17 284 ARG A CA 1
ATOM 2233 C C . ARG A 1 284 ? 13.019 14.028 35.775 1.00 19.69 284 ARG A C 1
ATOM 2234 O O . ARG A 1 284 ? 13.353 14.418 36.896 1.00 24.57 284 ARG A O 1
ATOM 2242 N N . CYS A 1 285 ? 12.261 12.955 35.585 1.00 17.76 285 CYS A N 1
ATOM 2243 C CA . CYS A 1 285 ? 11.757 12.203 36.741 1.00 18.42 285 CYS A CA 1
ATOM 2244 C C . CYS A 1 285 ? 12.841 11.381 37.419 1.00 20.56 285 CYS A C 1
ATOM 2245 O O . CYS A 1 285 ? 12.858 11.270 38.643 1.00 21.78 285 CYS A O 1
ATOM 2248 N N . TYR A 1 286 ? 13.738 10.792 36.631 1.00 16.84 286 TYR A N 1
ATOM 2249 C CA . TYR A 1 286 ? 14.805 9.974 37.203 1.00 19.63 286 TYR A CA 1
ATOM 2250 C C . TYR A 1 286 ? 16.078 10.765 37.461 1.00 22.02 286 TYR A C 1
ATOM 2251 O O . TYR A 1 286 ? 17.104 10.190 37.842 1.00 22.25 286 TYR A O 1
ATOM 2260 N N . ALA A 1 287 ? 16.011 12.082 37.253 1.00 18.97 287 ALA A N 1
ATOM 2261 C CA . ALA A 1 287 ? 17.143 12.971 37.492 1.00 22.72 287 ALA A CA 1
ATOM 2262 C C . ALA A 1 287 ? 18.377 12.527 36.716 1.00 24.31 287 ALA A C 1
ATOM 2263 O O . ALA A 1 287 ? 19.482 12.499 37.258 1.00 28.38 287 ALA A O 1
ATOM 2265 N N . LEU A 1 288 ? 18.177 12.200 35.438 1.00 25.77 288 LEU A N 1
ATOM 2266 C CA . LEU A 1 288 ? 19.272 11.819 34.550 1.00 28.18 288 LEU A CA 1
ATOM 2267 C C . LEU A 1 288 ? 20.101 13.031 34.133 1.00 33.68 288 LEU A C 1
ATOM 2268 O O . LEU A 1 288 ? 19.554 14.043 33.681 1.00 32.23 288 LEU A O 1
ATOM 2273 N N . PRO A 1 289 ? 21.430 12.927 34.276 1.00 35.80 289 PRO A N 1
ATOM 2274 C CA . PRO A 1 289 ? 22.368 13.957 33.808 1.00 45.06 289 PRO A CA 1
ATOM 2275 C C . PRO A 1 289 ? 22.522 13.959 32.286 1.00 49.19 289 PRO A C 1
ATOM 2276 O O . PRO A 1 289 ? 21.858 13.166 31.613 1.00 48.24 289 PRO A O 1
ATOM 2280 N N . ALA B 1 3 ? 15.727 -2.504 12.284 1.00 30.56 3 ALA B N 1
ATOM 2281 C CA . ALA B 1 3 ? 16.509 -3.489 11.552 1.00 30.66 3 ALA B CA 1
ATOM 2282 C C . ALA B 1 3 ? 15.915 -4.875 11.763 1.00 25.99 3 ALA B C 1
ATOM 2283 O O . ALA B 1 3 ? 15.716 -5.300 12.903 1.00 26.48 3 ALA B O 1
ATOM 2285 N N . LEU B 1 4 ? 15.627 -5.566 10.664 1.00 20.57 4 LEU B N 1
ATOM 2286 C CA . LEU B 1 4 ? 15.126 -6.938 10.709 1.00 26.26 4 LEU B CA 1
ATOM 2287 C C . LEU B 1 4 ? 16.149 -7.880 11.322 1.00 22.59 4 LEU B C 1
ATOM 2288 O O . LEU B 1 4 ? 17.354 -7.674 11.167 1.00 20.78 4 LEU B O 1
ATOM 2293 N N . ARG B 1 5 ? 15.673 -8.894 12.044 1.00 14.64 5 ARG B N 1
ATOM 2294 C CA . ARG B 1 5 ? 16.553 -9.971 12.502 1.00 12.37 5 ARG B CA 1
ATOM 2295 C C . ARG B 1 5 ? 16.221 -11.253 11.737 1.00 16.01 5 ARG B C 1
ATOM 2296 O O . ARG B 1 5 ? 15.105 -11.785 11.831 1.00 14.56 5 ARG B O 1
ATOM 2304 N N . ILE B 1 6 ? 17.196 -11.719 10.955 1.00 12.64 6 ILE B N 1
ATOM 2305 C CA . ILE B 1 6 ? 16.954 -12.717 9.907 1.00 11.68 6 ILE B CA 1
ATOM 2306 C C . ILE B 1 6 ? 17.924 -13.879 10.021 1.00 11.87 6 ILE B C 1
ATOM 2307 O O . ILE B 1 6 ? 19.129 -13.678 10.175 1.00 13.39 6 ILE B O 1
ATOM 2312 N N . ASP B 1 7 ? 17.396 -15.100 9.963 1.00 11.70 7 ASP B N 1
ATOM 2313 C CA . ASP B 1 7 ? 18.226 -16.269 9.697 1.00 12.29 7 ASP B CA 1
ATOM 2314 C C . ASP B 1 7 ? 18.303 -16.417 8.181 1.00 12.71 7 ASP B C 1
ATOM 2315 O O . ASP B 1 7 ? 17.336 -16.840 7.537 1.00 12.74 7 ASP B O 1
ATOM 2320 N N . SER B 1 8 ? 19.450 -16.076 7.595 1.00 9.23 8 SER B N 1
ATOM 2321 C CA . SER B 1 8 ? 19.534 -15.968 6.134 1.00 10.04 8 SER B CA 1
ATOM 2322 C C . SER B 1 8 ? 19.730 -17.300 5.425 1.00 11.46 8 SER B C 1
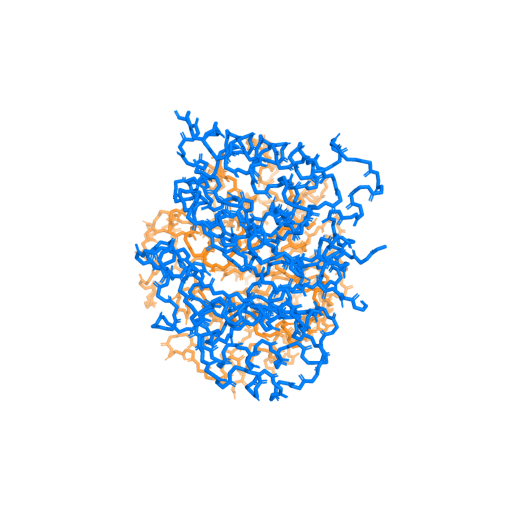ATOM 2323 O O . SER B 1 8 ? 19.819 -17.306 4.205 1.00 12.73 8 SER B O 1
ATOM 2326 N N . HIS B 1 9 ? 19.798 -18.406 6.159 1.00 10.06 9 HIS B N 1
ATOM 2327 C CA . HIS B 1 9 ? 20.079 -19.673 5.479 1.00 11.59 9 HIS B CA 1
ATOM 2328 C C . HIS B 1 9 ? 19.573 -20.878 6.235 1.00 10.02 9 HIS B C 1
ATOM 2329 O O . HIS B 1 9 ? 20.199 -21.314 7.199 1.00 12.09 9 HIS B O 1
ATOM 2336 N N . GLN B 1 10 ? 18.440 -21.419 5.799 1.00 11.28 10 GLN B N 1
ATOM 2337 C CA . GLN B 1 10 ? 17.924 -22.657 6.375 1.00 13.24 10 GLN B CA 1
ATOM 2338 C C . GLN B 1 10 ? 17.211 -23.466 5.315 1.00 13.24 10 GLN B C 1
ATOM 2339 O O . GLN B 1 10 ? 16.907 -22.948 4.244 1.00 12.80 10 GLN B O 1
ATOM 2345 N N . HIS B 1 11 ? 16.988 -24.752 5.601 1.00 12.60 11 HIS B N 1
ATOM 2346 C CA . HIS B 1 11 ? 16.320 -25.648 4.654 1.00 13.41 11 HIS B CA 1
ATOM 2347 C C . HIS B 1 11 ? 15.061 -26.238 5.278 1.00 14.00 11 HIS B C 1
ATOM 2348 O O . HIS B 1 11 ? 14.877 -26.179 6.498 1.00 14.17 11 HIS B O 1
ATOM 2355 N N . PHE B 1 12 ? 14.174 -26.769 4.438 1.00 12.30 12 PHE B N 1
ATOM 2356 C CA . PHE B 1 12 ? 13.040 -27.567 4.908 1.00 14.67 12 PHE B CA 1
ATOM 2357 C C . PHE B 1 12 ? 12.995 -28.804 4.052 1.00 14.18 12 PHE B C 1
ATOM 2358 O O . PHE B 1 12 ? 13.432 -28.781 2.899 1.00 14.16 12 PHE B O 1
ATOM 2366 N N . TRP B 1 13 ? 12.425 -29.881 4.582 1.00 14.43 13 TRP B N 1
ATOM 2367 C CA . TRP B 1 13 ? 12.140 -31.042 3.742 1.00 13.39 13 TRP B CA 1
ATOM 2368 C C . TRP B 1 13 ? 11.135 -32.015 4.327 1.00 19.44 13 TRP B C 1
ATOM 2369 O O . TRP B 1 13 ? 11.033 -32.173 5.550 1.00 19.27 13 TRP B O 1
ATOM 2380 N N . ARG B 1 14 ? 10.368 -32.640 3.440 1.00 18.31 14 ARG B N 1
ATOM 2381 C CA . ARG B 1 14 ? 9.647 -33.853 3.797 1.00 21.97 14 ARG B CA 1
ATOM 2382 C C . ARG B 1 14 ? 10.605 -34.940 3.397 1.00 22.97 14 ARG B C 1
ATOM 2383 O O . ARG B 1 14 ? 10.920 -35.093 2.212 1.00 21.83 14 ARG B O 1
ATOM 2391 N N . TYR B 1 15 ? 11.111 -35.676 4.379 1.00 22.75 15 TYR B N 1
ATOM 2392 C CA . TYR B 1 15 ? 12.224 -36.576 4.104 1.00 21.53 15 TYR B CA 1
ATOM 2393 C C . TYR B 1 15 ? 11.840 -37.845 3.343 1.00 22.16 15 TYR B C 1
ATOM 2394 O O . TYR B 1 15 ? 10.893 -38.557 3.705 1.00 23.43 15 TYR B O 1
ATOM 2403 N N . ARG B 1 16 ? 12.592 -38.113 2.276 1.00 19.49 16 ARG B N 1
ATOM 2404 C CA . ARG B 1 16 ? 12.576 -39.413 1.614 1.00 21.94 16 ARG B CA 1
ATOM 2405 C C . ARG B 1 16 ? 14.012 -39.680 1.182 1.00 19.84 16 ARG B C 1
ATOM 2406 O O . ARG B 1 16 ? 14.613 -38.833 0.528 1.00 21.24 16 ARG B O 1
ATOM 2414 N N . ALA B 1 17 ? 14.560 -40.840 1.551 1.00 23.35 17 ALA B N 1
ATOM 2415 C CA . ALA B 1 17 ? 15.990 -41.116 1.360 1.00 19.52 17 ALA B CA 1
ATOM 2416 C C . ALA B 1 17 ? 16.493 -40.818 -0.056 1.00 19.49 17 ALA B C 1
ATOM 2417 O O . ALA B 1 17 ? 17.463 -40.086 -0.235 1.00 22.91 17 ALA B O 1
ATOM 2419 N N . ALA B 1 18 ? 15.833 -41.384 -1.061 1.00 21.96 18 ALA B N 1
ATOM 2420 C CA . ALA B 1 18 ? 16.277 -41.195 -2.445 1.00 25.27 18 ALA B CA 1
ATOM 2421 C C . ALA B 1 18 ? 16.266 -39.736 -2.934 1.00 28.36 18 ALA B C 1
ATOM 2422 O O . ALA B 1 18 ? 16.969 -39.392 -3.896 1.00 30.16 18 ALA B O 1
ATOM 2424 N N . ASP B 1 19 ? 15.474 -38.878 -2.293 1.00 26.46 19 ASP B N 1
ATOM 2425 C CA . ASP B 1 19 ? 15.373 -37.482 -2.718 1.00 26.88 19 ASP B CA 1
ATOM 2426 C C . ASP B 1 19 ? 16.526 -36.622 -2.201 1.00 23.71 19 ASP B C 1
ATOM 2427 O O . ASP B 1 19 ? 16.727 -35.501 -2.670 1.00 23.98 19 ASP B O 1
ATOM 2432 N N . TYR B 1 20 ? 17.255 -37.137 -1.213 1.00 22.17 20 TYR B N 1
ATOM 2433 C CA . TYR B 1 20 ? 18.342 -36.401 -0.574 1.00 20.46 20 TYR B CA 1
ATOM 2434 C C . TYR B 1 20 ? 19.559 -37.303 -0.461 1.00 17.15 20 TYR B C 1
ATOM 2435 O O . TYR B 1 20 ? 19.907 -37.749 0.631 1.00 20.39 20 TYR B O 1
ATOM 2444 N N . PRO B 1 21 ? 20.216 -37.583 -1.605 1.00 17.20 21 PRO B N 1
ATOM 2445 C CA . PRO B 1 21 ? 21.326 -38.537 -1.607 1.00 19.79 21 PRO B CA 1
ATOM 2446 C C . PRO B 1 21 ? 22.504 -38.064 -0.766 1.00 19.84 21 PRO B C 1
ATOM 2447 O O . PRO B 1 21 ? 23.362 -38.894 -0.437 1.00 23.15 21 PRO B O 1
ATOM 2451 N N . TRP B 1 22 ? 22.558 -36.768 -0.458 1.00 21.37 22 TRP B N 1
ATOM 2452 C CA . TRP B 1 22 ? 23.650 -36.216 0.342 1.00 22.59 22 TRP B CA 1
ATOM 2453 C C . TRP B 1 22 ? 23.469 -36.511 1.832 1.00 21.36 22 TRP B C 1
ATOM 2454 O O . TRP B 1 22 ? 24.393 -36.316 2.625 1.00 21.92 22 TRP B O 1
ATOM 2465 N N . ILE B 1 23 ? 22.283 -36.981 2.207 1.00 17.30 23 ILE B N 1
ATOM 2466 C CA . ILE B 1 23 ? 22.065 -37.480 3.563 1.00 16.64 23 ILE B CA 1
ATOM 2467 C C . ILE B 1 23 ? 22.445 -38.954 3.536 1.00 16.81 23 ILE B C 1
ATOM 2468 O O . ILE B 1 23 ? 21.690 -39.792 3.027 1.00 22.98 23 ILE B O 1
ATOM 2473 N N . GLY B 1 24 ? 23.633 -39.269 4.062 1.00 16.48 24 GLY B N 1
ATOM 2474 C CA . GLY B 1 24 ? 24.194 -40.605 3.946 1.00 19.27 24 GLY B CA 1
ATOM 2475 C C . GLY B 1 24 ? 24.294 -41.310 5.285 1.00 21.45 24 GLY B C 1
ATOM 2476 O O . GLY B 1 24 ? 23.447 -41.118 6.147 1.00 29.04 24 GLY B O 1
ATOM 2477 N N . ALA B 1 25 ? 25.333 -42.120 5.461 1.00 22.97 25 ALA B N 1
ATOM 2478 C CA . ALA B 1 25 ? 25.521 -42.866 6.703 1.00 22.26 25 ALA B CA 1
ATOM 2479 C C . ALA B 1 25 ? 26.025 -41.954 7.828 1.00 27.05 25 ALA B C 1
ATOM 2480 O O . ALA B 1 25 ? 26.784 -41.015 7.582 1.00 27.90 25 ALA B O 1
ATOM 2482 N N . GLY B 1 26 ? 25.610 -42.245 9.061 1.00 24.52 26 GLY B N 1
ATOM 2483 C CA . GLY B 1 26 ? 26.025 -41.459 10.215 1.00 26.01 26 GLY B CA 1
ATOM 2484 C C . GLY B 1 26 ? 25.360 -40.097 10.285 1.00 26.63 26 GLY B C 1
ATOM 2485 O O . GLY B 1 26 ? 25.790 -39.223 11.046 1.00 23.15 26 GLY B O 1
ATOM 2486 N N . MET B 1 27 ? 24.306 -39.915 9.492 1.00 23.37 27 MET B N 1
ATOM 2487 C CA . MET B 1 27 ? 23.607 -38.636 9.410 1.00 21.84 27 MET B CA 1
ATOM 2488 C C . MET B 1 27 ? 22.132 -38.795 9.779 1.00 25.28 27 MET B C 1
ATOM 2489 O O . MET B 1 27 ? 21.280 -38.018 9.334 1.00 22.18 27 MET B O 1
ATOM 2494 N N . GLY B 1 28 ? 21.843 -39.795 10.607 1.00 26.56 28 GLY B N 1
ATOM 2495 C CA . GLY B 1 28 ? 20.479 -40.145 10.969 1.00 23.62 28 GLY B CA 1
ATOM 2496 C C . GLY B 1 28 ? 19.635 -39.014 11.533 1.00 21.68 28 GLY B C 1
ATOM 2497 O O . GLY B 1 28 ? 18.411 -39.035 11.395 1.00 22.81 28 GLY B O 1
ATOM 2498 N N . VAL B 1 29 ? 20.271 -38.021 12.149 1.00 20.50 29 VAL B N 1
ATOM 2499 C CA . VAL B 1 29 ? 19.529 -36.890 12.697 1.00 22.86 29 VAL B CA 1
ATOM 2500 C C . VAL B 1 29 ? 18.796 -36.128 11.594 1.00 23.22 29 VAL B C 1
ATOM 2501 O O . VAL B 1 29 ? 17.765 -35.510 11.838 1.00 22.04 29 VAL B O 1
ATOM 2505 N N . LEU B 1 30 ? 19.307 -36.204 10.368 1.00 20.01 30 LEU B N 1
ATOM 2506 C CA . LEU B 1 30 ? 18.704 -35.444 9.281 1.00 17.77 30 LEU B CA 1
ATOM 2507 C C . LEU B 1 30 ? 17.604 -36.226 8.589 1.00 18.81 30 LEU B C 1
ATOM 2508 O O . LEU B 1 30 ? 16.812 -35.651 7.839 1.00 19.61 30 LEU B O 1
ATOM 2513 N N . ALA B 1 31 ? 17.558 -37.531 8.850 1.00 17.14 31 ALA B N 1
ATOM 2514 C CA . ALA B 1 31 ? 16.667 -38.447 8.126 1.00 15.46 31 ALA B CA 1
ATOM 2515 C C . ALA B 1 31 ? 15.245 -38.457 8.675 1.00 19.77 31 ALA B C 1
ATOM 2516 O O . ALA B 1 31 ? 14.713 -39.511 9.063 1.00 22.28 31 ALA B O 1
ATOM 2518 N N . ARG B 1 32 ? 14.642 -37.273 8.703 1.00 19.55 32 ARG B N 1
ATOM 2519 C CA . ARG B 1 32 ? 13.265 -37.079 9.141 1.00 19.23 32 ARG B CA 1
ATOM 2520 C C . ARG B 1 32 ? 12.780 -35.755 8.572 1.00 21.13 32 ARG B C 1
ATOM 2521 O O . ARG B 1 32 ? 13.576 -34.981 8.003 1.00 19.21 32 ARG B O 1
ATOM 2529 N N . ASP B 1 33 ? 11.482 -35.482 8.708 1.00 20.20 33 ASP B N 1
ATOM 2530 C CA . ASP B 1 33 ? 10.940 -34.211 8.226 1.00 21.47 33 ASP B CA 1
ATOM 2531 C C . ASP B 1 33 ? 11.448 -33.040 9.046 1.00 20.88 33 ASP B C 1
ATOM 2532 O O . ASP B 1 33 ? 11.544 -33.120 10.280 1.00 20.88 33 ASP B O 1
ATOM 2537 N N . TYR B 1 34 ? 11.763 -31.945 8.355 1.00 17.06 34 TYR B N 1
ATOM 2538 C CA . TYR B 1 34 ? 12.066 -30.684 9.011 1.00 14.72 34 TYR B CA 1
ATOM 2539 C C . TYR B 1 34 ? 11.224 -29.607 8.353 1.00 16.22 34 TYR B C 1
ATOM 2540 O O . TYR B 1 34 ? 11.488 -29.206 7.223 1.00 16.07 34 TYR B O 1
ATOM 2549 N N . LEU B 1 35 ? 10.189 -29.161 9.058 1.00 19.03 35 LEU B N 1
ATOM 2550 C CA . LEU B 1 35 ? 9.195 -28.260 8.470 1.00 17.44 35 LEU B CA 1
ATOM 2551 C C . LEU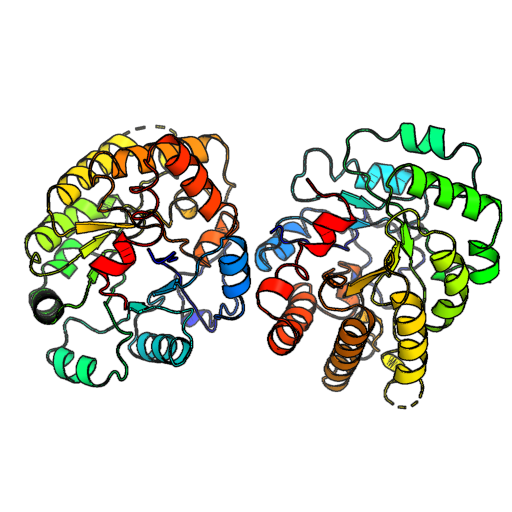 B 1 35 ? 9.112 -26.987 9.303 1.00 17.14 35 LEU B C 1
ATOM 2552 O O . LEU B 1 35 ? 9.737 -26.917 10.356 1.00 16.17 35 LEU B O 1
ATOM 2557 N N . PRO B 1 36 ? 8.370 -25.965 8.830 1.00 16.40 36 PRO B N 1
ATOM 2558 C CA . PRO B 1 36 ? 8.397 -24.690 9.559 1.00 16.08 36 PRO B CA 1
ATOM 2559 C C . PRO B 1 36 ? 8.040 -24.763 11.050 1.00 15.69 36 PRO B C 1
ATOM 2560 O O . PRO B 1 36 ? 8.587 -23.976 11.840 1.00 17.11 36 PRO B O 1
ATOM 2564 N N A ASP B 1 37 ? 7.151 -25.673 11.438 0.48 15.23 37 ASP B N 1
ATOM 2565 N N B ASP B 1 37 ? 7.159 -25.689 11.426 0.52 14.96 37 ASP B N 1
ATOM 2566 C CA A ASP B 1 37 ? 6.751 -25.751 12.844 0.48 16.31 37 ASP B CA 1
ATOM 2567 C CA B ASP B 1 37 ? 6.739 -25.804 12.823 0.52 16.83 37 ASP B CA 1
ATOM 2568 C C A ASP B 1 37 ? 7.897 -26.181 13.767 0.48 18.14 37 ASP B C 1
ATOM 2569 C C B ASP B 1 37 ? 7.891 -26.181 13.755 0.52 18.12 37 ASP B C 1
ATOM 2570 O O A ASP B 1 37 ? 7.887 -25.870 14.960 0.48 18.89 37 ASP B O 1
ATOM 2571 O O B ASP B 1 37 ? 7.879 -25.837 14.938 0.52 19.09 37 ASP B O 1
ATOM 2580 N N . ALA B 1 38 ? 8.883 -26.890 13.224 1.00 19.13 38 ALA B N 1
ATOM 2581 C CA . ALA B 1 38 ? 10.052 -27.273 14.024 1.00 16.20 38 ALA B CA 1
ATOM 2582 C C . ALA B 1 38 ? 11.028 -26.112 14.149 1.00 17.03 38 ALA B C 1
ATOM 2583 O O . ALA B 1 38 ? 11.742 -25.995 15.147 1.00 18.28 38 ALA B O 1
ATOM 2585 N N . LEU B 1 39 ? 11.061 -25.253 13.134 1.00 14.00 39 LEU B N 1
ATOM 2586 C CA . LEU B 1 39 ? 12.012 -24.136 13.110 1.00 12.75 39 LEU B CA 1
ATOM 2587 C C . LEU B 1 39 ? 11.565 -22.937 13.918 1.00 16.37 39 LEU B C 1
ATOM 2588 O O . LEU B 1 39 ? 12.376 -22.296 14.587 1.00 15.19 39 LEU B O 1
ATOM 2593 N N . HIS B 1 40 ? 10.284 -22.614 13.841 1.00 16.70 40 HIS B N 1
ATOM 2594 C CA . HIS B 1 40 ? 9.782 -21.384 14.474 1.00 14.63 40 HIS B CA 1
ATOM 2595 C C . HIS B 1 40 ? 10.111 -21.180 15.976 1.00 15.93 40 HIS B C 1
ATOM 2596 O O . HIS B 1 40 ? 10.505 -20.074 16.371 1.00 16.47 40 HIS B O 1
ATOM 2603 N N . PRO B 1 41 ? 10.017 -22.240 16.796 1.00 16.76 41 PRO B N 1
ATOM 2604 C CA . PRO B 1 41 ? 10.382 -22.041 18.205 1.00 15.77 41 PRO B CA 1
ATOM 2605 C C . PRO B 1 41 ? 11.873 -21.768 18.384 1.00 14.93 41 PRO B C 1
ATOM 2606 O O . PRO B 1 41 ? 12.236 -21.095 19.348 1.00 16.45 41 PRO B O 1
ATOM 2610 N N . LEU B 1 42 ? 12.710 -22.292 17.489 1.00 16.15 42 LEU B N 1
ATOM 2611 C CA . LEU B 1 42 ? 14.157 -22.098 17.571 1.00 13.55 42 LEU B CA 1
ATOM 2612 C C . LEU B 1 42 ? 14.483 -20.661 17.210 1.00 13.42 42 LEU B C 1
ATOM 2613 O O . LEU B 1 42 ? 15.252 -19.995 17.907 1.00 13.30 42 LEU B O 1
ATOM 2618 N N . MET B 1 43 ? 13.888 -20.183 16.115 1.00 15.11 43 MET B N 1
ATOM 2619 C CA . MET B 1 43 ? 14.037 -18.786 15.716 1.00 14.34 43 MET B CA 1
ATOM 2620 C C . MET B 1 43 ? 13.527 -17.862 16.812 1.00 15.84 43 MET B C 1
ATOM 2621 O O . MET B 1 43 ? 14.168 -16.868 17.140 1.00 15.92 43 MET B O 1
ATOM 2626 N N . HIS B 1 44 ? 12.378 -18.201 17.377 1.00 14.88 44 HIS B N 1
ATOM 2627 C CA . HIS B 1 44 ? 11.783 -17.360 18.409 1.00 18.10 44 HIS B CA 1
ATOM 2628 C C . HIS B 1 44 ? 12.705 -17.245 19.618 1.00 17.29 44 HIS B C 1
ATOM 2629 O O . HIS B 1 44 ? 12.883 -16.159 20.161 1.00 17.46 44 HIS B O 1
ATOM 2636 N N . ALA B 1 45 ? 13.321 -18.351 20.014 1.00 14.57 45 ALA B N 1
ATOM 2637 C CA . ALA B 1 45 ? 14.248 -18.326 21.144 1.00 16.31 45 ALA B CA 1
ATOM 2638 C C . ALA B 1 45 ? 15.469 -17.442 20.890 1.00 14.42 45 ALA B C 1
ATOM 2639 O O . ALA B 1 45 ? 16.064 -16.920 21.846 1.00 16.52 45 ALA B O 1
ATOM 2641 N N . GLN B 1 46 ? 15.852 -17.288 19.620 1.00 12.81 46 GLN B N 1
ATOM 2642 C CA . GLN B 1 46 ? 16.969 -16.417 19.249 1.00 15.68 46 GLN B CA 1
ATOM 2643 C C . GLN B 1 46 ? 16.513 -15.020 18.848 1.00 16.87 46 GLN B C 1
ATOM 2644 O O . GLN B 1 46 ? 17.319 -14.213 18.351 1.00 18.14 46 GLN B O 1
ATOM 2650 N N . ALA B 1 47 ? 15.230 -14.741 19.064 1.00 15.14 47 ALA B N 1
ATOM 2651 C CA . ALA B 1 47 ? 14.627 -13.463 18.684 1.00 13.29 47 ALA B CA 1
ATOM 2652 C C . ALA B 1 47 ? 14.873 -13.136 17.211 1.00 15.00 47 ALA B C 1
ATOM 2653 O O . ALA B 1 47 ? 15.118 -11.977 16.854 1.00 15.10 47 ALA B O 1
ATOM 2655 N N . LEU B 1 48 ? 14.814 -14.154 16.355 1.00 14.27 48 LEU B N 1
ATOM 2656 C CA . LEU B 1 48 ? 14.901 -13.919 14.917 1.00 13.28 48 LEU B CA 1
ATOM 2657 C C . LEU B 1 48 ? 13.506 -13.952 14.308 1.00 16.10 48 LEU B C 1
ATOM 2658 O O . LEU B 1 48 ? 12.778 -14.938 14.451 1.00 18.26 48 LEU B O 1
ATOM 2663 N N . GLY B 1 49 ? 13.129 -12.856 13.653 1.00 12.32 49 GLY B N 1
ATOM 2664 C CA . GLY B 1 49 ? 11.766 -12.666 13.182 1.00 14.61 49 GLY B CA 1
ATOM 2665 C C . GLY B 1 49 ? 11.384 -13.427 11.934 1.00 16.43 49 GLY B C 1
ATOM 2666 O O . GLY B 1 49 ? 10.206 -13.731 11.741 1.00 16.11 49 GLY B O 1
ATOM 2667 N N . ALA B 1 50 ? 12.362 -13.710 11.075 1.00 15.22 50 ALA B N 1
ATOM 2668 C CA . ALA B 1 50 ? 12.084 -14.382 9.808 1.00 12.00 50 ALA B CA 1
ATOM 2669 C C . ALA B 1 50 ? 13.318 -15.089 9.287 1.00 14.77 50 ALA B C 1
ATOM 2670 O O . ALA B 1 50 ? 14.444 -14.779 9.688 1.00 15.37 50 ALA B O 1
ATOM 2672 N N . SER B 1 51 ? 13.107 -16.033 8.379 1.00 13.97 51 SER B N 1
ATOM 2673 C CA . SER B 1 51 ? 14.217 -16.757 7.780 1.00 12.39 51 SER B CA 1
ATOM 2674 C C . SER B 1 51 ? 14.147 -16.733 6.256 1.00 9.78 51 SER B C 1
ATOM 2675 O O . SER B 1 51 ? 13.135 -16.333 5.666 1.00 12.02 51 SER B O 1
ATOM 2678 N N . ILE B 1 52 ? 15.233 -17.183 5.634 1.00 12.48 52 ILE B N 1
ATOM 2679 C CA . ILE B 1 52 ? 15.289 -17.351 4.186 1.00 10.72 52 ILE B CA 1
ATOM 2680 C C . ILE B 1 52 ? 15.484 -18.832 3.917 1.00 12.55 52 ILE B C 1
ATOM 2681 O O . ILE B 1 52 ? 16.444 -19.449 4.391 1.00 11.86 52 ILE B O 1
ATOM 2686 N N . ALA B 1 53 ? 14.549 -19.407 3.176 1.00 11.54 53 ALA B N 1
ATOM 2687 C CA . ALA B 1 53 ? 14.553 -20.848 2.937 1.00 10.69 53 ALA B CA 1
ATOM 2688 C C . ALA B 1 53 ? 15.252 -21.104 1.619 1.00 14.06 53 ALA B C 1
ATOM 2689 O O . ALA B 1 53 ? 14.901 -20.497 0.602 1.00 13.90 53 ALA B O 1
ATOM 2691 N N . VAL B 1 54 ? 16.208 -22.031 1.631 1.00 11.27 54 VAL B N 1
ATOM 2692 C CA . VAL B 1 54 ? 17.088 -22.244 0.491 1.00 9.75 54 VAL B CA 1
ATOM 2693 C C . VAL B 1 54 ? 16.893 -23.654 -0.052 1.00 13.78 54 VAL B C 1
ATOM 2694 O O . VAL B 1 54 ? 16.755 -24.598 0.735 1.00 14.29 54 VAL B O 1
ATOM 2698 N N . GLN B 1 55 ? 16.899 -23.805 -1.383 1.00 13.61 55 GLN B N 1
ATOM 2699 C CA . GLN B 1 55 ? 16.705 -25.113 -2.025 1.00 12.18 55 GLN B CA 1
ATOM 2700 C C . GLN B 1 55 ? 17.654 -26.159 -1.453 1.00 16.62 55 GLN B C 1
ATOM 2701 O O . GLN B 1 55 ? 18.839 -25.880 -1.240 1.00 14.16 55 GLN B O 1
ATOM 2707 N N . ALA B 1 56 ? 17.121 -27.350 -1.176 1.00 14.80 56 ALA B N 1
ATOM 2708 C CA . ALA B 1 56 ? 17.898 -28.436 -0.565 1.00 16.56 56 ALA B CA 1
ATOM 2709 C C . ALA B 1 56 ? 18.074 -29.600 -1.523 1.00 17.78 56 ALA B C 1
ATOM 2710 O O . ALA B 1 56 ? 18.757 -30.578 -1.202 1.00 22.25 56 ALA B O 1
ATOM 2712 N N . ARG B 1 57 ? 17.434 -29.502 -2.684 1.00 16.27 57 ARG B N 1
ATOM 2713 C CA . ARG B 1 57 ? 17.615 -30.468 -3.773 1.00 16.12 57 ARG B CA 1
ATOM 2714 C C . ARG B 1 57 ? 17.374 -29.778 -5.115 1.00 15.30 57 ARG B C 1
ATOM 2715 O O . ARG B 1 57 ? 16.838 -28.661 -5.153 1.00 18.15 57 ARG B O 1
ATOM 2723 N N . ALA B 1 58 ? 17.756 -30.442 -6.200 1.00 16.19 58 ALA B N 1
ATOM 2724 C CA . ALA B 1 58 ? 17.789 -29.843 -7.537 1.00 23.92 58 ALA B CA 1
ATOM 2725 C C . ALA B 1 58 ? 16.602 -30.215 -8.416 1.00 29.42 58 ALA B C 1
ATOM 2726 O O . ALA B 1 58 ? 16.708 -31.094 -9.280 1.00 35.50 58 ALA B O 1
ATOM 2728 N N . GLY B 1 59 ? 15.488 -29.522 -8.231 1.00 20.56 59 GLY B N 1
ATOM 2729 C CA . GLY B 1 59 ? 14.315 -29.722 -9.067 1.00 23.09 59 GLY B CA 1
ATOM 2730 C C . GLY B 1 59 ? 13.356 -28.568 -8.861 1.00 21.69 59 GLY B C 1
ATOM 2731 O O . GLY B 1 59 ? 13.379 -27.929 -7.805 1.00 20.83 59 GLY B O 1
ATOM 2732 N N . ARG B 1 60 ? 12.500 -28.313 -9.854 1.00 23.47 60 ARG B N 1
ATOM 2733 C CA . ARG B 1 60 ? 11.532 -27.222 -9.760 1.00 20.01 60 ARG B CA 1
ATOM 2734 C C . ARG B 1 60 ? 10.496 -27.492 -8.672 1.00 22.06 60 ARG B C 1
ATOM 2735 O O . ARG B 1 60 ? 9.923 -26.558 -8.100 1.00 21.73 60 ARG B O 1
ATOM 2743 N N . ASP B 1 61 ? 10.258 -28.765 -8.372 1.00 20.57 61 ASP B N 1
ATOM 2744 C CA . ASP B 1 61 ? 9.330 -29.103 -7.296 1.00 20.86 61 ASP B CA 1
ATOM 2745 C C . ASP B 1 61 ? 9.834 -28.636 -5.932 1.00 16.88 61 ASP B C 1
ATOM 2746 O O . ASP B 1 61 ? 9.033 -28.403 -5.015 1.00 18.82 61 ASP B O 1
ATOM 2751 N N . GLU B 1 62 ? 11.150 -28.476 -5.789 1.00 19.60 62 GLU B N 1
ATOM 2752 C CA . GLU B 1 62 ? 11.707 -27.911 -4.563 1.00 18.39 62 GLU B CA 1
ATOM 2753 C C . GLU B 1 62 ? 11.301 -26.441 -4.437 1.00 15.31 62 GLU B C 1
ATOM 2754 O O . GLU B 1 62 ? 10.908 -25.976 -3.375 1.00 16.07 62 GLU B O 1
ATOM 2760 N N . THR B 1 63 ? 11.378 -25.720 -5.545 1.00 15.45 63 THR B N 1
ATOM 2761 C CA . THR B 1 63 ? 10.968 -24.318 -5.563 1.00 16.17 63 THR B CA 1
ATOM 2762 C C . THR B 1 63 ? 9.491 -24.191 -5.218 1.00 17.75 63 THR B C 1
ATOM 2763 O O . THR B 1 63 ? 9.113 -23.368 -4.382 1.00 18.52 63 THR B O 1
ATOM 2767 N N . ALA B 1 64 ? 8.660 -25.029 -5.837 1.00 18.32 64 ALA B N 1
ATOM 2768 C CA . ALA B 1 64 ? 7.233 -25.018 -5.548 1.00 19.56 64 ALA B CA 1
ATOM 2769 C C . ALA B 1 64 ? 6.992 -25.310 -4.074 1.00 18.83 64 ALA B C 1
ATOM 2770 O O . ALA B 1 64 ? 6.166 -24.672 -3.434 1.00 18.57 64 ALA B O 1
ATOM 2772 N N . PHE B 1 65 ? 7.723 -26.281 -3.544 1.00 18.84 65 PHE B N 1
ATOM 2773 C CA . PHE B 1 65 ? 7.564 -26.710 -2.161 1.00 21.60 65 PHE B CA 1
ATOM 2774 C C . PHE B 1 65 ? 7.864 -25.564 -1.207 1.00 17.47 65 PHE B C 1
ATOM 2775 O O . PHE B 1 65 ? 7.084 -25.283 -0.288 1.00 14.29 65 PHE B O 1
ATOM 2783 N N . LEU B 1 66 ? 8.984 -24.883 -1.432 1.00 14.71 66 LEU B N 1
ATOM 2784 C CA . LEU B 1 66 ? 9.399 -23.809 -0.534 1.00 18.00 66 LEU B CA 1
ATOM 2785 C C . LEU B 1 66 ? 8.466 -22.609 -0.641 1.00 17.02 66 LEU B C 1
ATOM 2786 O O . LEU B 1 66 ? 8.106 -22.019 0.369 1.00 13.34 66 LEU B O 1
ATOM 2791 N N . LEU B 1 67 ? 8.079 -22.249 -1.862 1.00 16.02 67 LEU B N 1
ATOM 2792 C CA . LEU B 1 67 ? 7.147 -21.129 -2.045 1.00 17.98 67 LEU B CA 1
ATOM 2793 C C . LEU B 1 67 ? 5.786 -21.388 -1.386 1.00 18.52 67 LEU B C 1
ATOM 2794 O O . LEU B 1 67 ? 5.186 -20.466 -0.816 1.00 15.60 67 LEU B O 1
ATOM 2799 N N A GLU B 1 68 ? 5.313 -22.631 -1.475 0.46 17.25 68 GLU B N 1
ATOM 2800 N N B GLU B 1 68 ? 5.296 -22.624 -1.464 0.54 17.36 68 GLU B N 1
ATOM 2801 C CA A GLU B 1 68 ? 4.072 -23.044 -0.824 0.46 17.99 68 GLU B CA 1
ATOM 2802 C CA B GLU B 1 68 ? 4.036 -22.973 -0.807 0.54 17.37 68 GLU B CA 1
ATOM 2803 C C A GLU B 1 68 ? 4.158 -22.853 0.684 0.46 18.48 68 GLU B C 1
ATOM 2804 C C B GLU B 1 68 ? 4.150 -22.839 0.707 0.54 18.64 68 GLU B C 1
ATOM 2805 O O A GLU B 1 68 ? 3.240 -22.317 1.307 0.46 19.11 68 GLU B O 1
ATOM 2806 O O B GLU B 1 68 ? 3.238 -22.331 1.361 0.54 18.73 68 GLU B O 1
ATOM 2817 N N . LEU B 1 69 ? 5.267 -23.297 1.267 1.00 15.45 69 LEU B N 1
ATOM 2818 C CA . LEU B 1 69 ? 5.483 -23.162 2.702 1.00 14.86 69 LEU B CA 1
ATOM 2819 C C . LEU B 1 69 ? 5.492 -21.691 3.089 1.00 15.37 69 LEU B C 1
ATOM 2820 O O . LEU B 1 69 ? 4.951 -21.307 4.130 1.00 16.48 69 LEU B O 1
ATOM 2825 N N . ALA B 1 70 ? 6.071 -20.861 2.228 1.00 14.65 70 ALA B N 1
ATOM 2826 C CA . ALA B 1 70 ? 6.227 -19.444 2.552 1.00 16.62 70 ALA B CA 1
ATOM 2827 C C . ALA B 1 70 ? 4.955 -18.638 2.367 1.00 17.22 70 ALA B C 1
ATOM 2828 O O . ALA B 1 70 ? 4.850 -17.514 2.863 1.00 16.61 70 ALA B O 1
ATOM 2830 N N . CYS B 1 71 ? 3.988 -19.192 1.645 1.00 15.28 71 CYS B N 1
ATOM 2831 C CA . CYS B 1 71 ? 2.787 -18.431 1.324 1.00 18.37 71 CYS B CA 1
ATOM 2832 C C . CYS B 1 71 ? 1.957 -18.202 2.587 1.00 21.85 71 CYS B C 1
ATOM 2833 O O . CYS B 1 71 ? 1.660 -19.143 3.328 1.00 21.22 71 CYS B O 1
ATOM 2836 N N . ASP B 1 72 ? 1.620 -16.940 2.835 1.00 21.84 72 ASP B N 1
ATOM 2837 C CA . ASP B 1 72 ? 0.911 -16.527 4.050 1.00 27.19 72 ASP B CA 1
ATOM 2838 C C . ASP B 1 72 ? 1.709 -16.783 5.329 1.00 27.91 72 ASP B C 1
ATOM 2839 O O . ASP B 1 72 ? 1.154 -16.701 6.420 1.00 25.30 72 ASP B O 1
ATOM 2844 N N . GLU B 1 73 ? 2.995 -17.106 5.204 1.00 20.50 73 GLU B N 1
ATOM 2845 C CA . GLU B 1 73 ? 3.843 -17.299 6.385 1.00 17.67 73 GLU B CA 1
ATOM 2846 C C . GLU B 1 73 ? 4.887 -16.192 6.490 1.00 19.68 73 GLU B C 1
ATOM 2847 O O . GLU B 1 73 ? 5.963 -16.274 5.881 1.00 18.59 73 GLU B O 1
ATOM 2853 N N . ALA B 1 74 ? 4.572 -15.163 7.270 1.00 19.35 74 ALA B N 1
ATOM 2854 C CA . ALA B 1 74 ? 5.463 -14.015 7.404 1.00 19.74 74 ALA B CA 1
ATOM 2855 C C . ALA B 1 74 ? 6.834 -14.372 7.968 1.00 20.56 74 ALA B C 1
ATOM 2856 O O . ALA B 1 74 ? 7.809 -13.650 7.736 1.00 19.55 74 ALA B O 1
ATOM 2858 N N . ARG B 1 75 ? 6.932 -15.484 8.693 1.00 16.66 75 ARG B N 1
ATOM 2859 C CA . ARG B 1 75 ? 8.220 -15.879 9.265 1.00 15.39 75 ARG B CA 1
ATOM 2860 C C . ARG B 1 75 ? 9.206 -16.443 8.242 1.00 13.73 75 ARG B C 1
ATOM 2861 O O . ARG B 1 75 ? 10.377 -16.655 8.550 1.00 16.78 75 ARG B O 1
ATOM 2869 N N . ILE B 1 76 ? 8.726 -16.698 7.030 1.00 14.10 76 ILE B N 1
ATOM 2870 C CA . ILE B 1 76 ? 9.631 -17.026 5.934 1.00 12.41 76 ILE B CA 1
ATOM 2871 C C . ILE B 1 76 ? 9.679 -15.802 5.049 1.00 13.54 76 ILE B C 1
ATOM 2872 O O . ILE B 1 76 ? 8.722 -15.508 4.332 1.00 16.16 76 ILE B O 1
ATOM 2877 N N . ALA B 1 77 ? 10.779 -15.056 5.117 1.00 13.08 77 ALA B N 1
ATOM 2878 C CA . ALA B 1 77 ? 10.841 -13.757 4.444 1.00 15.29 77 ALA B CA 1
ATOM 2879 C C . ALA B 1 77 ? 11.085 -13.892 2.946 1.00 13.62 77 ALA B C 1
ATOM 2880 O O . ALA B 1 77 ? 10.635 -13.047 2.161 1.00 16.40 77 ALA B O 1
ATOM 2882 N N . ALA B 1 78 ? 11.809 -14.934 2.556 1.00 15.98 78 ALA B N 1
ATOM 2883 C CA . ALA B 1 78 ? 12.175 -15.132 1.159 1.00 12.17 78 ALA B CA 1
ATOM 2884 C C . ALA B 1 78 ? 12.574 -16.571 0.913 1.00 11.77 78 ALA B C 1
ATOM 2885 O O . ALA B 1 78 ? 12.811 -17.345 1.855 1.00 13.59 78 ALA B O 1
ATOM 2887 N N . VAL B 1 79 ? 12.631 -16.927 -0.368 1.00 13.80 79 VAL B N 1
ATOM 2888 C CA . VAL B 1 79 ? 13.008 -18.266 -0.786 1.00 15.25 79 VAL B CA 1
ATOM 2889 C C . VAL B 1 79 ? 14.132 -18.118 -1.803 1.00 15.77 79 VAL B C 1
ATOM 2890 O O . VAL B 1 79 ? 14.068 -17.250 -2.679 1.00 16.04 79 VAL B O 1
ATOM 2894 N N . VAL B 1 80 ? 15.178 -18.926 -1.644 1.00 12.64 80 VAL B N 1
ATOM 2895 C CA . VAL B 1 80 ? 16.201 -19.059 -2.663 1.00 10.85 80 VAL B CA 1
ATOM 2896 C C . VAL B 1 80 ? 15.907 -20.387 -3.346 1.00 11.69 80 VAL B C 1
ATOM 2897 O O . VAL B 1 80 ? 16.050 -21.460 -2.737 1.00 14.89 80 VAL B O 1
ATOM 2901 N N . GLY B 1 81 ? 15.464 -20.319 -4.602 1.00 14.69 81 GLY B N 1
ATOM 2902 C CA . GLY B 1 81 ? 14.922 -21.498 -5.260 1.00 15.52 81 GLY B CA 1
ATOM 2903 C C . GLY B 1 81 ? 15.891 -22.225 -6.163 1.00 16.16 81 GLY B C 1
ATOM 2904 O O . GLY B 1 81 ? 17.085 -21.919 -6.193 1.00 15.14 81 GLY B O 1
ATOM 2905 N N . TRP B 1 82 ? 15.373 -23.218 -6.869 1.00 15.75 82 TRP B N 1
ATOM 2906 C CA . TRP B 1 82 ? 16.143 -23.914 -7.888 1.00 18.11 82 TRP B CA 1
ATOM 2907 C C . TRP B 1 82 ? 15.452 -23.851 -9.240 1.00 23.98 82 TRP B C 1
ATOM 2908 O O . TRP B 1 82 ? 14.244 -24.105 -9.342 1.00 22.91 82 TRP B O 1
ATOM 2919 N N . GLU B 1 83 ? 16.226 -23.510 -10.272 1.00 18.61 83 GLU B N 1
ATOM 2920 C CA . GLU B 1 83 ? 15.815 -23.670 -11.663 1.00 18.94 83 GLU B CA 1
ATOM 2921 C C . GLU B 1 83 ? 17.019 -24.166 -12.440 1.00 22.60 83 GLU B C 1
ATOM 2922 O O . GLU B 1 83 ? 18.158 -23.967 -12.009 1.00 22.72 83 GLU B O 1
ATOM 2928 N N . ASP B 1 84 ? 16.775 -24.805 -13.579 1.00 22.16 84 ASP B N 1
ATOM 2929 C CA . ASP B 1 84 ? 17.860 -25.122 -14.506 1.00 24.93 84 ASP B CA 1
ATOM 2930 C C . ASP B 1 84 ? 18.268 -23.834 -15.204 1.00 24.39 84 ASP B C 1
ATOM 2931 O O . ASP B 1 84 ? 17.591 -23.364 -16.118 1.00 28.25 84 ASP B O 1
ATOM 2936 N N . LEU B 1 85 ? 19.384 -23.265 -14.764 1.00 22.66 85 LEU B N 1
ATOM 2937 C CA . LEU B 1 85 ? 19.831 -21.967 -15.256 1.00 22.06 85 LEU B CA 1
ATOM 2938 C C . LEU B 1 85 ? 20.410 -22.016 -16.666 1.00 24.53 85 LEU B C 1
ATOM 2939 O O . LEU B 1 85 ? 20.598 -20.975 -17.300 1.00 28.22 85 LEU B O 1
ATOM 2944 N N . ARG B 1 86 ? 20.671 -23.225 -17.163 1.00 29.27 86 ARG B N 1
ATOM 2945 C CA . ARG B 1 86 ? 21.220 -23.398 -18.510 1.00 29.81 86 ARG B CA 1
ATOM 2946 C C . ARG B 1 86 ? 20.134 -23.513 -19.583 1.00 32.97 86 ARG B C 1
ATOM 2947 O O . ARG B 1 86 ? 20.428 -23.482 -20.778 1.00 36.02 86 ARG B O 1
ATOM 2955 N N . ALA B 1 87 ? 18.880 -23.648 -19.162 1.00 31.90 87 ALA B N 1
ATOM 2956 C CA . ALA B 1 87 ? 17.777 -23.850 -20.106 1.00 35.54 87 ALA B CA 1
ATOM 2957 C C . ALA B 1 87 ? 17.338 -22.536 -20.737 1.00 37.80 87 ALA B C 1
ATOM 2958 O O . ALA B 1 87 ? 17.232 -21.522 -20.048 1.00 35.47 87 ALA B O 1
ATOM 2960 N N . PRO B 1 88 ? 17.069 -22.551 -22.056 1.00 40.17 88 PRO B N 1
ATOM 2961 C CA . PRO B 1 88 ? 16.691 -21.337 -22.791 1.00 36.42 88 PRO B CA 1
ATOM 2962 C C . PRO B 1 88 ? 15.326 -20.788 -22.370 1.00 36.52 88 PRO B C 1
ATOM 2963 O O . PRO B 1 88 ? 15.037 -19.617 -22.626 1.00 43.28 88 PRO B O 1
ATOM 2967 N N . GLN B 1 89 ? 14.504 -21.615 -21.730 1.00 36.42 89 GLN B N 1
ATOM 2968 C CA . GLN B 1 89 ? 13.178 -21.182 -21.302 1.00 41.48 89 GLN B CA 1
ATOM 2969 C C . GLN B 1 89 ? 13.178 -20.699 -19.853 1.00 39.18 89 GLN B C 1
ATOM 2970 O O . GLN B 1 89 ? 12.122 -20.605 -19.228 1.00 33.26 89 GLN B O 1
ATOM 2976 N N . LEU B 1 90 ? 14.360 -20.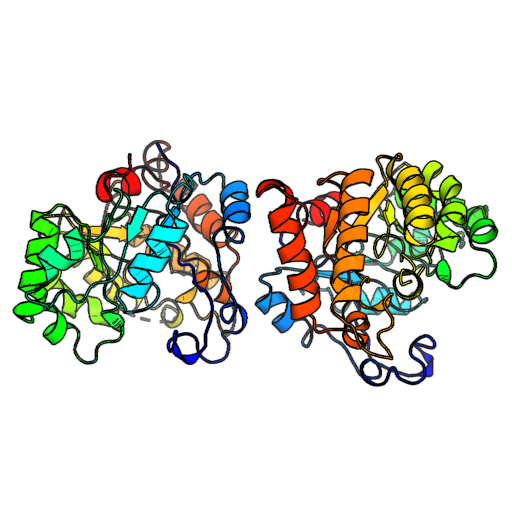387 -19.326 1.00 34.89 90 LEU B N 1
ATOM 2977 C CA . LEU B 1 90 ? 14.495 -19.981 -17.927 1.00 30.18 90 LEU B CA 1
ATOM 2978 C C . LEU B 1 90 ? 13.574 -18.822 -17.551 1.00 29.19 90 LEU B C 1
ATOM 2979 O O . LEU B 1 90 ? 12.927 -18.856 -16.511 1.00 27.42 90 LEU B O 1
ATOM 2984 N N . ALA B 1 91 ? 13.508 -17.803 -18.401 1.00 35.84 91 ALA B N 1
ATOM 2985 C CA . ALA B 1 91 ? 12.680 -16.633 -18.099 1.00 32.89 91 ALA B CA 1
ATOM 2986 C C . ALA B 1 91 ? 11.192 -16.986 -18.001 1.00 38.41 91 ALA B C 1
ATOM 2987 O O . ALA B 1 91 ? 10.481 -16.470 -17.136 1.00 38.50 91 ALA B O 1
ATOM 2989 N N . GLU B 1 92 ? 10.731 -17.863 -18.891 1.00 38.26 92 GLU B N 1
ATOM 2990 C CA . GLU B 1 92 ? 9.338 -18.305 -18.891 1.00 38.32 92 GLU B CA 1
ATOM 2991 C C . GLU B 1 92 ? 9.008 -19.109 -17.642 1.00 34.96 92 GLU B C 1
ATOM 2992 O O . GLU B 1 92 ? 7.912 -18.987 -17.084 1.00 36.33 92 GLU B O 1
ATOM 2998 N N . ARG B 1 93 ? 9.952 -19.947 -17.223 1.00 36.05 93 ARG B N 1
ATOM 2999 C CA . ARG B 1 93 ? 9.764 -20.792 -16.050 1.00 32.38 93 ARG B CA 1
ATOM 3000 C C . ARG B 1 93 ? 9.759 -19.973 -14.772 1.00 27.82 93 ARG B C 1
ATOM 3001 O O . ARG B 1 93 ? 8.948 -20.214 -13.878 1.00 30.91 93 ARG B O 1
ATOM 3009 N N . VAL B 1 94 ? 10.658 -19.000 -14.684 1.00 28.64 94 VAL B N 1
ATOM 3010 C CA . VAL B 1 94 ? 10.704 -18.131 -13.515 1.00 27.44 94 VAL B CA 1
ATOM 3011 C C . VAL B 1 94 ? 9.408 -17.320 -13.392 1.00 31.40 94 VAL B C 1
ATOM 3012 O O . VAL B 1 94 ? 8.938 -17.038 -12.282 1.00 26.87 94 VAL B O 1
ATOM 3016 N N . ALA B 1 95 ? 8.819 -16.982 -14.533 1.00 32.46 95 ALA B N 1
ATOM 3017 C CA . ALA B 1 95 ? 7.591 -16.191 -14.563 1.00 32.22 95 ALA B CA 1
ATOM 3018 C C . ALA B 1 95 ? 6.389 -16.947 -14.003 1.00 34.07 95 ALA B C 1
ATOM 3019 O O . ALA B 1 95 ? 5.388 -16.337 -13.625 1.00 37.09 95 ALA B O 1
ATOM 3021 N N . GLU B 1 96 ? 6.481 -18.273 -13.972 1.00 29.72 96 GLU B N 1
ATOM 3022 C CA . GLU B 1 96 ? 5.386 -19.103 -13.484 1.00 31.63 96 GLU B CA 1
ATOM 3023 C C . GLU B 1 96 ? 5.197 -18.977 -11.977 1.00 32.65 96 GLU B C 1
ATOM 3024 O O . GLU B 1 96 ? 4.101 -19.207 -11.465 1.00 34.80 96 GLU B O 1
ATOM 3030 N N . TRP B 1 97 ? 6.262 -18.621 -11.265 1.00 28.33 97 TRP B N 1
ATOM 3031 C CA . TRP B 1 97 ? 6.193 -18.560 -9.808 1.00 25.74 97 TRP B CA 1
ATOM 3032 C C . TRP B 1 97 ? 5.409 -17.337 -9.364 1.00 33.62 97 TRP B C 1
ATOM 3033 O O . TRP B 1 97 ? 5.653 -16.220 -9.833 1.00 35.03 97 TRP B O 1
ATOM 3044 N N . ARG B 1 98 ? 4.441 -17.561 -8.480 1.00 35.64 98 ARG B N 1
ATOM 3045 C CA . ARG B 1 98 ? 3.568 -16.488 -8.029 1.00 35.68 98 ARG B CA 1
ATOM 3046 C C . ARG B 1 98 ? 4.033 -15.959 -6.686 1.00 30.14 98 ARG B C 1
ATOM 3047 O O . ARG B 1 98 ? 4.868 -16.573 -6.019 1.00 29.82 98 ARG B O 1
ATOM 3055 N N . GLY B 1 99 ? 3.499 -14.806 -6.304 1.00 29.88 99 GLY B N 1
ATOM 3056 C CA . GLY B 1 99 ? 3.956 -14.138 -5.103 1.00 35.72 99 GLY B CA 1
ATOM 3057 C C . GLY B 1 99 ? 5.266 -13.417 -5.354 1.00 32.26 99 GLY B C 1
ATOM 3058 O O . GLY B 1 99 ? 5.759 -13.372 -6.487 1.00 26.75 99 GLY B O 1
ATOM 3059 N N . THR B 1 100 ? 5.839 -12.854 -4.296 1.00 27.07 100 THR B N 1
ATOM 3060 C CA . THR B 1 100 ? 7.034 -12.036 -4.442 1.00 24.63 100 THR B CA 1
ATOM 3061 C C . THR B 1 100 ? 8.189 -12.534 -3.587 1.00 20.87 100 THR B C 1
ATOM 3062 O O . THR B 1 100 ? 9.205 -11.842 -3.458 1.00 25.02 100 THR B O 1
ATOM 3066 N N . LYS B 1 101 ? 8.040 -13.721 -2.997 1.00 21.55 101 LYS B N 1
ATOM 3067 C CA . LYS B 1 101 ? 9.056 -14.234 -2.074 1.00 16.83 101 LYS B CA 1
ATOM 3068 C C . LYS B 1 101 ? 10.243 -14.943 -2.708 1.00 18.97 101 LYS B C 1
ATOM 3069 O O . LYS B 1 101 ? 11.233 -15.205 -2.035 1.00 16.02 101 LYS B O 1
ATOM 3075 N N . LEU B 1 102 ? 10.159 -15.250 -3.995 1.00 19.21 102 LEU B N 1
ATOM 3076 C CA . LEU B 1 102 ? 11.306 -15.849 -4.676 1.00 18.22 102 LEU B CA 1
ATOM 3077 C C . LEU B 1 102 ? 12.325 -14.748 -4.965 1.00 18.68 102 LEU B C 1
ATOM 3078 O O . LEU B 1 102 ? 12.122 -13.929 -5.856 1.00 20.89 102 LEU B O 1
ATOM 3083 N N . ARG B 1 103 ? 13.408 -14.712 -4.192 1.00 14.42 103 ARG B N 1
ATOM 3084 C CA . ARG B 1 103 ? 14.353 -13.596 -4.279 1.00 14.56 103 ARG B CA 1
ATOM 3085 C C . ARG B 1 103 ? 15.708 -13.981 -4.860 1.00 19.42 103 ARG B C 1
ATOM 3086 O O . ARG B 1 103 ? 16.544 -13.108 -5.125 1.00 17.28 103 ARG B O 1
ATOM 3094 N N . GLY B 1 104 ? 15.941 -15.274 -5.049 1.00 18.62 104 GLY B N 1
ATOM 3095 C CA . GLY B 1 104 ? 17.211 -15.696 -5.607 1.00 21.03 104 GLY B CA 1
ATOM 3096 C C . GLY B 1 104 ? 17.228 -17.157 -5.975 1.00 16.33 104 GLY B C 1
ATOM 3097 O O . GLY B 1 104 ? 16.246 -17.865 -5.764 1.00 13.92 104 GLY B O 1
ATOM 3098 N N . PHE B 1 105 ? 18.348 -17.619 -6.520 1.00 17.25 105 PHE B N 1
ATOM 3099 C CA . PHE B 1 105 ? 18.476 -19.019 -6.893 1.00 14.61 105 PHE B CA 1
ATOM 3100 C C . PHE B 1 105 ? 19.815 -19.558 -6.425 1.00 14.93 105 PHE B C 1
ATOM 3101 O O . PHE B 1 105 ? 20.719 -18.786 -6.061 1.00 15.03 105 PHE B O 1
ATOM 3109 N N . ARG B 1 106 ? 19.917 -20.884 -6.402 1.00 14.04 106 ARG B N 1
ATOM 3110 C CA . ARG B 1 106 ? 21.162 -21.561 -6.076 1.00 14.18 106 ARG B CA 1
ATOM 3111 C C . ARG B 1 106 ? 21.273 -22.867 -6.853 1.00 14.60 106 ARG B C 1
ATOM 3112 O O . ARG B 1 106 ? 20.315 -23.648 -6.931 1.00 18.28 106 ARG B O 1
ATOM 3120 N N . HIS B 1 107 ? 22.443 -23.111 -7.429 1.00 16.72 107 HIS B N 1
ATOM 3121 C CA . HIS B 1 107 ? 22.763 -24.443 -7.930 1.00 17.07 107 HIS B CA 1
ATOM 3122 C C . HIS B 1 107 ? 23.822 -25.049 -7.014 1.00 12.97 107 HIS B C 1
ATOM 3123 O O . HIS B 1 107 ? 24.661 -24.320 -6.476 1.00 17.10 107 HIS B O 1
ATOM 3130 N N . GLN B 1 108 ? 23.801 -26.369 -6.850 1.00 16.84 108 GLN B N 1
ATOM 3131 C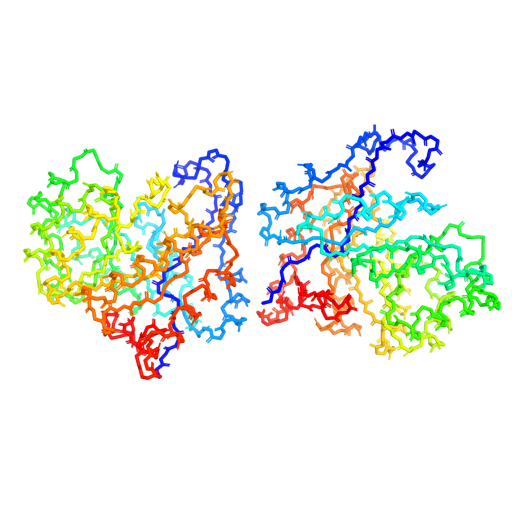 CA . GLN B 1 108 ? 24.788 -27.039 -5.992 1.00 17.01 108 GLN B CA 1
ATOM 3132 C C . GLN B 1 108 ? 26.109 -27.271 -6.748 1.00 20.34 108 GLN B C 1
ATOM 3133 O O . GLN B 1 108 ? 26.418 -28.391 -7.168 1.00 24.59 108 GLN B O 1
ATOM 3139 N N . LEU B 1 109 ? 26.875 -26.194 -6.929 1.00 16.66 109 LEU B N 1
ATOM 3140 C CA . LEU B 1 109 ? 28.089 -26.234 -7.748 1.00 19.35 109 LEU B CA 1
ATOM 3141 C C . LEU B 1 109 ? 29.110 -27.219 -7.210 1.00 18.33 109 LEU B C 1
ATOM 3142 O O . LEU B 1 109 ? 29.848 -27.849 -7.979 1.00 19.43 109 LEU B O 1
ATOM 3147 N N . GLN B 1 110 ? 29.157 -27.332 -5.884 1.00 16.35 110 GLN B N 1
ATOM 3148 C CA . GLN B 1 110 ? 30.198 -28.100 -5.202 1.00 18.66 110 GLN B CA 1
ATOM 3149 C C . GLN B 1 110 ? 30.205 -29.552 -5.650 1.00 20.84 110 GLN B C 1
ATOM 3150 O O . GLN B 1 110 ? 31.232 -30.228 -5.570 1.00 21.06 110 GLN B O 1
ATOM 3156 N N . ASP B 1 111 ? 29.056 -30.021 -6.136 1.00 22.18 111 ASP B N 1
ATOM 3157 C CA . ASP B 1 111 ? 28.904 -31.423 -6.510 1.00 24.56 111 ASP B CA 1
ATOM 3158 C C . ASP B 1 111 ? 29.274 -31.705 -7.963 1.00 23.96 111 ASP B C 1
ATOM 3159 O O . ASP B 1 111 ? 29.287 -32.856 -8.380 1.00 30.16 111 ASP B O 1
ATOM 3164 N N . GLU B 1 112 ? 29.579 -30.662 -8.730 1.00 23.27 112 GLU B N 1
ATOM 3165 C CA . GLU B 1 112 ? 29.941 -30.859 -10.138 1.00 23.31 112 GLU B CA 1
ATOM 3166 C C . GLU B 1 112 ? 31.379 -31.362 -10.260 1.00 28.96 112 GLU B C 1
ATOM 3167 O O . GLU B 1 112 ? 32.196 -31.141 -9.367 1.00 29.93 112 GLU B O 1
ATOM 3173 N N . ALA B 1 113 ? 31.671 -32.056 -11.358 1.00 28.33 113 ALA B N 1
ATOM 3174 C CA . ALA B 1 113 ? 32.990 -32.640 -11.592 1.00 30.94 113 ALA B CA 1
ATOM 3175 C C . ALA B 1 113 ? 34.082 -31.587 -11.802 1.00 29.90 113 ALA B C 1
ATOM 3176 O O . ALA B 1 113 ? 35.228 -31.779 -11.393 1.00 37.58 113 ALA B O 1
ATOM 3178 N N . ASP B 1 114 ? 33.723 -30.488 -12.454 1.00 28.41 114 ASP B N 1
ATOM 3179 C CA . ASP B 1 114 ? 34.663 -29.409 -12.740 1.00 31.62 114 ASP B CA 1
ATOM 3180 C C . ASP B 1 114 ? 33.857 -28.133 -12.619 1.00 27.08 114 ASP B C 1
ATOM 3181 O O . ASP B 1 114 ? 33.144 -27.744 -13.548 1.00 29.52 114 ASP B O 1
ATOM 3186 N N . VAL B 1 115 ? 33.946 -27.507 -11.448 1.00 22.92 115 VAL B N 1
ATOM 3187 C CA . VAL B 1 115 ? 33.153 -26.327 -11.142 1.00 21.21 115 VAL B CA 1
ATOM 3188 C C . VAL B 1 115 ? 33.481 -25.212 -12.126 1.00 24.20 115 VAL B C 1
ATOM 3189 O O . VAL B 1 115 ? 32.596 -24.493 -12.589 1.00 26.47 115 VAL B O 1
ATOM 3193 N N . ARG B 1 116 ? 34.753 -25.100 -12.478 1.00 27.84 116 ARG B N 1
ATOM 3194 C CA . ARG B 1 116 ? 35.172 -24.025 -13.354 1.00 26.93 116 ARG B CA 1
ATOM 3195 C C . ARG B 1 116 ? 34.566 -24.170 -14.743 1.00 27.67 116 ARG B C 1
ATOM 3196 O O . ARG B 1 116 ? 34.029 -23.209 -15.290 1.00 27.81 116 ARG B O 1
ATOM 3204 N N . ALA B 1 117 ? 34.658 -25.373 -15.306 1.00 28.75 117 ALA B N 1
ATOM 3205 C CA . ALA B 1 117 ? 34.038 -25.662 -16.591 1.00 29.37 117 ALA B CA 1
ATOM 3206 C C . ALA B 1 117 ? 32.536 -25.415 -16.501 1.00 26.35 117 ALA B C 1
ATOM 3207 O O . ALA B 1 117 ? 31.931 -24.864 -17.422 1.00 30.69 117 ALA B O 1
ATOM 3209 N N . PHE B 1 118 ? 31.942 -25.824 -15.385 1.00 25.61 118 PHE B N 1
ATOM 3210 C CA . PHE B 1 118 ? 30.504 -25.688 -15.199 1.00 24.30 118 PHE B CA 1
ATOM 3211 C C . PHE B 1 118 ? 30.051 -24.222 -15.201 1.00 24.98 118 PHE B C 1
ATOM 3212 O O . PHE B 1 118 ? 29.081 -23.873 -15.877 1.00 26.42 118 PHE B O 1
ATOM 3220 N N . VAL B 1 119 ? 30.735 -23.362 -14.448 1.00 22.18 119 VAL B N 1
ATOM 3221 C CA . VAL B 1 119 ? 30.268 -21.985 -14.310 1.00 25.04 119 VAL B CA 1
ATOM 3222 C C . VAL B 1 119 ? 30.687 -21.093 -15.477 1.00 27.20 119 VAL B C 1
ATOM 3223 O O . VAL B 1 119 ? 30.065 -20.055 -15.714 1.00 29.94 119 VAL B O 1
ATOM 3227 N N . ASP B 1 120 ? 31.739 -21.485 -16.192 1.00 29.08 120 ASP B N 1
ATOM 3228 C CA . ASP B 1 120 ? 32.174 -20.723 -17.361 1.00 32.21 120 ASP B CA 1
ATOM 3229 C C . ASP B 1 120 ? 31.382 -21.129 -18.608 1.00 33.40 120 ASP B C 1
ATOM 3230 O O . ASP B 1 120 ? 31.507 -20.519 -19.667 1.00 34.51 120 ASP B O 1
ATOM 3235 N N . ASP B 1 121 ? 30.554 -22.157 -18.460 1.00 32.27 121 ASP B N 1
ATOM 3236 C CA . ASP B 1 121 ? 29.683 -22.629 -19.535 1.00 29.48 121 ASP B CA 1
ATOM 3237 C C . ASP B 1 121 ? 28.757 -21.525 -20.060 1.00 30.73 121 ASP B C 1
ATOM 3238 O O . ASP B 1 121 ? 28.200 -20.745 -19.292 1.00 30.94 121 ASP B O 1
ATOM 3243 N N . ALA B 1 122 ? 28.598 -21.467 -21.378 1.00 36.29 122 ALA B N 1
ATOM 3244 C CA . ALA B 1 122 ? 27.882 -20.369 -22.023 1.00 28.63 122 ALA B CA 1
ATOM 3245 C C . ALA B 1 122 ? 26.414 -20.264 -21.620 1.00 26.56 122 ALA B C 1
ATOM 3246 O O . ALA B 1 122 ? 25.918 -19.166 -21.358 1.00 30.87 122 ALA B O 1
ATOM 3248 N N . ASP B 1 123 ? 25.719 -21.396 -21.602 1.00 29.31 123 ASP B N 1
ATOM 3249 C CA . ASP B 1 123 ? 24.316 -21.422 -21.218 1.00 31.83 123 ASP B CA 1
ATOM 3250 C C . ASP B 1 123 ? 24.115 -21.082 -19.736 1.00 31.38 123 ASP B C 1
ATOM 3251 O O . ASP B 1 123 ? 23.149 -20.408 -19.383 1.00 30.88 123 ASP B O 1
ATOM 3256 N N . PHE B 1 124 ? 25.023 -21.539 -18.873 1.00 29.59 124 PHE B N 1
ATOM 3257 C CA . PHE B 1 124 ? 24.931 -21.206 -17.452 1.00 26.36 124 PHE B CA 1
ATOM 3258 C C . PHE B 1 124 ? 25.171 -19.714 -17.245 1.00 31.88 124 PHE B C 1
ATOM 3259 O O . PHE B 1 124 ? 24.469 -19.066 -16.468 1.00 27.17 124 PHE B O 1
ATOM 3267 N N . ALA B 1 125 ? 26.163 -19.175 -17.949 1.00 29.03 125 ALA B N 1
ATOM 3268 C CA . ALA B 1 125 ? 26.448 -17.744 -17.902 1.00 30.98 125 ALA B CA 1
ATOM 3269 C C . ALA B 1 125 ? 25.226 -16.945 -18.328 1.00 28.82 125 ALA B C 1
ATOM 3270 O O . ALA B 1 125 ? 24.881 -15.942 -17.703 1.00 26.55 125 ALA B O 1
ATOM 3272 N N . ARG B 1 126 ? 24.596 -17.388 -19.415 1.00 25.61 126 ARG B N 1
ATOM 3273 C CA . ARG B 1 126 ? 23.377 -16.770 -19.927 1.00 30.53 126 ARG B CA 1
ATOM 3274 C C . ARG B 1 126 ? 22.297 -16.700 -18.845 1.00 29.58 126 ARG B C 1
ATOM 3275 O O . ARG B 1 126 ? 21.693 -15.647 -18.618 1.00 26.45 126 ARG B O 1
ATOM 3283 N N . GLY B 1 127 ? 22.058 -17.824 -18.178 1.00 27.61 127 GLY B N 1
ATOM 3284 C CA . GLY B 1 127 ? 21.055 -17.881 -17.128 1.00 28.07 127 GLY B CA 1
ATOM 3285 C C . GLY B 1 127 ? 21.344 -16.933 -15.979 1.00 25.67 127 GLY B C 1
ATOM 3286 O O . GLY B 1 127 ? 20.466 -16.185 -15.529 1.00 22.83 127 GLY B O 1
ATOM 3287 N N . VAL B 1 128 ? 22.580 -16.959 -15.494 1.00 23.62 128 VAL B N 1
ATOM 3288 C CA . VAL B 1 128 ? 22.958 -16.099 -14.382 1.00 25.53 128 VAL B CA 1
ATOM 3289 C C . VAL B 1 128 ? 22.877 -14.632 -14.793 1.00 21.54 128 VAL B C 1
ATOM 3290 O O . VAL B 1 128 ? 22.441 -13.787 -14.008 1.00 20.71 128 VAL B O 1
ATOM 3294 N N . ALA B 1 129 ? 23.276 -14.327 -16.030 1.00 24.03 129 ALA B N 1
ATOM 3295 C CA . ALA B 1 129 ? 23.167 -12.959 -16.514 1.00 21.93 129 ALA B CA 1
ATOM 3296 C C . ALA B 1 129 ? 21.712 -12.501 -16.537 1.00 25.69 129 ALA B C 1
ATOM 3297 O O . ALA B 1 129 ? 21.409 -11.361 -16.172 1.00 27.83 129 ALA B O 1
ATOM 3299 N N . TRP B 1 130 ? 20.813 -13.386 -16.968 1.00 26.28 130 TRP B N 1
ATOM 3300 C CA . TRP B 1 130 ? 19.386 -13.088 -16.907 1.00 29.46 130 TRP B CA 1
ATOM 3301 C C . TRP B 1 130 ? 18.903 -12.872 -15.468 1.00 24.30 130 TRP B C 1
ATOM 3302 O O . TRP B 1 130 ? 18.153 -11.924 -15.207 1.00 25.56 130 TRP B O 1
ATOM 3313 N N . LEU B 1 131 ? 19.321 -13.739 -14.542 1.00 23.32 131 LEU B N 1
ATOM 3314 C CA . LEU B 1 131 ? 18.940 -13.567 -13.136 1.00 22.40 131 LEU B CA 1
ATOM 3315 C C . LEU B 1 131 ? 19.298 -12.175 -12.630 1.00 23.64 131 LEU B C 1
ATOM 3316 O O . LEU B 1 131 ? 18.477 -11.514 -11.986 1.00 23.01 131 LEU B O 1
ATOM 3321 N N . GLN B 1 132 ? 20.523 -11.734 -12.914 1.00 22.73 132 GLN B N 1
ATOM 3322 C CA . GLN B 1 132 ? 21.007 -10.464 -12.385 1.00 26.06 132 GLN B CA 1
ATOM 3323 C C . GLN B 1 132 ? 20.293 -9.284 -13.024 1.00 27.97 132 GLN B C 1
ATOM 3324 O O . GLN B 1 132 ? 20.050 -8.268 -12.375 1.00 29.07 132 GLN B O 1
ATOM 3330 N N . ALA B 1 133 ? 19.951 -9.423 -14.296 1.00 27.01 133 ALA B N 1
ATOM 3331 C CA . ALA B 1 133 ? 19.245 -8.363 -14.999 1.00 25.47 133 ALA B CA 1
ATOM 3332 C C . ALA B 1 133 ? 17.841 -8.212 -14.432 1.00 29.70 133 ALA B C 1
ATOM 3333 O O . ALA B 1 133 ? 17.188 -7.185 -14.624 1.00 31.56 133 ALA B O 1
ATOM 3335 N N . ASN B 1 134 ? 17.382 -9.241 -13.724 1.00 29.48 134 ASN B N 1
ATOM 3336 C CA . ASN B 1 134 ? 16.062 -9.218 -13.120 1.00 30.82 134 ASN B CA 1
ATOM 3337 C C . ASN B 1 134 ? 16.107 -9.197 -11.598 1.00 26.79 134 ASN B C 1
ATOM 3338 O O . ASN B 1 134 ? 15.148 -9.602 -10.938 1.00 27.36 134 ASN B O 1
ATOM 3343 N N . ASP B 1 135 ? 17.225 -8.708 -11.059 1.00 23.12 135 ASP B N 1
ATOM 3344 C CA . ASP B 1 135 ? 17.411 -8.496 -9.622 1.00 21.71 135 ASP B CA 1
ATOM 3345 C C . ASP B 1 135 ? 17.225 -9.739 -8.750 1.00 18.37 135 ASP B C 1
ATOM 3346 O O . ASP B 1 135 ? 16.741 -9.654 -7.615 1.00 21.01 135 ASP B O 1
ATOM 3351 N N . TYR B 1 136 ? 17.614 -10.893 -9.287 1.00 20.48 136 TYR B N 1
ATOM 3352 C CA . TYR B 1 136 ? 17.636 -12.119 -8.504 1.00 17.63 136 TYR B CA 1
ATOM 3353 C C . TYR B 1 136 ? 19.038 -12.340 -7.968 1.00 15.76 136 TYR B C 1
ATOM 3354 O O . TYR B 1 136 ? 20.015 -12.228 -8.707 1.00 21.38 136 TYR B O 1
ATOM 3363 N N . VAL B 1 137 ? 19.121 -12.652 -6.679 1.00 15.56 137 VAL B N 1
ATOM 3364 C CA . VAL B 1 137 ? 20.367 -13.024 -6.036 1.00 16.31 137 VAL B CA 1
ATOM 3365 C C . VAL B 1 137 ? 20.787 -14.406 -6.515 1.00 16.16 137 VAL B C 1
ATOM 3366 O O . VAL B 1 137 ? 19.949 -15.232 -6.898 1.00 19.38 137 VAL B O 1
ATOM 3370 N N . TYR B 1 138 ? 22.087 -14.655 -6.532 1.00 16.31 138 TYR B N 1
ATOM 3371 C CA . TYR B 1 138 ? 22.572 -16.006 -6.775 1.00 16.54 138 TYR B CA 1
ATOM 3372 C C . TYR B 1 138 ? 23.458 -16.423 -5.604 1.00 16.11 138 TYR B C 1
ATOM 3373 O O . TYR B 1 138 ? 24.396 -15.705 -5.258 1.00 16.79 138 TYR B O 1
ATOM 3382 N N . ASP B 1 139 ? 23.143 -17.568 -4.987 1.00 12.78 139 ASP B N 1
ATOM 3383 C CA . ASP B 1 139 ? 23.958 -18.104 -3.889 1.00 10.34 139 ASP B CA 1
ATOM 3384 C C . ASP B 1 139 ? 25.031 -19.055 -4.431 1.00 15.51 139 ASP B C 1
ATOM 3385 O O . ASP B 1 139 ? 24.722 -20.019 -5.128 1.00 16.06 139 ASP B O 1
ATOM 3390 N N . VAL B 1 140 ? 26.284 -18.778 -4.085 1.00 12.66 140 VAL B N 1
ATOM 3391 C CA . VAL B 1 140 ? 27.425 -19.597 -4.493 1.00 14.50 140 VAL B CA 1
ATOM 3392 C C . VAL B 1 140 ? 27.714 -20.669 -3.442 1.00 18.14 140 VAL B C 1
ATOM 3393 O O . VAL B 1 140 ? 28.008 -20.344 -2.296 1.00 16.16 140 VAL B O 1
ATOM 3397 N N . LEU B 1 141 ? 27.614 -21.941 -3.824 1.00 18.81 141 LEU B N 1
ATOM 3398 C CA . LEU B 1 141 ? 27.882 -23.043 -2.892 1.00 15.49 141 LEU B CA 1
ATOM 3399 C C . LEU B 1 141 ? 29.045 -23.891 -3.385 1.00 14.17 141 LEU B C 1
ATOM 3400 O O . LEU B 1 141 ? 28.898 -24.674 -4.315 1.00 16.57 141 LEU B O 1
ATOM 3405 N N . VAL B 1 142 ? 30.213 -23.718 -2.762 1.00 17.38 142 VAL B N 1
ATOM 3406 C CA . VAL B 1 142 ? 31.418 -24.449 -3.146 1.00 16.76 142 VAL B CA 1
ATOM 3407 C C . VAL B 1 142 ? 32.218 -24.888 -1.924 1.00 21.19 142 VAL B C 1
ATOM 3408 O O . VAL B 1 142 ? 32.058 -24.316 -0.840 1.00 19.37 142 VAL B O 1
ATOM 3412 N N . PHE B 1 143 ? 33.056 -25.914 -2.103 1.00 21.91 143 PHE B N 1
ATOM 3413 C CA . PHE B 1 143 ? 34.077 -26.255 -1.111 1.00 17.60 143 PHE B CA 1
ATOM 3414 C C . PHE B 1 143 ? 35.235 -25.277 -1.294 1.00 19.80 143 PHE B C 1
ATOM 3415 O O . PHE B 1 143 ? 35.379 -24.699 -2.376 1.00 21.29 143 PHE B O 1
ATOM 3423 N N . GLU B 1 144 ? 36.066 -25.101 -0.264 1.00 20.49 144 GLU B N 1
ATOM 3424 C CA . GLU B 1 144 ? 37.144 -24.107 -0.310 1.00 22.06 144 GLU B CA 1
ATOM 3425 C C . GLU B 1 144 ? 38.070 -24.238 -1.513 1.00 21.97 144 GLU B C 1
ATOM 3426 O O . GLU B 1 144 ? 38.440 -23.236 -2.131 1.00 23.52 144 GLU B O 1
ATOM 3432 N N . ARG B 1 145 ? 38.452 -25.463 -1.851 1.00 20.50 145 ARG B N 1
ATOM 3433 C CA . ARG B 1 145 ? 39.368 -25.671 -2.967 1.00 26.43 145 ARG B CA 1
ATOM 3434 C C . ARG B 1 145 ? 38.768 -25.279 -4.315 1.00 23.91 145 ARG B C 1
ATOM 3435 O O . ARG B 1 145 ? 39.505 -25.110 -5.301 1.00 24.96 145 ARG B O 1
ATOM 3443 N N . GLN B 1 146 ? 37.448 -25.103 -4.341 1.00 20.64 146 GLN B N 1
ATOM 3444 C CA . GLN B 1 146 ? 36.737 -24.682 -5.551 1.00 24.75 146 GLN B CA 1
ATOM 3445 C C . GLN B 1 146 ? 36.574 -23.164 -5.664 1.00 25.27 146 GLN B C 1
ATOM 3446 O O . GLN B 1 146 ? 36.102 -22.663 -6.684 1.00 23.28 146 GLN B O 1
ATOM 3452 N N . LEU B 1 147 ? 36.958 -22.430 -4.625 1.00 22.04 147 LEU B N 1
ATOM 3453 C CA . LEU B 1 147 ? 36.878 -20.965 -4.678 1.00 21.49 147 LEU B CA 1
ATOM 3454 C C . LEU B 1 147 ? 37.605 -20.332 -5.901 1.00 21.71 147 LEU B C 1
ATOM 3455 O O . LEU B 1 147 ? 37.046 -19.440 -6.544 1.00 25.52 147 LEU B O 1
ATOM 3460 N N . PRO B 1 148 ? 38.830 -20.787 -6.229 1.00 24.33 148 PRO B N 1
ATOM 3461 C CA . PRO B 1 148 ? 39.452 -20.240 -7.446 1.00 23.06 148 PRO B CA 1
ATOM 3462 C C . PRO B 1 148 ? 38.668 -20.581 -8.718 1.00 29.01 148 PRO B C 1
ATOM 3463 O O . PRO B 1 148 ? 38.769 -19.837 -9.698 1.00 29.84 148 PRO B O 1
ATOM 3467 N N . ASP B 1 149 ? 37.904 -21.677 -8.699 1.00 23.60 149 ASP B N 1
ATOM 3468 C CA . ASP B 1 149 ? 37.116 -22.085 -9.858 1.00 30.34 149 ASP B CA 1
ATOM 3469 C C . ASP B 1 149 ? 35.946 -21.135 -10.120 1.00 22.99 149 ASP B C 1
ATOM 3470 O O . ASP B 1 149 ? 35.391 -21.120 -11.217 1.00 29.65 149 ASP B O 1
ATOM 3475 N N . VAL B 1 150 ? 35.559 -20.355 -9.120 1.00 20.56 150 VAL B N 1
ATOM 3476 C CA . VAL B 1 150 ? 34.441 -19.429 -9.308 1.00 21.78 150 VAL B CA 1
ATOM 3477 C C . VAL B 1 150 ? 34.852 -17.957 -9.348 1.00 19.94 150 VAL B C 1
ATOM 3478 O O . VAL B 1 150 ? 34.007 -17.080 -9.539 1.00 22.59 150 VAL B O 1
ATOM 3482 N N . GLN B 1 151 ? 36.144 -17.691 -9.211 1.00 19.05 151 GLN B N 1
ATOM 3483 C CA . GLN B 1 151 ? 36.624 -16.312 -9.196 1.00 25.84 151 GLN B CA 1
ATOM 3484 C C . GLN B 1 151 ? 36.208 -15.540 -10.456 1.00 22.66 151 GLN B C 1
ATOM 3485 O O . GLN B 1 151 ? 35.571 -14.479 -10.360 1.00 23.08 151 GLN B O 1
ATOM 3491 N N . ALA B 1 152 ? 36.533 -16.091 -11.627 1.00 24.17 152 ALA B N 1
ATOM 3492 C CA . ALA B 1 152 ? 36.192 -15.460 -12.900 1.00 24.91 152 ALA B CA 1
ATOM 3493 C C . ALA B 1 152 ? 34.681 -15.310 -13.087 1.00 25.34 152 ALA B C 1
ATOM 3494 O O . ALA B 1 152 ? 34.208 -14.291 -13.607 1.00 25.28 152 ALA B O 1
ATOM 3496 N N . PHE B 1 153 ? 33.939 -16.339 -12.683 1.00 22.54 153 PHE B N 1
ATOM 3497 C CA . PHE B 1 153 ? 32.486 -16.325 -12.729 1.00 24.24 153 PHE B CA 1
ATOM 3498 C C . PHE B 1 153 ? 31.917 -15.178 -11.894 1.00 23.67 153 PHE B C 1
ATOM 3499 O O . PHE B 1 153 ? 31.042 -14.447 -12.358 1.00 20.65 153 PHE B O 1
ATOM 3507 N N . CYS B 1 154 ? 32.388 -15.034 -10.657 1.00 20.54 154 CYS B N 1
ATOM 3508 C CA . CYS B 1 154 ? 31.941 -13.926 -9.804 1.00 20.31 154 CYS B CA 1
ATOM 3509 C C . CYS B 1 154 ? 32.350 -12.544 -10.323 1.00 19.14 154 CYS B C 1
ATOM 3510 O O . CYS B 1 154 ? 31.573 -11.594 -10.234 1.00 27.18 154 CYS B O 1
ATOM 3513 N N . ALA B 1 155 ? 33.558 -12.427 -10.858 1.00 20.25 155 ALA B N 1
ATOM 3514 C CA . ALA B 1 155 ? 33.999 -11.155 -11.440 1.00 24.90 155 ALA B CA 1
ATOM 3515 C C . ALA B 1 155 ? 33.110 -10.752 -12.616 1.00 26.38 155 ALA B C 1
ATOM 3516 O O . ALA B 1 155 ? 32.782 -9.574 -12.793 1.00 30.16 155 ALA B O 1
ATOM 3518 N N . ARG B 1 156 ? 32.733 -11.747 -13.418 1.00 22.01 156 ARG B N 1
ATOM 3519 C CA . ARG B 1 156 ? 31.953 -11.552 -14.634 1.00 27.54 156 ARG B CA 1
ATOM 3520 C C . ARG B 1 156 ? 30.521 -11.119 -14.316 1.00 27.94 156 ARG B C 1
ATOM 3521 O O . ARG B 1 156 ? 29.966 -10.218 -14.962 1.00 25.42 156 ARG B O 1
ATOM 3529 N N . HIS B 1 157 ? 29.927 -11.753 -13.310 1.00 24.44 157 HIS B N 1
ATOM 3530 C CA . HIS B 1 157 ? 28.524 -11.495 -12.996 1.00 23.71 157 HIS B CA 1
ATOM 3531 C C . HIS B 1 157 ? 28.372 -10.479 -11.870 1.00 24.54 157 HIS B C 1
ATOM 3532 O O . HIS B 1 157 ? 28.075 -10.821 -10.713 1.00 22.36 157 HIS B O 1
ATOM 3539 N N . ASP B 1 158 ? 28.578 -9.215 -12.241 1.00 23.10 158 ASP B N 1
ATOM 3540 C CA . ASP B 1 158 ? 28.620 -8.117 -11.285 1.00 22.64 158 ASP B CA 1
ATOM 3541 C C . ASP B 1 158 ? 27.388 -7.223 -11.305 1.00 25.38 158 ASP B C 1
ATOM 3542 O O . ASP B 1 158 ? 27.426 -6.094 -10.804 1.00 24.80 158 ASP B O 1
ATOM 3547 N N . ALA B 1 159 ? 26.298 -7.717 -11.878 1.00 19.18 159 ALA B N 1
ATOM 3548 C CA . ALA B 1 159 ? 25.125 -6.874 -12.096 1.00 23.08 159 ALA B CA 1
ATOM 3549 C C . ALA B 1 159 ? 24.203 -6.874 -10.887 1.00 20.46 159 ALA B C 1
ATOM 3550 O O . ALA B 1 159 ? 23.326 -6.019 -10.778 1.00 25.49 159 ALA B O 1
ATOM 3552 N N . HIS B 1 160 ? 24.397 -7.844 -9.994 1.00 21.29 160 HIS B N 1
ATOM 3553 C CA . HIS B 1 160 ? 23.583 -7.966 -8.789 1.00 22.20 160 HIS B CA 1
ATOM 3554 C C . HIS B 1 160 ? 24.342 -8.768 -7.732 1.00 15.49 160 HIS B C 1
ATOM 3555 O O . HIS B 1 160 ? 25.468 -9.193 -7.967 1.00 18.11 160 HIS B O 1
ATOM 3562 N N . TRP B 1 161 ? 23.728 -8.983 -6.577 1.00 17.15 161 TRP B N 1
ATOM 3563 C CA . TRP B 1 161 ? 24.433 -9.602 -5.458 1.00 17.55 161 TRP B CA 1
ATOM 3564 C C . TRP B 1 161 ? 24.733 -11.080 -5.658 1.00 17.94 161 TRP B C 1
ATOM 3565 O O . TRP B 1 161 ? 23.882 -11.857 -6.101 1.00 19.45 161 TRP B O 1
ATOM 3576 N N . LEU B 1 162 ? 25.955 -11.460 -5.307 1.00 14.71 162 LEU B N 1
ATOM 3577 C CA . LEU B 1 162 ? 26.325 -12.867 -5.206 1.00 15.71 162 LEU B CA 1
ATOM 3578 C C . LEU B 1 162 ? 26.598 -13.167 -3.746 1.00 16.19 162 LEU B C 1
ATOM 3579 O O . LEU B 1 162 ? 27.355 -12.452 -3.095 1.00 17.58 162 LEU B O 1
ATOM 3584 N N . VAL B 1 163 ? 25.972 -14.214 -3.217 1.00 14.83 163 VAL B N 1
ATOM 3585 C CA . VAL B 1 163 ? 26.127 -14.540 -1.807 1.00 14.53 163 VAL B CA 1
ATOM 3586 C C . VAL B 1 163 ? 27.002 -15.777 -1.673 1.00 15.13 163 VAL B C 1
ATOM 3587 O O . VAL B 1 163 ? 26.670 -16.832 -2.210 1.00 16.41 163 VAL B O 1
ATOM 3591 N N . LEU B 1 164 ? 28.143 -15.640 -1.002 1.00 14.26 164 LEU B N 1
ATOM 3592 C CA . LEU B 1 164 ? 29.000 -16.809 -0.776 1.00 15.82 164 LEU B CA 1
ATOM 3593 C C . LEU B 1 164 ? 28.464 -17.585 0.415 1.00 13.98 164 LEU B C 1
ATOM 3594 O O . LEU B 1 164 ? 28.453 -17.069 1.543 1.00 16.75 164 LEU B O 1
ATOM 3599 N N . ASP B 1 165 ? 28.017 -18.818 0.173 1.00 13.00 165 ASP B N 1
ATOM 3600 C CA . ASP B 1 165 ? 27.455 -19.632 1.257 1.00 12.86 165 ASP B CA 1
ATOM 3601 C C . ASP B 1 165 ? 28.527 -20.156 2.194 1.00 17.98 165 ASP B C 1
ATOM 3602 O O . ASP B 1 165 ? 29.580 -20.625 1.757 1.00 15.26 165 ASP B O 1
ATOM 3607 N N . HIS B 1 166 ? 28.241 -20.071 3.488 1.00 17.03 166 HIS B N 1
ATOM 3608 C CA . HIS B 1 166 ? 29.073 -20.719 4.494 1.00 14.42 166 HIS B CA 1
ATOM 3609 C C . HIS B 1 166 ? 30.527 -20.285 4.466 1.00 16.10 166 HIS B C 1
ATOM 3610 O O . HIS B 1 166 ? 31.426 -21.103 4.727 1.00 18.78 166 HIS B O 1
ATOM 3617 N N . ALA B 1 167 ? 30.752 -19.014 4.135 1.00 15.42 167 ALA B N 1
ATOM 3618 C CA . ALA B 1 167 ? 32.090 -18.428 4.103 1.00 17.07 167 ALA B CA 1
ATOM 3619 C C . ALA B 1 167 ? 33.044 -19.241 3.236 1.00 18.30 167 ALA B C 1
ATOM 3620 O O . ALA B 1 167 ? 34.251 -19.255 3.469 1.00 19.42 167 ALA B O 1
ATOM 3622 N N . GLY B 1 168 ? 32.489 -19.932 2.246 1.00 17.30 168 GLY B N 1
ATOM 3623 C CA . GLY B 1 168 ? 33.295 -20.693 1.308 1.00 19.39 168 GLY B CA 1
ATOM 3624 C C . GLY B 1 168 ? 33.884 -21.970 1.883 1.00 16.18 168 GLY B C 1
ATOM 3625 O O . GLY B 1 168 ? 34.873 -22.475 1.372 1.00 17.36 168 GLY B O 1
ATOM 3626 N N . LYS B 1 169 ? 33.279 -22.480 2.958 1.00 17.22 169 LYS B N 1
ATOM 3627 C CA . LYS B 1 169 ? 33.629 -23.790 3.528 1.00 14.89 169 LYS B CA 1
ATOM 3628 C C . LYS B 1 169 ? 35.113 -24.049 3.785 1.00 15.32 169 LYS B C 1
ATOM 3629 O O . LYS B 1 169 ? 35.697 -24.982 3.204 1.00 19.49 169 LYS B O 1
ATOM 3635 N N . PRO B 1 170 ? 35.724 -23.254 4.680 1.00 17.38 170 PRO B N 1
ATOM 3636 C CA . PRO B 1 170 ? 37.114 -23.511 5.075 1.00 20.11 170 PRO B CA 1
ATOM 3637 C C . PRO B 1 170 ? 37.265 -24.937 5.607 1.00 24.75 170 PRO B C 1
ATOM 3638 O O . PRO B 1 170 ? 36.329 -25.465 6.224 1.00 24.40 170 PRO B O 1
ATOM 3642 N N . ALA B 1 171 ? 38.410 -25.558 5.341 1.00 21.23 171 ALA B N 1
ATOM 3643 C CA . ALA B 1 171 ? 38.640 -26.948 5.713 1.00 24.55 171 ALA B CA 1
ATOM 3644 C C . ALA B 1 171 ? 39.011 -27.073 7.187 1.00 24.23 171 ALA B C 1
ATOM 3645 O O . ALA B 1 171 ? 40.113 -27.497 7.521 1.00 27.75 171 ALA B O 1
ATOM 3647 N N . LEU B 1 172 ? 38.065 -26.718 8.056 1.00 21.13 172 LEU B N 1
ATOM 3648 C CA . LEU B 1 172 ? 38.285 -26.682 9.504 1.00 23.97 172 LEU B CA 1
ATOM 3649 C C . LEU B 1 172 ? 38.867 -27.958 10.095 1.00 28.31 172 LEU B C 1
ATOM 3650 O O . LEU B 1 172 ? 39.663 -27.910 11.039 1.00 31.06 172 LEU B O 1
ATOM 3655 N N . ALA B 1 173 ? 38.505 -29.102 9.522 1.00 28.13 173 ALA B N 1
ATOM 3656 C CA . ALA B 1 173 ? 39.019 -30.375 10.010 1.00 30.11 173 ALA B CA 1
ATOM 3657 C C . ALA B 1 173 ? 40.522 -30.504 9.757 1.00 29.70 173 ALA B C 1
ATOM 3658 O O . ALA B 1 173 ? 41.191 -31.340 10.371 1.00 32.67 173 ALA B O 1
ATOM 3660 N N . GLU B 1 174 ? 41.044 -29.671 8.856 1.00 30.79 174 GLU B N 1
ATOM 3661 C CA . GLU B 1 174 ? 42.461 -29.705 8.492 1.00 32.56 174 GLU B CA 1
ATOM 3662 C C . GLU B 1 174 ? 43.317 -28.670 9.234 1.00 32.10 174 GLU B C 1
ATOM 3663 O O . GLU B 1 174 ? 44.539 -28.633 9.058 1.00 36.06 174 GLU B O 1
ATOM 3669 N N . PHE B 1 175 ? 42.680 -27.833 10.048 1.00 29.24 175 PHE B N 1
ATOM 3670 C CA . PHE B 1 175 ? 43.378 -26.741 10.730 1.00 31.44 175 PHE B CA 1
ATOM 3671 C C . PHE B 1 175 ? 44.398 -27.242 11.757 1.00 35.94 175 PHE B C 1
ATOM 3672 O O . PHE B 1 175 ? 45.368 -26.547 12.062 1.00 42.22 175 PHE B O 1
ATOM 3680 N N . ASP B 1 176 ? 44.183 -28.444 12.288 1.00 34.48 176 ASP B N 1
ATOM 3681 C CA . ASP B 1 176 ? 45.184 -29.074 13.148 1.00 39.77 176 ASP B CA 1
ATOM 3682 C C . ASP B 1 176 ? 46.340 -29.580 12.292 1.00 36.34 176 ASP B C 1
ATOM 3683 O O . ASP B 1 176 ? 47.464 -29.733 12.770 1.00 47.57 176 ASP B O 1
ATOM 3688 N N . THR B 1 180 ? 48.404 -24.363 6.415 1.00 44.22 180 THR B N 1
ATOM 3689 C CA . THR B 1 180 ? 48.168 -24.276 4.976 1.00 37.61 180 THR B CA 1
ATOM 3690 C C . THR B 1 180 ? 46.680 -24.107 4.654 1.00 32.81 180 THR B C 1
ATOM 3691 O O . THR B 1 180 ? 46.308 -23.338 3.761 1.00 33.50 180 THR B O 1
ATOM 3695 N N . ALA B 1 181 ? 45.824 -24.800 5.401 1.00 31.29 181 ALA B N 1
ATOM 3696 C CA . ALA B 1 181 ? 44.386 -24.740 5.149 1.00 35.82 181 ALA B CA 1
ATOM 3697 C C . ALA B 1 181 ? 43.811 -23.336 5.357 1.00 29.56 181 ALA B C 1
ATOM 3698 O O . ALA B 1 181 ? 43.083 -22.823 4.501 1.00 27.33 181 ALA B O 1
ATOM 3700 N N . LEU B 1 182 ? 44.126 -22.714 6.491 1.00 29.10 182 LEU B N 1
ATOM 3701 C CA . LEU B 1 182 ? 43.578 -21.386 6.792 1.00 26.26 182 LEU B CA 1
ATOM 3702 C C . LEU B 1 182 ? 44.114 -20.358 5.799 1.00 28.95 182 LEU B C 1
ATOM 3703 O O . LEU B 1 182 ? 43.363 -19.537 5.273 1.00 30.23 182 LEU B O 1
ATOM 3708 N N . ALA B 1 183 ? 45.416 -20.430 5.535 1.00 32.81 183 ALA B N 1
ATOM 3709 C CA . ALA B 1 183 ? 46.080 -19.487 4.641 1.00 33.83 183 ALA B CA 1
ATOM 3710 C C . ALA B 1 183 ? 45.545 -19.565 3.214 1.00 32.76 183 ALA B C 1
ATOM 3711 O O . ALA B 1 183 ? 45.297 -18.541 2.574 1.00 34.62 183 ALA B O 1
ATOM 3713 N N . ARG B 1 184 ? 45.399 -20.787 2.713 1.00 36.23 184 ARG B N 1
ATOM 3714 C CA . ARG B 1 184 ? 44.909 -21.022 1.356 1.00 33.60 184 ARG B CA 1
ATOM 3715 C C . ARG B 1 184 ? 43.473 -20.528 1.175 1.00 28.49 184 ARG B C 1
ATOM 3716 O O . ARG B 1 184 ? 43.150 -19.871 0.181 1.00 28.84 184 ARG B O 1
ATOM 3724 N N . TRP B 1 185 ? 42.612 -20.828 2.141 1.00 23.07 185 TRP B N 1
ATOM 3725 C CA . TRP B 1 185 ? 41.224 -20.388 2.077 1.00 21.25 185 TRP B CA 1
ATOM 3726 C C . TRP B 1 185 ? 41.135 -18.867 2.219 1.00 20.33 185 TRP B C 1
ATOM 3727 O O . TRP B 1 185 ? 40.346 -18.215 1.532 1.00 22.07 185 TRP B O 1
ATOM 3738 N N . ARG B 1 186 ? 41.958 -18.299 3.094 1.00 26.04 186 ARG B N 1
ATOM 3739 C CA . ARG B 1 186 ? 41.929 -16.852 3.311 1.00 23.84 186 ARG B CA 1
ATOM 3740 C C . ARG B 1 186 ? 42.327 -16.103 2.040 1.00 22.76 186 ARG B C 1
ATOM 3741 O O . ARG B 1 186 ? 41.669 -15.145 1.653 1.00 22.71 186 ARG B O 1
ATOM 3749 N N . ALA B 1 187 ? 43.396 -16.552 1.387 1.00 25.06 187 ALA B N 1
ATOM 3750 C CA . ALA B 1 187 ? 43.834 -15.932 0.138 1.00 24.76 187 ALA B CA 1
ATOM 3751 C C . ALA B 1 187 ? 42.709 -15.974 -0.904 1.00 25.38 187 ALA B C 1
ATOM 3752 O O . ALA B 1 187 ? 42.431 -14.981 -1.574 1.00 26.36 187 ALA B O 1
ATOM 3754 N N . ALA B 1 188 ? 42.063 -17.124 -1.040 1.00 25.18 188 ALA B N 1
ATOM 3755 C CA . ALA B 1 188 ? 40.942 -17.248 -1.967 1.00 20.40 188 ALA B CA 1
ATOM 3756 C C . ALA B 1 188 ? 39.776 -16.347 -1.570 1.00 20.04 188 ALA B C 1
ATOM 3757 O O . ALA B 1 188 ? 39.137 -15.743 -2.426 1.00 20.22 188 ALA B O 1
ATOM 3759 N N . LEU B 1 189 ? 39.487 -16.268 -0.277 1.00 23.52 189 LEU B N 1
ATOM 3760 C CA . LEU B 1 189 ? 38.385 -15.441 0.196 1.00 18.78 189 LEU B CA 1
ATOM 3761 C C . LEU B 1 189 ? 38.624 -13.968 -0.134 1.00 24.28 189 LEU B C 1
ATOM 3762 O O . LEU B 1 189 ? 37.704 -13.247 -0.545 1.00 21.41 189 LEU B O 1
ATOM 3767 N N . ARG B 1 190 ? 39.859 -13.513 0.044 1.00 27.31 190 ARG B N 1
ATOM 3768 C CA . ARG B 1 190 ? 40.162 -12.105 -0.179 1.00 23.36 190 ARG B CA 1
ATOM 3769 C C . ARG B 1 190 ? 40.040 -11.708 -1.650 1.00 20.81 190 ARG B C 1
ATOM 3770 O O . ARG B 1 190 ? 39.635 -10.583 -1.954 1.00 24.31 190 ARG B O 1
ATOM 3778 N N . GLU B 1 191 ? 40.371 -12.627 -2.559 1.00 24.00 191 GLU B N 1
ATOM 3779 C CA . GLU B 1 191 ? 40.251 -12.340 -3.984 1.00 23.75 191 GLU B CA 1
ATOM 3780 C C . GLU B 1 191 ? 38.782 -12.179 -4.348 1.00 20.54 191 GLU B C 1
ATOM 3781 O O . GLU B 1 191 ? 38.427 -11.309 -5.151 1.00 25.29 191 GLU B O 1
ATOM 3787 N N . LEU B 1 192 ? 37.924 -12.999 -3.740 1.00 21.52 192 LEU B N 1
ATOM 3788 C CA . LEU B 1 192 ? 36.492 -12.899 -3.997 1.00 18.94 192 LEU B CA 1
ATOM 3789 C C . LEU B 1 192 ? 35.917 -11.639 -3.372 1.00 17.62 192 LEU B C 1
ATOM 3790 O O . LEU B 1 192 ? 35.155 -10.909 -4.017 1.00 21.97 192 LEU B O 1
ATOM 3795 N N . ALA B 1 193 ? 36.291 -11.371 -2.119 1.00 21.94 193 ALA B N 1
ATOM 3796 C CA . ALA B 1 193 ? 35.776 -10.217 -1.381 1.00 22.07 193 ALA B CA 1
ATOM 3797 C C . ALA B 1 193 ? 36.188 -8.874 -1.988 1.00 16.06 193 ALA B C 1
ATOM 3798 O O . ALA B 1 193 ? 35.589 -7.848 -1.683 1.00 20.09 193 ALA B O 1
ATOM 3800 N N . ALA B 1 194 ? 37.214 -8.875 -2.837 1.00 17.77 194 ALA B N 1
ATOM 3801 C CA . ALA B 1 194 ? 37.645 -7.634 -3.485 1.00 21.02 194 ALA B CA 1
ATOM 3802 C C . ALA B 1 194 ? 36.575 -7.144 -4.475 1.00 21.80 194 ALA B C 1
ATOM 3803 O O . ALA B 1 194 ? 36.591 -5.980 -4.894 1.00 24.24 194 ALA B O 1
ATOM 3805 N N . LEU B 1 195 ? 35.666 -8.045 -4.848 1.00 20.77 195 LEU B N 1
ATOM 3806 C CA . LEU B 1 195 ? 34.506 -7.715 -5.677 1.00 20.45 195 LEU B CA 1
ATOM 3807 C C . LEU B 1 195 ? 33.352 -7.183 -4.805 1.00 15.75 195 LEU B C 1
ATOM 3808 O O . LEU B 1 195 ? 32.879 -7.873 -3.896 1.00 19.31 195 LEU B O 1
ATOM 3813 N N . PRO B 1 196 ? 32.881 -5.958 -5.083 1.00 17.60 196 PRO B N 1
ATOM 3814 C CA . PRO B 1 196 ? 31.906 -5.330 -4.178 1.00 16.50 196 PRO B CA 1
ATOM 3815 C C . PRO B 1 196 ? 30.543 -6.019 -4.154 1.00 17.33 196 PRO B C 1
ATOM 3816 O O . PRO B 1 196 ? 29.829 -5.909 -3.156 1.00 20.40 196 PRO B O 1
ATOM 3820 N N . HIS B 1 197 ? 30.193 -6.721 -5.227 1.00 16.80 197 HIS B N 1
ATOM 3821 C CA . HIS B 1 197 ? 28.869 -7.336 -5.314 1.00 17.86 197 HIS B CA 1
ATOM 3822 C C . HIS B 1 197 ? 28.804 -8.692 -4.639 1.00 18.92 197 HIS B C 1
ATOM 3823 O O . HIS B 1 197 ? 27.760 -9.346 -4.667 1.00 19.36 197 HIS B O 1
ATOM 3830 N N . VAL B 1 198 ? 29.914 -9.116 -4.033 1.00 17.48 198 VAL B N 1
ATOM 3831 C CA . VAL B 1 198 ? 29.948 -10.407 -3.351 1.00 18.02 198 VAL B CA 1
ATOM 3832 C C . VAL B 1 198 ? 29.842 -10.175 -1.847 1.00 14.94 198 VAL B C 1
ATOM 3833 O O . VAL B 1 198 ? 30.581 -9.354 -1.277 1.00 16.56 198 VAL B O 1
ATOM 3837 N N . VAL B 1 199 ? 28.907 -10.885 -1.220 1.00 14.14 199 VAL B N 1
ATOM 3838 C CA . VAL B 1 199 ? 28.727 -10.811 0.233 1.00 16.48 199 VAL B CA 1
ATOM 3839 C C . VAL B 1 199 ? 28.894 -12.198 0.827 1.00 14.13 199 VAL B C 1
ATOM 3840 O O . VAL B 1 199 ? 29.013 -13.185 0.093 1.00 16.86 199 VAL B O 1
ATOM 3844 N N . CYS B 1 200 ? 28.927 -12.287 2.150 1.00 14.12 200 CYS B N 1
ATOM 3845 C CA . CYS B 1 200 ? 29.383 -13.526 2.777 1.00 12.86 200 CYS B CA 1
ATOM 3846 C C . CYS B 1 200 ? 28.412 -14.006 3.839 1.00 15.22 200 CYS B C 1
ATOM 3847 O O . CYS B 1 200 ? 28.061 -13.257 4.748 1.00 16.16 200 CYS B O 1
ATOM 3850 N N . LYS B 1 201 ? 27.968 -15.256 3.723 1.00 13.54 201 LYS B N 1
ATOM 3851 C CA . LYS B 1 201 ? 27.185 -15.867 4.797 1.00 14.30 201 LYS B CA 1
ATOM 3852 C C . LYS B 1 201 ? 28.098 -16.428 5.886 1.00 16.98 201 LYS B C 1
ATOM 3853 O O . LYS B 1 201 ? 29.059 -17.148 5.589 1.00 17.62 201 LYS B O 1
ATOM 3859 N N . LEU B 1 202 ? 27.804 -16.078 7.139 1.00 13.31 202 LEU B N 1
ATOM 3860 C CA . LEU B 1 202 ? 28.521 -16.652 8.284 1.00 13.58 202 LEU B CA 1
ATOM 3861 C C . LEU B 1 202 ? 27.581 -17.733 8.818 1.00 14.94 202 LEU B C 1
ATOM 3862 O O . LEU B 1 202 ? 26.688 -17.462 9.623 1.00 16.97 202 LEU B O 1
ATOM 3867 N N . SER B 1 203 ? 27.768 -18.945 8.302 1.00 12.69 203 SER B N 1
ATOM 3868 C CA . SER B 1 203 ? 26.825 -20.057 8.453 1.00 10.31 203 SER B CA 1
ATOM 3869 C C . SER B 1 203 ? 27.595 -21.309 8.088 1.00 12.88 203 SER B C 1
ATOM 3870 O O . SER B 1 203 ? 28.669 -21.220 7.476 1.00 15.55 203 SER B O 1
ATOM 3873 N N . GLY B 1 204 ? 27.100 -22.477 8.487 1.00 13.17 204 GLY B N 1
ATOM 3874 C CA . GLY B 1 204 ? 27.654 -23.717 7.958 1.00 15.48 204 GLY B CA 1
ATOM 3875 C C . GLY B 1 204 ? 29.086 -24.029 8.355 1.00 15.68 204 GLY B C 1
ATOM 3876 O O . GLY B 1 204 ? 29.765 -24.809 7.680 1.00 19.59 204 GLY B O 1
ATOM 3877 N N . LEU B 1 205 ? 29.551 -23.439 9.451 1.00 15.42 205 LEU B N 1
ATOM 3878 C CA . LEU B 1 205 ? 30.935 -23.650 9.869 1.00 15.68 205 LEU B CA 1
ATOM 3879 C C . LEU B 1 205 ? 31.120 -24.866 10.764 1.00 16.33 205 LEU B C 1
ATOM 3880 O O . LEU B 1 205 ? 32.118 -25.587 10.648 1.00 17.24 205 LEU B O 1
ATOM 3885 N N . VAL B 1 206 ? 30.163 -25.095 11.659 1.00 16.92 206 VAL B N 1
ATOM 3886 C CA . VAL B 1 206 ? 30.300 -26.189 12.608 1.00 16.48 206 VAL B CA 1
ATOM 3887 C C . VAL B 1 206 ? 30.407 -27.532 11.901 1.00 19.89 206 VAL B C 1
ATOM 3888 O O . VAL B 1 206 ? 31.059 -28.439 12.393 1.00 19.13 206 VAL B O 1
ATOM 3892 N N . THR B 1 207 ? 29.786 -27.645 10.730 1.00 18.51 207 THR B N 1
ATOM 3893 C CA . THR B 1 207 ? 29.775 -28.919 10.016 1.00 19.34 207 THR B CA 1
ATOM 3894 C C . THR B 1 207 ? 30.985 -29.117 9.102 1.00 18.51 207 THR B C 1
ATOM 3895 O O . THR B 1 207 ? 31.133 -30.166 8.474 1.00 17.52 207 THR B O 1
ATOM 3899 N N . GLU B 1 208 ? 31.863 -28.119 9.031 1.00 17.74 208 GLU B N 1
ATOM 3900 C CA . GLU B 1 208 ? 33.120 -28.304 8.304 1.00 21.13 208 GLU B CA 1
ATOM 3901 C C . GLU B 1 208 ? 34.205 -28.813 9.247 1.00 21.20 208 GLU B C 1
ATOM 3902 O O . GLU B 1 208 ? 35.214 -29.362 8.815 1.00 23.84 208 GLU B O 1
ATOM 3908 N N . ALA B 1 209 ? 33.970 -28.655 10.547 1.00 22.33 209 ALA B N 1
ATOM 3909 C CA . ALA B 1 209 ? 34.806 -29.312 11.549 1.00 26.39 209 ALA B CA 1
ATOM 3910 C C . ALA B 1 209 ? 34.502 -30.811 11.543 1.00 24.80 209 ALA B C 1
ATOM 3911 O O . ALA B 1 209 ? 33.525 -31.242 10.924 1.00 26.02 209 ALA B O 1
ATOM 3913 N N . ASP B 1 210 ? 35.321 -31.599 12.236 1.00 22.71 210 ASP B N 1
ATOM 3914 C CA . ASP B 1 210 ? 35.106 -33.048 12.302 1.00 25.02 210 ASP B CA 1
ATOM 3915 C C . ASP B 1 210 ? 33.954 -33.370 13.257 1.00 26.44 210 ASP B C 1
ATOM 3916 O O . ASP B 1 210 ? 34.170 -33.823 14.382 1.00 31.01 210 ASP B O 1
ATOM 3921 N N . TRP B 1 211 ? 32.727 -33.156 12.796 1.00 24.95 211 TRP B N 1
ATOM 3922 C CA . TRP B 1 211 ? 31.560 -33.365 13.647 1.00 26.23 211 TRP B CA 1
ATOM 3923 C C . TRP B 1 211 ? 31.308 -34.837 13.982 1.00 24.92 211 TRP B C 1
ATOM 3924 O O . TRP B 1 211 ? 30.666 -35.143 14.990 1.00 30.02 211 TRP B O 1
ATOM 3935 N N . ARG B 1 212 ? 31.803 -35.748 13.149 1.00 26.44 212 ARG B N 1
ATOM 3936 C CA . ARG B 1 212 ? 31.642 -37.171 13.430 1.00 28.34 212 ARG B CA 1
ATOM 3937 C C . ARG B 1 212 ? 32.348 -37.554 14.726 1.00 31.97 212 ARG B C 1
ATOM 3938 O O . ARG B 1 212 ? 31.837 -38.359 15.501 1.00 36.06 212 ARG B O 1
ATOM 3946 N N . ARG B 1 213 ? 33.512 -36.961 14.969 1.00 30.99 213 ARG B N 1
ATOM 3947 C CA . ARG B 1 213 ? 34.221 -37.179 16.224 1.00 35.56 213 ARG B CA 1
ATOM 3948 C C . ARG B 1 213 ? 33.632 -36.319 17.335 1.00 39.39 213 ARG B C 1
ATOM 3949 O O . ARG B 1 213 ? 33.633 -36.707 18.505 1.00 43.82 213 ARG B O 1
ATOM 3957 N N . GLY B 1 214 ? 33.133 -35.147 16.960 1.00 34.00 214 GLY B N 1
ATOM 3958 C CA . GLY B 1 214 ? 32.534 -34.229 17.916 1.00 33.25 214 GLY B CA 1
ATOM 3959 C C . GLY B 1 214 ? 33.307 -32.927 18.008 1.00 31.69 214 GLY B C 1
ATOM 3960 O O . GLY B 1 214 ? 34.540 -32.931 18.062 1.00 33.33 214 GLY B O 1
ATOM 3961 N N . LEU B 1 215 ? 32.584 -31.811 18.023 1.00 32.20 215 LEU B N 1
ATOM 3962 C CA . LEU B 1 215 ? 33.214 -30.499 18.116 1.00 34.19 215 LEU B CA 1
ATOM 3963 C C . LEU B 1 215 ? 33.966 -30.353 19.430 1.00 34.66 215 LEU B C 1
ATOM 3964 O O . LEU B 1 215 ? 33.494 -30.792 20.476 1.00 35.64 215 LEU B O 1
ATOM 3969 N N . ARG B 1 216 ? 35.149 -29.752 19.367 1.00 40.12 216 ARG B N 1
ATOM 3970 C CA . ARG B 1 216 ? 35.963 -29.538 20.558 1.00 41.15 216 ARG B CA 1
ATOM 3971 C C . ARG B 1 216 ? 36.321 -28.063 20.664 1.00 37.93 216 ARG B C 1
ATOM 3972 O O . ARG B 1 216 ? 36.018 -27.293 19.757 1.00 38.50 216 ARG B O 1
ATOM 3980 N N . ALA B 1 217 ? 36.949 -27.675 21.771 1.00 39.92 217 ALA B N 1
ATOM 3981 C CA . ALA B 1 217 ? 37.314 -26.282 22.001 1.00 38.77 217 ALA B CA 1
ATOM 3982 C C . ALA B 1 217 ? 38.140 -25.750 20.843 1.00 29.31 217 ALA B C 1
ATOM 3983 O O . ALA B 1 217 ? 37.923 -24.636 20.380 1.00 34.41 217 ALA B O 1
ATOM 3985 N N . SER B 1 218 ? 39.092 -26.561 20.393 1.00 32.11 218 SER B N 1
ATOM 3986 C CA . SER B 1 218 ? 39.970 -26.208 19.285 1.00 35.31 218 SER B CA 1
ATOM 3987 C C . SER B 1 218 ? 39.193 -25.831 18.024 1.00 28.63 218 SER B C 1
ATOM 3988 O O . SER B 1 218 ? 39.622 -24.963 17.254 1.00 33.91 218 SER B O 1
ATOM 3991 N N . ASP B 1 219 ? 38.058 -26.488 17.812 1.00 29.90 219 ASP B N 1
ATOM 3992 C CA . ASP B 1 219 ? 37.229 -26.209 16.645 1.00 27.59 219 ASP B CA 1
ATOM 3993 C C . ASP B 1 219 ? 36.558 -24.847 16.744 1.00 28.40 219 ASP B C 1
ATOM 3994 O O . ASP B 1 219 ? 36.445 -24.129 15.750 1.00 24.28 219 ASP B O 1
ATOM 3999 N N . LEU B 1 220 ? 36.102 -24.494 17.941 1.00 29.78 220 LEU B N 1
ATOM 4000 C CA . LEU B 1 220 ? 35.443 -23.209 18.124 1.00 30.92 220 LEU B CA 1
ATOM 4001 C C . LEU B 1 220 ? 36.456 -22.092 17.905 1.00 26.47 220 LEU B C 1
ATOM 4002 O O . LEU B 1 220 ? 36.126 -21.060 17.324 1.00 29.03 220 LEU B O 1
ATOM 4007 N N . ARG B 1 221 ? 37.688 -22.319 18.362 1.00 26.89 221 ARG B N 1
ATOM 4008 C CA . ARG B 1 221 ? 38.777 -21.369 18.151 1.00 28.94 221 ARG B CA 1
ATOM 4009 C C . ARG B 1 221 ? 39.062 -21.168 16.659 1.00 34.83 221 ARG B C 1
ATOM 4010 O O . ARG B 1 221 ? 39.152 -20.031 16.181 1.00 29.46 221 ARG B O 1
ATOM 4018 N N . HIS B 1 222 ? 39.194 -22.270 15.924 1.00 34.84 222 HIS B N 1
ATOM 4019 C CA . HIS B 1 222 ? 39.452 -22.208 14.485 1.00 27.97 222 HIS B CA 1
ATOM 4020 C C . HIS B 1 222 ? 38.326 -21.505 13.737 1.00 27.89 222 HIS B C 1
ATOM 4021 O O . HIS B 1 222 ? 38.566 -20.815 12.740 1.00 24.17 222 HIS B O 1
ATOM 4028 N N . ILE B 1 223 ? 37.099 -21.689 14.218 1.00 23.08 223 ILE B N 1
ATOM 4029 C CA . ILE B 1 223 ? 35.940 -21.037 13.617 1.00 24.97 223 ILE B CA 1
ATOM 4030 C C . ILE B 1 223 ? 36.049 -19.524 13.783 1.00 22.37 223 ILE B C 1
ATOM 4031 O O . ILE B 1 223 ? 35.800 -18.768 12.837 1.00 23.09 223 ILE B O 1
ATOM 4036 N N . GLU B 1 224 ? 36.443 -19.086 14.977 1.00 24.84 224 GLU B N 1
ATOM 4037 C CA . GLU B 1 224 ? 36.647 -17.666 15.214 1.00 23.29 224 GLU B CA 1
ATOM 4038 C C . GLU B 1 224 ? 37.739 -17.110 14.306 1.00 23.83 224 GLU B C 1
ATOM 4039 O O . GLU B 1 224 ? 37.631 -15.976 13.827 1.00 25.86 224 GLU B O 1
ATOM 4045 N N . GLN B 1 225 ? 38.768 -17.915 14.038 1.00 22.76 225 GLN B N 1
ATOM 4046 C CA . GLN B 1 225 ? 39.817 -17.522 13.100 1.00 24.27 225 GLN B CA 1
ATOM 4047 C C . GLN B 1 225 ? 39.226 -17.227 11.725 1.00 22.02 225 GLN B C 1
ATOM 4048 O O . GLN B 1 225 ? 39.625 -16.268 11.062 1.00 23.92 225 GLN B O 1
ATOM 4054 N N . CYS B 1 226 ? 38.283 -18.059 11.297 1.00 22.86 226 CYS B N 1
ATOM 4055 C CA . CYS B 1 226 ? 37.627 -17.887 10.005 1.00 20.29 226 CYS B CA 1
ATOM 4056 C C . CYS B 1 226 ? 36.664 -16.710 10.018 1.00 20.21 226 CYS B C 1
ATOM 4057 O O . CYS B 1 226 ? 36.591 -15.958 9.054 1.00 21.24 226 CYS B O 1
ATOM 4060 N N . LEU B 1 227 ? 35.933 -16.541 11.116 1.00 22.96 227 LEU B N 1
ATOM 4061 C CA . LEU B 1 227 ? 35.048 -15.395 11.231 1.00 20.82 227 LEU B CA 1
ATOM 4062 C C . LEU B 1 227 ? 35.873 -14.111 11.163 1.00 17.00 227 LEU B C 1
ATOM 4063 O O . LEU B 1 227 ? 35.494 -13.170 10.459 1.00 22.41 227 LEU B O 1
ATOM 4068 N N . ASP B 1 228 ? 37.011 -14.085 11.866 1.00 21.31 228 ASP B N 1
ATOM 4069 C CA . ASP B 1 228 ? 37.946 -12.962 11.806 1.00 21.62 228 ASP B CA 1
ATOM 4070 C C . ASP B 1 228 ? 38.410 -12.685 10.375 1.00 23.18 228 ASP B C 1
ATOM 4071 O O . ASP B 1 228 ? 38.450 -11.535 9.938 1.00 24.04 228 ASP B O 1
ATOM 4076 N N . ALA B 1 229 ? 38.772 -13.743 9.658 1.00 22.05 229 ALA B N 1
ATOM 4077 C CA . ALA B 1 229 ? 39.212 -13.612 8.267 1.00 27.77 229 ALA B CA 1
ATOM 4078 C C . ALA B 1 229 ? 38.116 -13.062 7.354 1.00 24.97 229 ALA B C 1
ATOM 4079 O O . ALA B 1 229 ? 38.386 -12.224 6.486 1.00 23.16 229 ALA B O 1
ATOM 4081 N N . ALA B 1 230 ? 36.894 -13.559 7.531 1.00 21.81 230 ALA B N 1
ATOM 4082 C CA . ALA B 1 230 ? 35.749 -13.061 6.772 1.00 19.46 230 ALA B CA 1
ATOM 4083 C C . ALA B 1 230 ? 35.514 -11.571 7.031 1.00 20.04 230 ALA B C 1
ATOM 4084 O O . ALA B 1 230 ? 35.307 -10.799 6.087 1.00 21.87 230 ALA B O 1
ATOM 4086 N N . LEU B 1 231 ? 35.570 -11.160 8.301 1.00 20.71 231 LEU B N 1
ATOM 4087 C CA . LEU B 1 231 ? 35.426 -9.751 8.651 1.00 23.51 231 LEU B CA 1
ATOM 4088 C C . LEU B 1 231 ? 36.505 -8.883 7.990 1.00 24.23 231 LEU B C 1
ATOM 4089 O O . LEU B 1 231 ? 36.206 -7.817 7.442 1.00 23.16 231 LEU B O 1
ATOM 4094 N N . ASP B 1 232 ? 37.751 -9.344 8.032 1.00 24.36 232 ASP B N 1
ATOM 4095 C CA . ASP B 1 232 ? 38.865 -8.606 7.421 1.00 33.37 232 ASP B CA 1
ATOM 4096 C C . ASP B 1 232 ? 38.685 -8.432 5.910 1.00 31.12 232 ASP B C 1
ATOM 4097 O O . ASP B 1 232 ? 38.916 -7.352 5.359 1.00 34.46 232 ASP B O 1
ATOM 4102 N N . ALA B 1 233 ? 38.266 -9.507 5.253 1.00 26.33 233 ALA B N 1
ATOM 4103 C CA . ALA B 1 233 ? 38.112 -9.514 3.799 1.00 28.09 233 ALA B CA 1
ATOM 4104 C C . ALA B 1 233 ? 36.890 -8.710 3.362 1.00 28.02 233 ALA B C 1
ATOM 4105 O O . ALA B 1 233 ? 36.988 -7.832 2.497 1.00 31.26 233 ALA B O 1
ATOM 4107 N N . PHE B 1 234 ? 35.741 -9.008 3.970 1.00 21.10 234 PHE B N 1
ATOM 4108 C CA . PHE B 1 234 ? 34.470 -8.448 3.512 1.00 23.11 234 PHE B CA 1
ATOM 4109 C C . PHE B 1 234 ? 34.112 -7.125 4.154 1.00 19.62 234 PHE B C 1
ATOM 4110 O O . PHE B 1 234 ? 33.393 -6.319 3.563 1.00 22.14 234 PHE B O 1
ATOM 4118 N N . GLY B 1 235 ? 34.624 -6.894 5.357 1.00 22.62 235 GLY B N 1
ATOM 4119 C CA . GLY B 1 235 ? 34.185 -5.752 6.138 1.00 22.19 235 GLY B CA 1
ATOM 4120 C C . GLY B 1 235 ? 32.838 -6.051 6.771 1.00 22.12 235 GLY B C 1
ATOM 4121 O O . GLY B 1 235 ? 32.107 -6.924 6.314 1.00 19.26 235 GLY B O 1
ATOM 4122 N N . PRO B 1 236 ? 32.494 -5.308 7.829 1.00 20.09 236 PRO B N 1
ATOM 4123 C CA . PRO B 1 236 ? 31.319 -5.610 8.649 1.00 21.90 236 PRO B CA 1
ATOM 4124 C C . PRO B 1 236 ? 29.976 -5.432 7.933 1.00 25.29 236 PRO B C 1
ATOM 4125 O O . PRO B 1 236 ? 28.976 -5.942 8.434 1.00 30.41 236 PRO B O 1
ATOM 4129 N N . GLN B 1 237 ? 29.946 -4.762 6.779 1.00 19.22 237 GLN B N 1
ATOM 4130 C CA . GLN B 1 237 ? 28.671 -4.510 6.097 1.00 18.08 237 GLN B CA 1
ATOM 4131 C C . GLN B 1 237 ? 28.307 -5.573 5.056 1.00 17.30 237 GLN B C 1
ATOM 4132 O O . GLN B 1 237 ? 27.258 -5.488 4.406 1.00 18.39 237 GLN B O 1
ATOM 4138 N N . ARG B 1 238 ? 29.155 -6.585 4.903 1.00 14.41 238 ARG B N 1
ATOM 4139 C CA . ARG B 1 238 ? 28.874 -7.660 3.948 1.00 12.69 238 ARG B CA 1
ATOM 4140 C C . ARG B 1 238 ? 28.845 -9.050 4.598 1.00 15.56 238 ARG B C 1
ATOM 4141 O O . ARG B 1 238 ? 29.189 -10.045 3.969 1.00 17.62 238 ARG B O 1
ATOM 4149 N N . LEU B 1 239 ? 28.429 -9.107 5.859 1.00 15.82 239 LEU B N 1
ATOM 4150 C CA . LEU B 1 239 ? 28.361 -10.371 6.587 1.00 12.96 239 LEU B CA 1
ATOM 4151 C C . LEU B 1 239 ? 26.924 -10.596 7.017 1.00 15.56 239 LEU B C 1
ATOM 4152 O O . LEU B 1 239 ? 26.277 -9.683 7.546 1.00 15.76 239 LEU B O 1
ATOM 4157 N N . MET B 1 240 ? 26.408 -11.799 6.792 1.00 16.51 240 MET B N 1
ATOM 4158 C CA . MET B 1 240 ? 25.056 -12.114 7.252 1.00 13.31 240 MET B CA 1
ATOM 4159 C C . MET B 1 240 ? 25.015 -13.439 7.979 1.00 12.60 240 MET B C 1
ATOM 4160 O O . MET B 1 240 ? 25.589 -14.427 7.526 1.00 15.59 240 MET B O 1
ATOM 4165 N N . PHE B 1 241 ? 24.341 -13.459 9.123 1.00 12.74 241 PHE B N 1
ATOM 4166 C CA . PHE B 1 241 ? 24.201 -14.693 9.872 1.00 9.79 241 PHE B CA 1
ATOM 4167 C C . PHE B 1 241 ? 23.262 -15.637 9.143 1.00 10.86 241 PHE B C 1
ATOM 4168 O O . PHE B 1 241 ? 22.239 -15.204 8.608 1.00 12.44 241 PHE B O 1
ATOM 4176 N N . GLY B 1 242 ? 23.592 -16.925 9.152 1.00 10.48 242 GLY B N 1
ATOM 4177 C CA . GLY B 1 242 ? 22.634 -17.966 8.800 1.00 12.57 242 GLY B CA 1
ATOM 4178 C C . GLY B 1 242 ? 22.877 -19.188 9.673 1.00 13.19 242 GLY B C 1
ATOM 4179 O O . GLY B 1 242 ? 23.998 -19.436 10.101 1.00 13.69 242 GLY B O 1
ATOM 4180 N N . SER B 1 243 ? 21.827 -19.958 9.944 1.00 12.30 243 SER B N 1
ATOM 4181 C CA . SER B 1 243 ? 21.976 -21.110 10.818 1.00 12.65 243 SER B CA 1
ATOM 4182 C C . SER B 1 243 ? 22.441 -22.358 10.086 1.00 11.56 243 SER B C 1
ATOM 4183 O O . SER B 1 243 ? 23.129 -23.199 10.671 1.00 12.67 243 SER B O 1
ATOM 4186 N N . ASP B 1 244 ? 22.043 -22.481 8.819 1.00 10.06 244 ASP B N 1
ATOM 4187 C CA . ASP B 1 244 ? 22.185 -23.727 8.052 1.00 10.82 244 ASP B CA 1
ATOM 4188 C C . ASP B 1 244 ? 21.464 -24.890 8.751 1.00 12.69 244 ASP B C 1
ATOM 4189 O O . ASP B 1 244 ? 21.821 -26.048 8.560 1.00 13.49 244 ASP B O 1
ATOM 4194 N N . TRP B 1 245 ? 20.428 -24.585 9.523 1.00 12.40 245 TRP B N 1
ATOM 4195 C CA . TRP B 1 245 ? 19.522 -25.619 10.037 1.00 11.61 245 TRP B CA 1
ATOM 4196 C C . TRP B 1 245 ? 18.717 -26.195 8.869 1.00 15.07 245 TRP B C 1
ATOM 4197 O O . TRP B 1 245 ? 18.383 -25.475 7.932 1.00 13.75 245 TRP B O 1
ATOM 4208 N N . PRO B 1 246 ? 18.407 -27.502 8.906 1.00 13.41 246 PRO B N 1
ATOM 4209 C CA . PRO B 1 246 ? 18.772 -28.445 9.962 1.00 12.07 246 PRO B CA 1
ATOM 4210 C C . PRO B 1 246 ? 20.121 -29.117 9.792 1.00 11.13 246 PRO B C 1
ATOM 4211 O O . PRO B 1 246 ? 20.423 -29.949 10.627 1.00 15.83 246 PRO B O 1
ATOM 4215 N N . VAL B 1 247 ? 20.876 -28.812 8.738 1.00 12.06 247 VAL B N 1
ATOM 4216 C CA . VAL B 1 247 ? 22.151 -29.486 8.486 1.00 14.20 247 VAL B CA 1
ATOM 4217 C C . VAL B 1 247 ? 23.102 -29.302 9.670 1.00 14.84 247 VAL B C 1
ATOM 4218 O O . VAL B 1 247 ? 23.854 -30.223 10.047 1.00 14.73 247 VAL B O 1
ATOM 4222 N N . CYS B 1 248 ? 23.034 -28.129 10.278 1.00 15.13 248 CYS B N 1
ATOM 4223 C CA . CYS B 1 248 ? 23.877 -27.806 11.427 1.00 14.32 248 CYS B CA 1
ATOM 4224 C C . CYS B 1 248 ? 23.739 -28.805 12.561 1.00 14.80 248 CYS B C 1
ATOM 4225 O O . CYS B 1 248 ? 24.681 -28.996 13.317 1.00 16.33 248 CYS B O 1
ATOM 4228 N N . LEU B 1 249 ? 22.569 -29.435 12.674 1.00 12.93 249 LEU B N 1
ATOM 4229 C CA . LEU B 1 249 ? 22.303 -30.407 13.750 1.00 15.57 249 LEU B CA 1
ATOM 4230 C C . LEU B 1 249 ? 23.222 -31.633 13.773 1.00 16.38 249 LEU B C 1
ATOM 4231 O O . LEU B 1 249 ? 23.262 -32.361 14.765 1.00 17.68 249 LEU B O 1
ATOM 4236 N N . LEU B 1 250 ? 23.972 -31.854 12.702 1.00 18.15 250 LEU B N 1
ATOM 4237 C CA . LEU B 1 250 ? 25.005 -32.891 12.696 1.00 17.98 250 LEU B CA 1
ATOM 4238 C C . LEU B 1 250 ? 26.089 -32.558 13.723 1.00 17.58 250 LEU B C 1
ATOM 4239 O O . LEU B 1 250 ? 26.740 -33.453 14.268 1.00 19.05 250 LEU B O 1
ATOM 4244 N N . ALA B 1 251 ? 26.265 -31.264 13.988 1.00 17.53 251 ALA B N 1
ATOM 4245 C CA . ALA B 1 251 ? 27.386 -30.797 14.804 1.00 14.74 251 ALA B CA 1
ATOM 4246 C C . ALA B 1 251 ? 26.955 -30.053 16.073 1.00 17.86 251 ALA B C 1
ATOM 4247 O O . ALA B 1 251 ? 27.662 -30.091 17.088 1.00 20.59 251 ALA B O 1
ATOM 4249 N N . ALA B 1 252 ? 25.818 -29.365 16.014 1.00 17.15 252 ALA B N 1
ATOM 4250 C CA . ALA B 1 252 ? 25.436 -28.454 17.091 1.00 18.17 252 ALA B CA 1
ATOM 4251 C C . ALA B 1 252 ? 23.975 -28.061 17.012 1.00 19.69 252 ALA B C 1
ATOM 4252 O O . ALA B 1 252 ? 23.343 -28.162 15.956 1.00 16.95 252 ALA B O 1
ATOM 4254 N N . SER B 1 253 ? 23.450 -27.570 18.127 1.00 17.31 253 SER B N 1
ATOM 4255 C CA . SER B 1 253 ? 22.068 -27.124 18.164 1.00 18.74 253 SER B CA 1
ATOM 4256 C C . SER B 1 253 ? 21.928 -25.766 17.506 1.00 17.82 253 SER B C 1
ATOM 4257 O O . SER B 1 253 ? 22.920 -25.055 17.292 1.00 20.11 253 SER B O 1
ATOM 4260 N N . TYR B 1 254 ? 20.694 -25.396 17.179 1.00 15.51 254 TYR B N 1
ATOM 4261 C CA . TYR B 1 254 ? 20.402 -24.054 16.671 1.00 15.29 254 TYR B CA 1
ATOM 4262 C C . TYR B 1 254 ? 20.932 -22.983 17.629 1.00 13.46 254 TYR B C 1
ATOM 4263 O O . TYR B 1 254 ? 21.537 -21.994 17.200 1.00 15.06 254 TYR B O 1
ATOM 4272 N N . ASP B 1 255 ? 20.721 -23.188 18.928 1.00 17.27 255 ASP B N 1
ATOM 4273 C CA . ASP B 1 255 ? 21.177 -22.238 19.936 1.00 16.28 255 ASP B CA 1
ATOM 4274 C C . ASP B 1 255 ? 22.698 -22.121 19.932 1.00 17.58 255 ASP B C 1
ATOM 4275 O O . ASP B 1 255 ? 23.241 -21.020 20.031 1.00 20.41 255 ASP B O 1
ATOM 4280 N N . GLU B 1 256 ? 23.381 -23.258 19.833 1.00 16.46 256 GLU B N 1
ATOM 4281 C CA . GLU B 1 256 ? 24.849 -23.250 19.826 1.00 20.47 256 GLU B CA 1
ATOM 4282 C C . GLU B 1 256 ? 25.413 -22.527 18.605 1.00 18.39 256 GLU B C 1
ATOM 4283 O O . GLU B 1 256 ? 26.367 -21.751 18.720 1.00 19.26 256 GLU B O 1
ATOM 4289 N N . VAL B 1 257 ? 24.822 -22.786 17.441 1.00 15.92 257 VAL B N 1
ATOM 4290 C CA . VAL B 1 257 ? 25.232 -22.128 16.205 1.00 16.10 257 VAL B CA 1
ATOM 4291 C C . VAL B 1 257 ? 25.098 -20.609 16.316 1.00 18.45 257 VAL B C 1
ATOM 4292 O O . VAL B 1 257 ? 26.015 -19.859 15.967 1.00 18.90 257 VAL B O 1
ATOM 4296 N N . ALA B 1 258 ? 23.958 -20.152 16.823 1.00 14.43 258 ALA B N 1
ATOM 4297 C CA . ALA B 1 258 ? 23.720 -18.719 16.926 1.00 14.18 258 ALA B CA 1
ATOM 4298 C C . ALA B 1 258 ? 24.654 -18.086 17.965 1.00 17.32 258 ALA B C 1
ATOM 4299 O O . ALA B 1 258 ? 25.246 -17.028 17.718 1.00 19.00 258 ALA B O 1
ATOM 4301 N N . SER B 1 259 ? 24.796 -18.744 19.113 1.00 19.66 259 SER B N 1
ATOM 4302 C CA . SER B 1 259 ? 25.609 -18.212 20.209 1.00 22.11 259 SER B CA 1
ATOM 4303 C C . SER B 1 259 ? 27.080 -18.058 19.833 1.00 22.19 259 SER B C 1
ATOM 4304 O O . SER B 1 259 ? 27.749 -17.106 20.251 1.00 24.22 259 SER B O 1
ATOM 4307 N N . LEU B 1 260 ? 27.587 -19.018 19.070 1.00 18.70 260 LEU B N 1
ATOM 4308 C CA . LEU B 1 260 ? 28.954 -18.962 18.567 1.00 22.82 260 LEU B CA 1
ATOM 4309 C C . LEU B 1 260 ? 29.194 -17.641 17.834 1.00 23.07 260 LEU B C 1
ATOM 4310 O O . LEU B 1 260 ? 30.176 -16.936 18.101 1.00 20.90 260 LEU B O 1
ATOM 4315 N N . VAL B 1 261 ? 28.290 -17.300 16.922 1.00 18.83 261 VAL B N 1
ATOM 4316 C CA . VAL B 1 261 ? 28.416 -16.059 16.157 1.00 17.33 261 VAL B CA 1
ATOM 4317 C C . VAL B 1 261 ? 28.164 -14.834 17.025 1.00 20.69 261 VAL B C 1
ATOM 4318 O O . VAL B 1 261 ? 28.847 -13.808 16.886 1.00 18.80 261 VAL B O 1
ATOM 4322 N N . GLU B 1 262 ? 27.204 -14.939 17.937 1.00 19.27 262 GLU B N 1
ATOM 4323 C CA . GLU B 1 262 ? 26.907 -13.820 18.827 1.00 24.05 262 GLU B CA 1
ATOM 4324 C C . GLU B 1 262 ? 28.096 -13.442 19.730 1.00 23.35 262 GLU B C 1
ATOM 4325 O O . GLU B 1 262 ? 28.403 -12.258 19.893 1.00 24.85 262 GLU B O 1
ATOM 4331 N N . ARG B 1 263 ? 28.774 -14.432 20.306 1.00 17.81 263 ARG B N 1
ATOM 4332 C CA . ARG B 1 263 ? 29.921 -14.145 21.164 1.00 19.16 263 ARG B CA 1
ATOM 4333 C C . ARG B 1 263 ? 31.076 -13.538 20.374 1.00 22.91 263 ARG B C 1
ATOM 4334 O O . ARG B 1 263 ? 31.779 -12.651 20.865 1.00 21.35 263 ARG B O 1
ATOM 4342 N N . TRP B 1 264 ? 31.291 -14.035 19.158 1.00 21.41 264 TRP B N 1
ATOM 4343 C CA . TRP B 1 264 ? 32.362 -13.514 18.306 1.00 24.40 264 TRP B CA 1
ATOM 4344 C C . TRP B 1 264 ? 32.086 -12.061 17.937 1.00 22.98 264 TRP B C 1
ATOM 4345 O O . TRP B 1 264 ? 32.976 -11.214 18.016 1.00 21.67 264 TRP B O 1
ATOM 4356 N N . ALA B 1 265 ? 30.844 -11.780 17.549 1.00 22.41 265 ALA B N 1
ATOM 4357 C CA . ALA B 1 265 ? 30.474 -10.453 17.062 1.00 22.45 265 ALA B CA 1
ATOM 4358 C C . ALA B 1 265 ? 30.574 -9.380 18.146 1.00 22.58 265 ALA B C 1
ATOM 4359 O O . ALA B 1 265 ? 30.917 -8.239 17.858 1.00 22.11 265 ALA B O 1
ATOM 4361 N N . GLU B 1 266 ? 30.273 -9.733 19.390 1.00 21.11 266 GLU B N 1
ATOM 4362 C CA . GLU B 1 266 ? 30.363 -8.740 20.468 1.00 23.04 266 GLU B CA 1
ATOM 4363 C C . GLU B 1 266 ? 31.764 -8.162 20.600 1.00 31.86 266 GLU B C 1
ATOM 4364 O O . GLU B 1 266 ? 31.944 -6.986 20.926 1.00 30.23 266 GLU B O 1
ATOM 4370 N N . SER B 1 267 ? 32.754 -9.014 20.365 1.00 30.57 267 SER B N 1
ATOM 4371 C CA . SER B 1 267 ? 34.152 -8.644 20.489 1.00 33.03 267 SER B CA 1
ATOM 4372 C C . SER B 1 267 ? 34.640 -7.844 19.280 1.00 28.13 267 SER B C 1
ATOM 4373 O O . SER B 1 267 ? 35.444 -6.921 19.419 1.00 31.60 267 SER B O 1
ATOM 4376 N N . ARG B 1 268 ? 34.145 -8.195 18.097 1.00 26.05 268 ARG B N 1
ATOM 4377 C CA . ARG B 1 268 ? 34.703 -7.653 16.857 1.00 26.84 268 ARG B CA 1
ATOM 4378 C C . ARG B 1 268 ? 33.882 -6.551 16.192 1.00 26.55 268 ARG B C 1
ATOM 4379 O O . ARG B 1 268 ? 34.420 -5.783 15.391 1.00 30.37 268 ARG B O 1
ATOM 4387 N N . LEU B 1 269 ? 32.589 -6.487 16.488 1.00 21.21 269 LEU B N 1
ATOM 4388 C CA . LEU B 1 269 ? 31.688 -5.599 15.741 1.00 21.07 269 LEU B CA 1
ATOM 4389 C C . LEU B 1 269 ? 31.049 -4.552 16.660 1.00 20.87 269 LEU B C 1
ATOM 4390 O O . LEU B 1 269 ? 30.773 -4.822 17.834 1.00 23.35 269 LEU B O 1
ATOM 4395 N N . SER B 1 270 ? 30.833 -3.347 16.132 1.00 23.10 270 SER B N 1
ATOM 4396 C CA . SER B 1 270 ? 30.137 -2.315 16.904 1.00 21.09 270 SER B CA 1
ATOM 4397 C C . SER B 1 270 ? 28.666 -2.699 17.002 1.00 18.38 270 SER B C 1
ATOM 4398 O O . SER B 1 270 ? 28.213 -3.583 16.288 1.00 19.67 270 SER B O 1
ATOM 4401 N N . ALA B 1 271 ? 27.920 -2.037 17.889 1.00 19.29 271 ALA B N 1
ATOM 4402 C CA . ALA B 1 271 ? 26.481 -2.310 17.989 1.00 22.13 271 ALA B CA 1
ATOM 4403 C C . ALA B 1 271 ? 25.776 -2.141 16.639 1.00 18.87 271 ALA B C 1
ATOM 4404 O O . ALA B 1 271 ? 24.966 -2.985 16.249 1.00 19.95 271 ALA B O 1
ATOM 4406 N N . ALA B 1 272 ? 26.083 -1.058 15.931 1.00 21.85 272 ALA B N 1
ATOM 4407 C CA . ALA B 1 272 ? 25.541 -0.851 14.581 1.00 21.96 272 ALA B CA 1
ATOM 4408 C C . ALA B 1 272 ? 25.872 -1.998 13.625 1.00 19.33 272 ALA B C 1
ATOM 4409 O O . ALA B 1 272 ? 25.017 -2.469 12.858 1.00 20.25 272 ALA B O 1
ATOM 4411 N N . GLU B 1 273 ? 27.124 -2.436 13.654 1.00 20.35 273 GLU B N 1
ATOM 4412 C CA . GLU B 1 273 ? 27.574 -3.507 12.776 1.00 16.25 273 GLU B CA 1
ATOM 4413 C C . GLU B 1 273 ? 26.892 -4.836 13.106 1.00 17.55 273 GLU B C 1
ATOM 4414 O O . GLU B 1 273 ? 26.620 -5.656 12.217 1.00 17.72 273 GLU B O 1
ATOM 4420 N N . ARG B 1 274 ? 26.578 -5.042 14.381 1.00 18.85 274 ARG B N 1
ATOM 4421 C CA . ARG B 1 274 ? 25.868 -6.263 14.763 1.00 17.40 274 ARG B CA 1
ATOM 4422 C C . ARG B 1 274 ? 24.446 -6.269 14.204 1.00 19.75 274 ARG B C 1
ATOM 4423 O O . ARG B 1 274 ? 23.909 -7.327 13.870 1.00 17.64 274 ARG B O 1
ATOM 4431 N N A SER B 1 275 ? 23.833 -5.090 14.099 0.62 17.92 275 SER B N 1
ATOM 4432 N N B SER B 1 275 ? 23.852 -5.087 14.080 0.38 18.14 275 SER B N 1
ATOM 4433 C CA A SER B 1 275 ? 22.507 -4.994 13.484 0.62 18.17 275 SER B CA 1
ATOM 4434 C CA B SER B 1 275 ? 22.522 -4.970 13.490 0.38 18.48 275 SER B CA 1
ATOM 4435 C C A SER B 1 275 ? 22.543 -5.460 12.033 0.62 19.20 275 SER B C 1
ATOM 4436 C C B SER B 1 275 ? 22.522 -5.409 12.026 0.38 18.89 275 SER B C 1
ATOM 4437 O O A SER B 1 275 ? 21.629 -6.151 11.568 0.62 18.93 275 SER B O 1
ATOM 4438 O O B SER B 1 275 ? 21.566 -6.024 11.546 0.38 18.64 275 SER B O 1
ATOM 4443 N N . ALA B 1 276 ? 23.597 -5.074 11.323 1.00 17.16 276 ALA B N 1
ATOM 4444 C CA . ALA B 1 276 ? 23.783 -5.494 9.939 1.00 16.95 276 ALA B CA 1
ATOM 4445 C C . ALA B 1 276 ? 23.973 -7.016 9.868 1.00 14.53 276 ALA B C 1
ATOM 4446 O O . ALA B 1 276 ? 23.286 -7.712 9.101 1.00 14.77 276 ALA B O 1
ATOM 4448 N N . LEU B 1 277 ? 24.884 -7.533 10.691 1.00 15.80 277 LEU B N 1
ATOM 4449 C CA . LEU B 1 277 ? 25.145 -8.977 10.751 1.00 15.95 277 LEU B CA 1
ATOM 4450 C C . LEU B 1 277 ? 23.880 -9.799 10.979 1.00 14.86 277 LEU B C 1
ATOM 4451 O O . LEU B 1 277 ? 23.667 -10.826 10.325 1.00 14.94 277 LEU B O 1
ATOM 4456 N N . TRP B 1 278 ? 23.046 -9.373 11.920 1.00 13.97 278 TRP B N 1
ATOM 4457 C CA . TRP B 1 278 ? 21.926 -10.202 12.329 1.00 13.63 278 TRP B CA 1
ATOM 4458 C C . TRP B 1 278 ? 20.664 -10.014 11.491 1.00 14.84 278 TRP B C 1
ATOM 4459 O O . TRP B 1 278 ? 19.648 -10.635 11.779 1.00 16.12 278 TRP B O 1
ATOM 4470 N N . GLY B 1 279 ? 20.731 -9.189 10.447 1.00 13.86 279 GLY B N 1
ATOM 4471 C CA . GLY B 1 279 ? 19.586 -9.085 9.550 1.00 13.15 279 GLY B CA 1
ATOM 4472 C C . GLY B 1 279 ? 19.622 -7.951 8.537 1.00 18.53 279 GLY B C 1
ATOM 4473 O O . GLY B 1 279 ? 19.014 -8.066 7.480 1.00 15.57 279 GLY B O 1
ATOM 4474 N N . GLY B 1 280 ? 20.304 -6.852 8.856 1.00 14.39 280 GLY B N 1
ATOM 4475 C CA . GLY B 1 280 ? 20.285 -5.683 7.988 1.00 16.84 280 GLY B CA 1
ATOM 4476 C C . GLY B 1 280 ? 20.910 -5.990 6.636 1.00 19.39 280 GLY B C 1
ATOM 4477 O O . GLY B 1 280 ? 20.435 -5.540 5.587 1.00 16.21 280 GLY B O 1
ATOM 4478 N N . THR B 1 281 ? 21.976 -6.771 6.652 1.00 13.32 281 THR B N 1
ATOM 4479 C CA . THR B 1 281 ? 22.673 -7.093 5.411 1.00 14.46 281 THR B CA 1
ATOM 4480 C C . THR B 1 281 ? 21.848 -8.058 4.564 1.00 17.21 281 THR B C 1
ATOM 4481 O O . THR B 1 281 ? 21.692 -7.851 3.364 1.00 16.72 281 THR B O 1
ATOM 4485 N N . ALA B 1 282 ? 21.306 -9.096 5.192 1.00 14.73 282 ALA B N 1
ATOM 4486 C CA . ALA B 1 282 ? 20.369 -9.989 4.507 1.00 13.61 282 ALA B CA 1
ATOM 4487 C C . ALA B 1 282 ? 19.222 -9.207 3.882 1.00 13.90 282 ALA B C 1
ATOM 4488 O O . ALA B 1 282 ? 18.847 -9.450 2.737 1.00 16.11 282 ALA B O 1
ATOM 4490 N N . ALA B 1 283 ? 18.648 -8.272 4.635 1.00 12.30 283 ALA B N 1
ATOM 4491 C CA . ALA B 1 283 ? 17.478 -7.555 4.153 1.00 16.71 283 ALA B CA 1
ATOM 4492 C C . ALA B 1 283 ? 17.810 -6.712 2.936 1.00 15.56 283 ALA B C 1
ATOM 4493 O O . ALA B 1 283 ? 17.029 -6.652 1.979 1.00 17.31 283 ALA B O 1
ATOM 4495 N N . ARG B 1 284 ? 18.953 -6.041 2.958 1.00 14.47 284 ARG B N 1
ATOM 4496 C CA . ARG B 1 284 ? 19.266 -5.186 1.816 1.00 18.54 284 ARG B CA 1
ATOM 4497 C C . ARG B 1 284 ? 19.693 -5.983 0.589 1.00 16.86 284 ARG B C 1
ATOM 4498 O O . ARG B 1 284 ? 19.356 -5.609 -0.541 1.00 19.17 284 ARG B O 1
ATOM 4506 N N . CYS B 1 285 ? 20.406 -7.090 0.801 1.00 15.80 285 CYS B N 1
ATOM 4507 C CA . CYS B 1 285 ? 20.916 -7.862 -0.340 1.00 16.25 285 CYS B CA 1
ATOM 4508 C C . CYS B 1 285 ? 19.829 -8.698 -1.016 1.00 18.87 285 CYS B C 1
ATOM 4509 O O . CYS B 1 285 ? 19.786 -8.802 -2.238 1.00 19.15 285 CYS B O 1
ATOM 4512 N N . TYR B 1 286 ? 18.934 -9.271 -0.220 1.00 14.49 286 TYR B N 1
ATOM 4513 C CA . TYR B 1 286 ? 17.851 -10.077 -0.769 1.00 12.30 286 TYR B CA 1
ATOM 4514 C C . TYR B 1 286 ? 16.579 -9.274 -1.040 1.00 18.40 286 TYR B C 1
ATOM 4515 O O . TYR B 1 286 ? 15.557 -9.842 -1.438 1.00 20.39 286 TYR B O 1
ATOM 4524 N N . ALA B 1 287 ? 16.657 -7.962 -0.830 1.00 18.87 287 ALA B N 1
ATOM 4525 C CA . ALA B 1 287 ? 15.522 -7.047 -1.007 1.00 23.84 287 ALA B CA 1
ATOM 4526 C C . ALA B 1 287 ? 14.304 -7.452 -0.184 1.00 22.35 287 ALA B C 1
ATOM 4527 O O . ALA B 1 287 ? 13.189 -7.499 -0.701 1.00 27.85 287 ALA B O 1
ATOM 4529 N N . LEU B 1 288 ? 14.519 -7.728 1.103 1.00 23.39 288 LEU B N 1
ATOM 4530 C CA . LEU B 1 288 ? 13.430 -8.104 2.005 1.00 27.37 288 LEU B CA 1
ATOM 4531 C C . LEU B 1 288 ? 12.592 -6.889 2.411 1.00 30.62 288 LEU B C 1
ATOM 4532 O O . LEU B 1 288 ? 13.131 -5.877 2.871 1.00 33.23 288 LEU B O 1
ATOM 4537 N N . PRO B 1 289 ? 11.264 -6.990 2.239 1.00 37.64 289 PRO B N 1
ATOM 4538 C CA . PRO B 1 289 ? 10.321 -5.901 2.528 1.00 44.92 289 PRO B CA 1
ATOM 4539 C C . PRO B 1 289 ? 10.106 -5.681 4.025 1.00 45.20 289 PRO B C 1
ATOM 4540 O O . PRO B 1 289 ? 10.457 -6.559 4.817 1.00 46.65 289 PRO B O 1
#